Protein AF-0000000087196644 (afdb_homodimer)

Radius of gyration: 28.29 Å; Cα contacts (8 Å, |Δi|>4): 1151; chains: 2; bounding box: 65×97×84 Å

Sequence (664 aa):
MDYQGGNVRDFLHANGHVVLERVDNNYNLRSFTQEEIEDITSGYSTVLGEGGFGTVYKGKLDDLHPVEVKRYKNGTKKEEFAKEVIVHSQINHKNAVRLFGCCTEVNALTIVMEFVCNGNLYNILHRSSSNANGTAPFPLDKRLDIAIESAEVLSCMHSMYSPVLHGDIKPANILLDENLRPKISDFGIARLLAADETQHTRYVIGCIGYIDPLFCQSGILTPKSDVYSFGVVLLEIITRKKAVDGKIILAQSFAEALRKGKKVRQMFDQEIADDKKNMKFLEDVAKLAAECLQMEDKMRPEMVEVADRLRTIKKAYHQRKGRNPTGNKESVMDYQGGNVRDFLHANGHVVLERVDNNYNLRSFTQEEIEDITSGYSTVLGEGGFGTVYKGKLDDLHPVEVKRYKNGTKKEEFAKEVIVHSQINHKNAVRLFGCCTEVNALTIVMEFVCNGNLYNILHRSSSNANGTAPFPLDKRLDIAIESAEVLSCMHSMYSPVLHGDIKPANILLDENLRPKISDFGIARLLAADETQHTRYVIGCIGYIDPLFCQSGILTPKSDVYSFGVVLLEIITRKKAVDGKIILAQSFAEALRKGKKVRQMFDQEIADDKKNMKFLEDVAKLAAECLQMEDKMRPEMVEVADRLRTIKKAYHQRKGRNPTGNKESV

Nearest PDB structures (foldseek):
  8peh-assembly3_A  TM=8.852E-01  e=1.844E-24  Lotus japonicus
  8peh-assembly2_C  TM=8.511E-01  e=5.963E-24  Lotus japonicus
  6ziw-assembly1_I  TM=8.938E-01  e=5.277E-18  Homo sapiens
  6vg3-assembly1_A  TM=7.438E-01  e=1.746E-14  Homo sapiens
  8jot-assembly1_A  TM=7.073E-01  e=1.460E-13  Homo sapiens

pLDDT: mean 83.47, std 17.64, range [21.39, 98.88]

Solvent-accessible surface area (backbone atoms only — not comparable to full-atom values): 35430 Å² total; per-residue (Å²): 137,82,67,52,52,52,51,52,52,49,46,32,53,73,37,12,48,86,55,48,80,64,47,85,80,77,65,86,49,44,56,43,51,69,68,54,49,34,57,29,21,60,65,65,66,42,78,75,46,69,56,99,62,27,37,30,24,45,28,36,47,90,86,68,43,63,24,29,35,40,37,47,44,83,72,64,52,60,40,59,52,24,39,23,51,54,56,39,62,71,52,85,47,94,36,36,50,44,66,50,29,36,21,82,49,86,91,43,39,29,38,34,27,56,55,58,78,62,42,31,43,37,50,70,55,64,47,74,53,71,56,94,85,57,59,78,83,77,50,58,68,60,52,48,50,32,51,27,51,47,28,43,47,53,26,52,34,48,64,38,94,62,55,48,67,49,56,60,52,42,40,73,31,27,25,18,32,93,85,55,46,39,24,42,46,78,51,41,63,32,63,59,61,47,48,53,81,86,33,96,66,35,42,34,46,34,44,42,38,32,48,32,65,58,30,49,42,58,60,55,84,47,68,53,36,43,34,24,8,42,18,43,40,49,48,27,72,51,27,50,47,59,47,55,54,82,89,45,39,39,69,58,54,47,53,53,24,50,74,64,46,74,54,38,68,74,51,38,29,60,86,48,47,68,45,67,82,37,45,63,54,51,50,51,52,49,52,51,22,52,37,23,56,40,82,54,60,86,69,28,60,51,42,59,54,52,20,50,52,45,48,51,48,48,52,53,50,49,54,58,58,68,64,63,68,83,75,80,79,72,84,121,136,82,66,52,55,51,51,51,51,48,46,33,53,74,37,13,47,85,55,48,80,64,47,86,80,77,66,86,51,44,58,44,51,68,68,53,49,34,58,30,21,61,66,67,66,43,77,75,47,70,56,98,62,27,39,30,24,45,29,36,49,92,85,67,42,63,23,27,33,40,37,46,44,80,72,65,54,60,42,58,52,26,40,24,51,55,56,38,64,70,54,84,48,92,36,35,51,45,66,49,28,36,21,81,50,85,90,42,39,28,39,35,26,55,55,57,77,62,42,32,43,37,50,70,54,63,47,73,53,71,54,92,86,57,61,76,83,76,50,60,68,61,53,48,51,31,51,28,50,48,28,43,47,52,25,52,33,50,64,36,94,61,56,48,68,48,55,61,51,41,38,74,32,26,25,18,31,93,84,56,45,40,24,42,47,77,50,40,64,33,63,57,59,52,40,54,82,87,32,94,65,36,42,33,46,36,44,44,37,32,49,32,65,60,30,49,43,57,60,56,85,48,70,53,36,42,33,22,9,43,16,46,41,50,47,26,72,52,26,50,47,59,46,54,54,80,90,45,39,38,68,58,55,48,53,53,24,50,74,63,46,73,56,38,68,74,52,38,28,60,86,50,47,69,44,68,83,36,43,64,54,52,49,51,53,49,53,52,23,52,37,24,54,40,81,53,57,86,69,27,62,53,42,58,53,51,21,49,51,46,48,51,48,50,52,54,50,51,56,56,59,67,66,65,67,85,76,78,81,71,85,122

Foldseek 3Di:
DVCQLVVLLVLLCVQAVVQVVPADSPQLAGEDELVRVCQQQVNQPAWPDADPFFTKGWGHDPVHAIKIKTWGAAPPDSNQLSQQVRLLSRQDDPQAWAWHHWYSDHNGTMTIIHDADQAWQLCLLAPFPPPVPGSPQDEPLLLLQQLLQVLVSLLVQCPDPPRFDQQADDRNQWGAHPVGHTHGHRRGDQQPVFDPVVDPDTAGDYDPLQFQPVCRVPVDDHSLRVLQSSLLRLQCSFQSDDCDDPPDGSLVVLVVLVVVPPSNLVRGDCSHSVPVLCSVLSVQSSVLSNQSNDNDSVSHDGSVVVSVSSVVSSVVSVVVVVPPDDDPPPDD/DVCQLVVLLVLLCVQAVVQVVPADPPQLAGEDELVRVCQQQVNQPAWPDADPFFTKGWGHDPVHAIKIKTWGAAPPDSNQLSNQVRLLSRQDDPQAWAWHHWYSDHNGTMTIIHDAPQAWQLCLLAPFPPPVPGRPQDEPLLLLQQLLQVLVSLLVQCPDPPRFDQQADDRNQWGAHPVGHTHGHRRGDQQPVFDPPVDPDTAGDYDPLQFQPVCRVPVDDHSLRVLQSSLLRLQCSFQSDDCDDPPDGSLVVLVVLVVVPPSNLVRGDCSHSVPVLCSVLSVQSSVLSNQSNDNDSVSHDGSVVVSVSSVVSSVVSVVVVVPPDDDDPPDD

Secondary structure (DSSP, 8-state):
---SHHHHHHHHHHH-HHHHTTS-S---PEE--HHHHHHHTTTT--EEEE-SSEEEEEEEETTTEEEEEEEEPTT--HHHHHHHHHHHHT---TTBPPEEEEE-STT--EEEEE--TT-BHHHHHHS----TT-S----HHHHHHHHHHHHHHHHHHHTSSSPPP-S---GGGEEE-TT--EEE--TTHHHHS---TT-S--EEEEETTTS-HHHHHH----HHHHHHHHHHHHHHHHH---SEETTEEHHHHHHHHHHTSGGGGGGS-HHHHSSGGGHHHHHHHHHHHHHHT-SSGGGSPPHHHHHHHHHHHHHHHHHHHHTS--------/---SHHHHHHHHHHH-HHHHTTS-----PEE--HHHHHHHTTTT--EEEE-SSEEEEEEEETTTEEEEEEEEPTT--HHHHHHHHHHHHT---TTBPPEEEEE-STT--EEEEE--TT-BHHHHHHS----TT-S----HHHHHHHHHHHHHHHHHHHTSSSPPP-S---GGGEEE-TT--EEE--TTHHHHS---TT-S--EEEEETTTS-HHHHHH----HHHHHHHHHHHHHHHHH---SEETTEEHHHHHHHHHHTSGGGGGGS-HHHHSSHHHHHHHHHHHHHHHHHT-SSGGGSPPHHHHHHHHHHHHHHHHHHHHTS--------

Structure (mmCIF, N/CA/C/O backbone):
data_AF-0000000087196644-model_v1
#
loop_
_entity.id
_entity.type
_entity.pdbx_description
1 polymer 'Protein kinase domain-containing protein'
#
loop_
_atom_site.group_PDB
_atom_site.id
_atom_site.type_symbol
_atom_site.label_atom_id
_atom_site.label_alt_id
_atom_site.label_comp_id
_atom_site.label_asym_id
_atom_site.label_entity_id
_atom_site.label_seq_id
_atom_site.pdbx_PDB_ins_code
_atom_site.Cartn_x
_atom_site.Cartn_y
_atom_site.Cartn_z
_atom_site.occupancy
_atom_site.B_iso_or_equiv
_atom_site.auth_seq_id
_atom_site.auth_comp_id
_atom_site.auth_asym_id
_atom_site.auth_atom_id
_atom_site.pdbx_PDB_model_num
ATOM 1 N N . MET A 1 1 ? 37.781 -25.594 5.422 1 21.39 1 MET A N 1
ATOM 2 C CA . MET A 1 1 ? 37.125 -25.297 4.148 1 21.39 1 MET A CA 1
ATOM 3 C C . MET A 1 1 ? 35.656 -25.047 4.348 1 21.39 1 MET A C 1
ATOM 5 O O . MET A 1 1 ? 34.906 -24.922 3.377 1 21.39 1 MET A O 1
ATOM 9 N N . ASP A 1 2 ? 35.031 -25.438 5.414 1 28.47 2 ASP A N 1
ATOM 10 C CA . ASP A 1 2 ? 33.812 -25.547 6.199 1 28.47 2 ASP A CA 1
ATOM 11 C C . ASP A 1 2 ? 33.25 -24.172 6.578 1 28.47 2 ASP A C 1
ATOM 13 O O . ASP A 1 2 ? 32.375 -24.062 7.418 1 28.47 2 ASP A O 1
ATOM 17 N N . TYR A 1 3 ? 33.938 -23.047 6.277 1 33.47 3 TYR A N 1
ATOM 18 C CA . TYR A 1 3 ? 33.938 -21.641 6.676 1 33.47 3 TYR A CA 1
ATOM 19 C C . TYR A 1 3 ? 32.875 -20.875 5.902 1 33.47 3 TYR A C 1
ATOM 21 O O . TYR A 1 3 ? 32.719 -19.672 6.105 1 33.47 3 TYR A O 1
ATOM 29 N N . GLN A 1 4 ? 32.344 -21.391 4.738 1 40.34 4 GLN A N 1
ATOM 30 C CA . GLN A 1 4 ? 31.484 -20.844 3.715 1 40.34 4 GLN A CA 1
ATOM 31 C C . GLN A 1 4 ? 30.062 -20.641 4.25 1 40.34 4 GLN A C 1
ATOM 33 O O . GLN A 1 4 ? 29.406 -19.656 3.91 1 40.34 4 GLN A O 1
ATOM 38 N N . GLY A 1 5 ? 29.562 -21.625 5 1 47.78 5 GLY A N 1
ATOM 39 C CA . GLY A 1 5 ? 28.312 -21.75 5.754 1 47.78 5 GLY A CA 1
ATOM 40 C C . GLY A 1 5 ? 28.172 -20.688 6.82 1 47.78 5 GLY A C 1
ATOM 41 O O . GLY A 1 5 ? 27.047 -20.297 7.164 1 47.78 5 GLY A O 1
ATOM 42 N N . GLY A 1 6 ? 29.266 -20.328 7.355 1 52.75 6 GLY A N 1
ATOM 43 C CA . GLY A 1 6 ? 29.375 -19.344 8.43 1 52.75 6 GLY A CA 1
ATOM 44 C C . GLY A 1 6 ? 28.969 -17.938 8 1 52.75 6 GLY A C 1
ATOM 45 O O . GLY A 1 6 ? 28.375 -17.203 8.781 1 52.75 6 GLY A O 1
ATOM 46 N N . ASN A 1 7 ? 29.234 -17.734 6.586 1 64.69 7 ASN A N 1
ATOM 47 C CA . ASN A 1 7 ? 29.047 -16.359 6.109 1 64.69 7 ASN A CA 1
ATOM 48 C C . ASN A 1 7 ? 27.562 -16.047 5.93 1 64.69 7 ASN A C 1
ATOM 50 O O . ASN A 1 7 ? 27.094 -14.992 6.375 1 64.69 7 ASN A O 1
ATOM 54 N N . VAL A 1 8 ? 26.891 -17.141 5.453 1 73.5 8 VAL A N 1
ATOM 55 C CA . VAL A 1 8 ? 25.469 -16.891 5.254 1 73.5 8 VAL A CA 1
ATOM 56 C C . VAL A 1 8 ? 24.766 -16.781 6.605 1 73.5 8 VAL A C 1
ATOM 58 O O . VAL A 1 8 ? 23.938 -15.883 6.82 1 73.5 8 VAL A O 1
ATOM 61 N N . ARG A 1 9 ? 25.203 -17.734 7.473 1 73.19 9 ARG A N 1
ATOM 62 C CA . ARG A 1 9 ? 24.609 -17.719 8.805 1 73.19 9 ARG A CA 1
ATOM 63 C C . ARG A 1 9 ? 24.844 -16.391 9.5 1 73.19 9 ARG A C 1
ATOM 65 O O . ARG A 1 9 ? 23.938 -15.812 10.086 1 73.19 9 ARG A O 1
ATOM 72 N N . ASP A 1 10 ? 26.062 -15.953 9.367 1 74.56 10 ASP A N 1
ATOM 73 C CA . ASP A 1 10 ? 26.406 -14.68 9.984 1 74.56 10 ASP A CA 1
ATOM 74 C C . ASP A 1 10 ? 25.641 -13.523 9.352 1 74.56 10 ASP A C 1
ATOM 76 O O . ASP A 1 10 ? 25.172 -12.625 10.055 1 74.56 10 ASP A O 1
ATOM 80 N N . PHE A 1 11 ? 25.516 -13.656 8.133 1 75.75 11 PHE A N 1
ATOM 81 C CA . PHE A 1 11 ? 24.766 -12.633 7.402 1 75.75 11 PHE A CA 1
ATOM 82 C C . PHE A 1 11 ? 23.312 -12.602 7.848 1 75.75 11 PHE A C 1
ATOM 84 O O . PHE A 1 11 ? 22.766 -11.531 8.109 1 75.75 11 PHE A O 1
ATOM 91 N N . LEU A 1 12 ? 22.719 -13.703 7.938 1 75.81 12 LEU A N 1
ATOM 92 C CA . LEU A 1 12 ? 21.312 -13.781 8.289 1 75.81 12 LEU A CA 1
ATOM 93 C C . LEU A 1 12 ? 21.094 -13.383 9.742 1 75.81 12 LEU A C 1
ATOM 95 O O . LEU A 1 12 ? 20.094 -12.734 10.062 1 75.81 12 LEU A O 1
ATOM 99 N N . HIS A 1 13 ? 22 -13.688 10.523 1 74.12 13 HIS A N 1
ATOM 100 C CA . HIS A 1 13 ? 21.906 -13.297 11.922 1 74.12 13 HIS A CA 1
ATOM 101 C C . HIS A 1 13 ? 22.031 -11.781 12.07 1 74.12 13 HIS A C 1
ATOM 103 O O . HIS A 1 13 ? 21.281 -11.172 12.852 1 74.12 13 HIS A O 1
ATOM 109 N N . ALA A 1 14 ? 22.922 -11.273 11.32 1 69.88 14 ALA A N 1
ATOM 110 C CA . ALA A 1 14 ? 23.188 -9.844 11.43 1 69.88 14 ALA A CA 1
ATOM 111 C C . ALA A 1 14 ? 22.047 -9.016 10.859 1 69.88 14 ALA A C 1
ATOM 113 O O . ALA A 1 14 ? 21.734 -7.938 11.367 1 69.88 14 ALA A O 1
ATOM 114 N N . ASN A 1 15 ? 21.406 -9.586 9.883 1 69.31 15 ASN A N 1
ATOM 115 C CA . ASN A 1 15 ? 20.469 -8.742 9.133 1 69.31 15 ASN A CA 1
ATOM 116 C C . ASN A 1 15 ? 19.031 -9.203 9.32 1 69.31 15 ASN A C 1
ATOM 118 O O . ASN A 1 15 ? 18.094 -8.453 9.031 1 69.31 15 ASN A O 1
ATOM 122 N N . GLY A 1 16 ? 18.797 -10.367 9.805 1 63.69 16 GLY A N 1
ATOM 123 C CA . GLY A 1 16 ? 17.453 -10.914 9.906 1 63.69 16 GLY A CA 1
ATOM 124 C C . GLY A 1 16 ? 17.016 -11.18 11.336 1 63.69 16 GLY A C 1
ATOM 125 O O . GLY A 1 16 ? 16.172 -12.047 11.578 1 63.69 16 GLY A O 1
ATOM 126 N N . HIS A 1 17 ? 17.688 -10.617 12.219 1 57.12 17 HIS A N 1
ATOM 127 C CA . HIS A 1 17 ? 17.516 -10.945 13.633 1 57.12 17 HIS A CA 1
ATOM 128 C C . HIS A 1 17 ? 16.031 -10.953 14.016 1 57.12 17 HIS A C 1
ATOM 130 O O . HIS A 1 17 ? 15.602 -11.773 14.836 1 57.12 17 HIS A O 1
ATOM 136 N N . VAL A 1 18 ? 15.336 -10.164 13.352 1 51.47 18 VAL A N 1
ATOM 137 C CA . VAL A 1 18 ? 13.938 -10.031 13.742 1 51.47 18 VAL A CA 1
ATOM 138 C C . VAL A 1 18 ? 13.188 -11.32 13.406 1 51.47 18 VAL A C 1
ATOM 140 O O . VAL A 1 18 ? 12.312 -11.75 14.164 1 51.47 18 VAL A O 1
ATOM 143 N N . VAL A 1 19 ? 13.664 -11.977 12.359 1 52.72 19 VAL A N 1
ATOM 144 C CA . VAL A 1 19 ? 12.953 -13.164 11.891 1 52.72 19 VAL A CA 1
ATOM 145 C C . VAL A 1 19 ? 13.609 -14.414 12.469 1 52.72 19 VAL A C 1
ATOM 147 O O . VAL A 1 19 ? 12.93 -15.422 12.711 1 52.72 19 VAL A O 1
ATOM 150 N N . LEU A 1 20 ? 14.93 -14.406 12.688 1 50.47 20 LEU A N 1
ATOM 151 C CA . LEU A 1 20 ? 15.688 -15.578 13.109 1 50.47 20 LEU A CA 1
ATOM 152 C C . LEU A 1 20 ? 15.25 -16.031 14.5 1 50.47 20 LEU A C 1
ATOM 154 O O . LEU A 1 20 ? 15.305 -17.219 14.82 1 50.47 20 LEU A O 1
ATOM 158 N N . GLU A 1 21 ? 14.883 -15.062 15.328 1 47.38 21 GLU A N 1
ATOM 159 C CA . GLU A 1 21 ? 14.492 -15.484 16.672 1 47.38 21 GLU A CA 1
ATOM 160 C C . GLU A 1 21 ? 13.344 -16.484 16.625 1 47.38 21 GLU A C 1
ATOM 162 O O . GLU A 1 21 ? 13.156 -17.266 17.562 1 47.38 21 GLU A O 1
ATOM 167 N N . ARG A 1 22 ? 12.898 -16.609 15.43 1 44 22 ARG A N 1
ATOM 168 C CA . ARG A 1 22 ? 11.688 -17.422 15.375 1 44 22 ARG A CA 1
ATOM 169 C C . ARG A 1 22 ? 11.906 -18.688 14.57 1 44 22 ARG A C 1
ATOM 171 O O . ARG A 1 22 ? 10.977 -19.484 14.391 1 44 22 ARG A O 1
ATOM 178 N N . VAL A 1 23 ? 13.055 -18.75 13.906 1 51.81 23 VAL A N 1
ATOM 179 C CA . VAL A 1 23 ? 13.203 -19.859 12.969 1 51.81 23 VAL A CA 1
ATOM 180 C C . VAL A 1 23 ? 14.328 -20.781 13.43 1 51.81 23 VAL A C 1
ATOM 182 O O . VAL A 1 23 ? 15.289 -20.328 14.062 1 51.81 23 VAL A O 1
ATOM 185 N N . ASP A 1 24 ? 14.094 -22.047 13.531 1 48.25 24 ASP A N 1
ATOM 186 C CA . ASP A 1 24 ? 15.125 -23.031 13.797 1 48.25 24 ASP A CA 1
ATOM 187 C C . ASP A 1 24 ? 16.234 -22.969 12.742 1 48.25 24 ASP A C 1
ATOM 189 O O . ASP A 1 24 ? 15.961 -22.859 11.547 1 48.25 24 ASP A O 1
ATOM 193 N N . ASN A 1 25 ? 17.469 -22.531 13.023 1 49.78 25 ASN A N 1
ATOM 194 C CA . ASN A 1 25 ? 18.75 -22.281 12.359 1 49.78 25 ASN A CA 1
ATOM 195 C C . ASN A 1 25 ? 19.125 -23.438 11.438 1 49.78 25 ASN A C 1
ATOM 197 O O . ASN A 1 25 ? 20.297 -23.578 11.078 1 49.78 25 ASN A O 1
ATOM 201 N N . ASN A 1 26 ? 18.469 -24.438 11.258 1 48 26 ASN A N 1
ATOM 202 C CA . ASN A 1 26 ? 19.047 -25.516 10.469 1 48 26 ASN A CA 1
ATOM 203 C C . ASN A 1 26 ? 19 -25.219 8.977 1 48 26 ASN A C 1
ATOM 205 O O . ASN A 1 26 ? 18.203 -25.812 8.242 1 48 26 ASN A O 1
ATOM 209 N N . TYR A 1 27 ? 19.578 -24.031 8.633 1 56.03 27 TYR A N 1
ATOM 210 C CA . TYR A 1 27 ? 19.453 -23.797 7.195 1 56.03 27 TYR A CA 1
ATOM 211 C C . TYR A 1 27 ? 20.516 -24.594 6.43 1 56.03 27 TYR A C 1
ATOM 213 O O . TYR A 1 27 ? 21.703 -24.531 6.75 1 56.03 27 TYR A O 1
ATOM 221 N N . ASN A 1 28 ? 20.219 -25.859 5.895 1 66.69 28 ASN A N 1
ATOM 222 C CA . ASN A 1 28 ? 21.156 -26.469 4.949 1 66.69 28 ASN A CA 1
ATOM 223 C C . ASN A 1 28 ? 21.234 -25.688 3.648 1 66.69 28 ASN A C 1
ATOM 225 O O . ASN A 1 28 ? 20.906 -26.188 2.58 1 66.69 28 ASN A O 1
ATOM 229 N N . LEU A 1 29 ? 21.516 -24.344 3.818 1 83.75 29 LEU A N 1
ATOM 230 C CA . LEU A 1 29 ? 21.641 -23.5 2.635 1 83.75 29 LEU A CA 1
ATOM 231 C C . LEU A 1 29 ? 23.094 -23.406 2.201 1 83.75 29 LEU A C 1
ATOM 233 O O . LEU A 1 29 ? 24 -23.25 3.039 1 83.75 29 LEU A O 1
ATOM 237 N N . ARG A 1 30 ? 23.312 -23.578 1.007 1 86.12 30 ARG A N 1
ATOM 238 C CA . ARG A 1 30 ? 24.641 -23.406 0.446 1 86.12 30 ARG A CA 1
ATOM 239 C C . ARG A 1 30 ? 24.969 -21.922 0.28 1 86.12 30 ARG A C 1
ATOM 241 O O . ARG A 1 30 ? 24.094 -21.125 -0.054 1 86.12 30 ARG A O 1
ATOM 248 N N . SER A 1 31 ? 26.234 -21.641 0.535 1 89.5 31 SER A N 1
ATOM 249 C CA . SER A 1 31 ? 26.734 -20.297 0.266 1 89.5 31 SER A CA 1
ATOM 250 C C . SER A 1 31 ? 27.469 -20.234 -1.066 1 89.5 31 SER A C 1
ATOM 252 O O . SER A 1 31 ? 28.359 -21.062 -1.33 1 89.5 31 SER A O 1
ATOM 254 N N . PHE A 1 32 ? 27.094 -19.344 -1.867 1 91.62 32 PHE A N 1
ATOM 255 C CA . PHE A 1 32 ? 27.75 -19.188 -3.164 1 91.62 32 PHE A CA 1
ATOM 256 C C . PHE A 1 32 ? 28.5 -17.859 -3.236 1 91.62 32 PHE A C 1
ATOM 258 O O . PHE A 1 32 ? 28.062 -16.859 -2.672 1 91.62 32 PHE A O 1
ATOM 265 N N . THR A 1 33 ? 29.594 -17.844 -3.912 1 91.5 33 THR A N 1
ATOM 266 C CA . THR A 1 33 ? 30.281 -16.609 -4.246 1 91.5 33 THR A CA 1
ATOM 267 C C . THR A 1 33 ? 29.703 -15.992 -5.52 1 91.5 33 THR A C 1
ATOM 269 O O . THR A 1 33 ? 28.984 -16.656 -6.262 1 91.5 33 THR A O 1
ATOM 272 N N . GLN A 1 34 ? 30.062 -14.766 -5.746 1 93.25 34 GLN A N 1
ATOM 273 C CA . GLN A 1 34 ? 29.641 -14.102 -6.973 1 93.25 34 GLN A CA 1
ATOM 274 C C . GLN A 1 34 ? 30.156 -14.836 -8.203 1 93.25 34 GLN A C 1
ATOM 276 O O . GLN A 1 34 ? 29.438 -14.953 -9.211 1 93.25 34 GLN A O 1
ATOM 281 N N . GLU A 1 35 ? 31.328 -15.281 -8.125 1 93.94 35 GLU A N 1
ATOM 282 C CA . GLU A 1 35 ? 31.938 -16.016 -9.227 1 93.94 35 GLU A CA 1
ATOM 283 C C . GLU A 1 35 ? 31.188 -17.312 -9.516 1 93.94 35 GLU A C 1
ATOM 285 O O . GLU A 1 35 ? 30.953 -17.656 -10.672 1 93.94 35 GLU A O 1
ATOM 290 N N . GLU A 1 36 ? 30.844 -18 -8.469 1 93 36 GLU A N 1
ATOM 291 C CA . GLU A 1 36 ? 30.078 -19.234 -8.625 1 93 36 GLU A CA 1
ATOM 292 C C . GLU A 1 36 ? 28.719 -18.953 -9.273 1 93 36 GLU A C 1
ATOM 294 O O . GLU A 1 36 ? 28.266 -19.734 -10.117 1 93 36 GLU A O 1
ATOM 299 N N . ILE A 1 37 ? 28.094 -17.891 -8.859 1 95.25 37 ILE A N 1
ATOM 300 C CA . ILE A 1 37 ? 26.797 -17.531 -9.422 1 95.25 37 ILE A CA 1
ATOM 301 C C . ILE A 1 37 ? 26.953 -17.266 -10.914 1 95.25 37 ILE A C 1
ATOM 303 O O . ILE A 1 37 ? 26.109 -17.672 -11.719 1 95.25 37 ILE A O 1
ATOM 307 N N . GLU A 1 38 ? 27.984 -16.531 -11.297 1 95 38 GLU A N 1
ATOM 308 C CA . GLU A 1 38 ? 28.234 -16.25 -12.703 1 95 38 GLU A CA 1
ATOM 309 C C . GLU A 1 38 ? 28.422 -17.547 -13.5 1 95 38 GLU A C 1
ATOM 311 O O . GLU A 1 38 ? 27.922 -17.656 -14.625 1 95 38 GLU A O 1
ATOM 316 N N . ASP A 1 39 ? 29.078 -18.438 -12.914 1 94.75 39 ASP A N 1
ATOM 317 C CA . ASP A 1 39 ? 29.281 -19.734 -13.555 1 94.75 39 ASP A CA 1
ATOM 318 C C . ASP A 1 39 ? 27.953 -20.5 -13.688 1 94.75 39 ASP A C 1
ATOM 320 O O . ASP A 1 39 ? 27.641 -21.016 -14.758 1 94.75 39 ASP A O 1
ATOM 324 N N . ILE A 1 40 ? 27.234 -20.516 -12.57 1 95.25 40 ILE A N 1
ATOM 325 C CA . ILE A 1 40 ? 25.953 -21.219 -12.531 1 95.25 40 ILE A CA 1
ATOM 326 C C . ILE A 1 40 ? 25.031 -20.656 -13.609 1 95.25 40 ILE A C 1
ATOM 328 O O . ILE A 1 40 ? 24.312 -21.422 -14.266 1 95.25 40 ILE A O 1
ATOM 332 N N . THR A 1 41 ? 25.062 -19.375 -13.859 1 95.94 41 THR A N 1
ATOM 333 C CA . THR A 1 41 ? 24.141 -18.719 -14.781 1 95.94 41 THR A CA 1
ATOM 334 C C . THR A 1 41 ? 24.781 -18.547 -16.156 1 95.94 41 THR A C 1
ATOM 336 O O . THR A 1 41 ? 24.203 -17.891 -17.031 1 95.94 41 THR A O 1
ATOM 339 N N . SER A 1 42 ? 26.031 -19.031 -16.359 1 94.69 42 SER A N 1
ATOM 340 C CA . SER A 1 42 ? 26.781 -18.797 -17.594 1 94.69 42 SER A CA 1
ATOM 341 C C . SER A 1 42 ? 26.812 -17.312 -17.938 1 94.69 42 SER A C 1
ATOM 343 O O . SER A 1 42 ? 26.5 -16.922 -19.062 1 94.69 42 SER A O 1
ATOM 345 N N . GLY A 1 43 ? 27.125 -16.547 -16.906 1 94.69 43 GLY A N 1
ATOM 346 C CA . GLY A 1 43 ? 27.234 -15.102 -17.094 1 94.69 43 GLY A CA 1
ATOM 347 C C . GLY A 1 43 ? 25.906 -14.414 -17.266 1 94.69 43 GLY A C 1
ATOM 348 O O . GLY A 1 43 ? 25.75 -13.531 -18.109 1 94.69 43 GLY A O 1
ATOM 349 N N . TYR A 1 44 ? 24.953 -14.992 -16.562 1 94.31 44 TYR A N 1
ATOM 350 C CA . TYR A 1 44 ? 23.625 -14.391 -16.625 1 94.31 44 TYR A CA 1
ATOM 351 C C . TYR A 1 44 ? 23.109 -14.359 -18.062 1 94.31 44 TYR A C 1
ATOM 353 O O . TYR A 1 44 ? 22.562 -13.359 -18.516 1 94.31 44 TYR A O 1
ATOM 361 N N . SER A 1 45 ? 23.203 -15.43 -18.781 1 92.88 45 SER A N 1
ATOM 362 C CA . SER A 1 45 ? 22.984 -15.5 -20.219 1 92.88 45 SER A CA 1
ATOM 363 C C . SER A 1 45 ? 21.484 -15.57 -20.547 1 92.88 45 SER A C 1
ATOM 365 O O . SER A 1 45 ? 21.031 -14.992 -21.531 1 92.88 45 SER A O 1
ATOM 367 N N . THR A 1 46 ? 20.734 -16.328 -19.766 1 93.69 46 THR A N 1
ATOM 368 C CA . THR A 1 46 ? 19.328 -16.562 -20.094 1 93.69 46 THR A CA 1
ATOM 369 C C . THR A 1 46 ? 18.422 -15.953 -19.016 1 93.69 46 THR A C 1
ATOM 371 O O . THR A 1 46 ? 18.391 -16.438 -17.891 1 93.69 46 THR A O 1
ATOM 374 N N . VAL A 1 47 ? 17.594 -14.969 -19.422 1 91.56 47 VAL A N 1
ATOM 375 C CA . VAL A 1 47 ? 16.641 -14.312 -18.516 1 91.56 47 VAL A CA 1
ATOM 376 C C . VAL A 1 47 ? 15.297 -15.031 -18.562 1 91.56 47 VAL A C 1
ATOM 378 O O . VAL A 1 47 ? 14.742 -15.258 -19.641 1 91.56 47 VAL A O 1
ATOM 381 N N . LEU A 1 48 ? 14.867 -15.508 -17.422 1 86.62 48 LEU A N 1
ATOM 382 C CA . LEU A 1 48 ? 13.555 -16.156 -17.312 1 86.62 48 LEU A CA 1
ATOM 383 C C . LEU A 1 48 ? 12.469 -15.125 -17.031 1 86.62 48 LEU A C 1
ATOM 385 O O . LEU A 1 48 ? 11.312 -15.328 -17.391 1 86.62 48 LEU A O 1
ATOM 389 N N . GLY A 1 49 ? 12.828 -14.094 -16.297 1 80.38 49 GLY A N 1
ATOM 390 C CA . GLY A 1 49 ? 11.867 -13.055 -15.953 1 80.38 49 GLY A CA 1
ATOM 391 C C . GLY A 1 49 ? 12.492 -11.898 -15.195 1 80.38 49 GLY A C 1
ATOM 392 O O . GLY A 1 49 ? 13.586 -12.031 -14.633 1 80.38 49 GLY A O 1
ATOM 393 N N . GLU A 1 50 ? 11.836 -10.75 -15.289 1 77.44 50 GLU A N 1
ATOM 394 C CA . GLU A 1 50 ? 12.266 -9.555 -14.57 1 77.44 50 GLU A CA 1
ATOM 395 C C . GLU A 1 50 ? 11.109 -8.945 -13.781 1 77.44 50 GLU A C 1
ATOM 397 O O . GLU A 1 50 ? 9.977 -8.883 -14.273 1 77.44 50 GLU A O 1
ATOM 402 N N . GLY A 1 51 ? 11.367 -8.734 -12.477 1 68.25 51 GLY A N 1
ATOM 403 C CA . GLY A 1 51 ? 10.359 -8.094 -11.641 1 68.25 51 GLY A CA 1
ATOM 404 C C . GLY A 1 51 ? 10.891 -6.914 -10.859 1 68.25 51 GLY A C 1
ATOM 405 O O . GLY A 1 51 ? 12.008 -6.453 -11.102 1 68.25 51 GLY A O 1
ATOM 406 N N . GLY A 1 52 ? 10.055 -6.309 -9.992 1 65.06 52 GLY A N 1
ATOM 407 C CA . GLY A 1 52 ? 10.398 -5.129 -9.211 1 65.06 52 GLY A CA 1
ATOM 408 C C . GLY A 1 52 ? 11.562 -5.355 -8.266 1 65.06 52 GLY A C 1
ATOM 409 O O . GLY A 1 52 ? 12.289 -4.414 -7.941 1 65.06 52 GLY A O 1
ATOM 410 N N . PHE A 1 53 ? 11.844 -6.555 -7.938 1 72.31 53 PHE A N 1
ATOM 411 C CA . PHE A 1 53 ? 12.844 -6.812 -6.91 1 72.31 53 PHE A CA 1
ATOM 412 C C . PHE A 1 53 ? 14.125 -7.344 -7.531 1 72.31 53 PHE A C 1
ATOM 414 O O . PHE A 1 53 ? 15.172 -7.367 -6.879 1 72.31 53 PHE A O 1
ATOM 421 N N . GLY A 1 54 ? 14.008 -7.832 -8.781 1 80.31 54 GLY A N 1
ATOM 422 C CA . GLY A 1 54 ? 15.211 -8.359 -9.406 1 80.31 54 GLY A CA 1
ATOM 423 C C . GLY A 1 54 ? 14.93 -9.148 -10.672 1 80.31 54 GLY A C 1
ATOM 424 O O . GLY A 1 54 ? 13.82 -9.078 -11.219 1 80.31 54 GLY A O 1
ATOM 425 N N . THR A 1 55 ? 16.016 -9.773 -11.133 1 87.75 55 THR A N 1
ATOM 426 C CA . THR A 1 55 ? 15.953 -10.547 -12.367 1 87.75 55 THR A CA 1
ATOM 427 C C . THR A 1 55 ? 16.219 -12.023 -12.086 1 87.75 55 THR A C 1
ATOM 429 O O . THR A 1 55 ? 17.094 -12.359 -11.289 1 87.75 55 THR A O 1
ATOM 432 N N . VAL A 1 56 ? 15.43 -12.828 -12.773 1 91.06 56 VAL A N 1
ATOM 433 C CA . VAL A 1 56 ? 15.586 -14.266 -12.602 1 91.06 56 VAL A CA 1
ATOM 434 C C . VAL A 1 56 ? 16.266 -14.867 -13.836 1 91.06 56 VAL A C 1
ATOM 436 O O . VAL A 1 56 ? 15.852 -14.586 -14.969 1 91.06 56 VAL A O 1
ATOM 439 N N . TYR A 1 57 ? 17.281 -15.703 -13.602 1 94.69 57 TYR A N 1
ATOM 440 C CA . TYR A 1 57 ? 18.078 -16.328 -14.664 1 94.69 57 TYR A CA 1
ATOM 441 C C . TYR A 1 57 ? 17.984 -17.844 -14.586 1 94.69 57 TYR A C 1
ATOM 443 O O . TYR A 1 57 ? 17.781 -18.406 -13.508 1 94.69 57 TYR A O 1
ATOM 451 N N . LYS A 1 58 ? 18.094 -18.391 -15.789 1 94.88 58 LYS A N 1
ATOM 452 C CA . LYS A 1 58 ? 18.297 -19.844 -15.82 1 94.88 58 LYS A CA 1
ATOM 453 C C . LYS A 1 58 ? 19.734 -20.203 -15.5 1 94.88 58 LYS A C 1
ATOM 455 O O . LYS A 1 58 ? 20.672 -19.5 -15.914 1 94.88 58 LYS A O 1
ATOM 460 N N . GLY A 1 59 ? 19.891 -21.203 -14.711 1 95.12 59 GLY A N 1
ATOM 461 C CA . GLY A 1 59 ? 21.219 -21.688 -14.391 1 95.12 59 GLY A CA 1
ATOM 462 C C . GLY A 1 59 ? 21.297 -23.188 -14.305 1 95.12 59 GLY A C 1
ATOM 463 O O . GLY A 1 59 ? 20.312 -23.891 -14.57 1 95.12 59 GLY A O 1
ATOM 464 N N . LYS A 1 60 ? 22.547 -23.672 -14.086 1 94.88 60 LYS A N 1
ATOM 465 C CA . LYS A 1 60 ? 22.828 -25.078 -13.844 1 94.88 60 LYS A CA 1
ATOM 466 C C . LYS A 1 60 ? 23.734 -25.266 -12.641 1 94.88 60 LYS A C 1
ATOM 468 O O . LYS A 1 60 ? 24.797 -24.656 -12.555 1 94.88 60 LYS A O 1
ATOM 473 N N . LEU A 1 61 ? 23.188 -25.984 -11.703 1 90.62 61 LEU A N 1
ATOM 474 C CA . LEU A 1 61 ? 23.969 -26.312 -10.516 1 90.62 61 LEU A CA 1
ATOM 475 C C . LEU A 1 61 ? 24.641 -27.672 -10.688 1 90.62 61 LEU A C 1
ATOM 477 O O . LEU A 1 61 ? 24.016 -28.641 -11.102 1 90.62 61 LEU A O 1
ATOM 481 N N . ASP A 1 62 ? 25.891 -27.812 -10.305 1 83.69 62 ASP A N 1
ATOM 482 C CA . ASP A 1 62 ? 26.703 -29.031 -10.391 1 83.69 62 ASP A CA 1
ATOM 483 C C . ASP A 1 62 ? 26.562 -29.688 -11.766 1 83.69 62 ASP A C 1
ATOM 485 O O . ASP A 1 62 ? 26.312 -30.891 -11.859 1 83.69 62 ASP A O 1
ATOM 489 N N . ASP A 1 63 ? 26.609 -28.984 -12.844 1 72.19 63 ASP A N 1
ATOM 490 C CA . ASP A 1 63 ? 26.703 -29.266 -14.273 1 72.19 63 ASP A CA 1
ATOM 491 C C . ASP A 1 63 ? 25.406 -29.875 -14.805 1 72.19 63 ASP A C 1
ATOM 493 O O . ASP A 1 63 ? 25.188 -29.938 -16.016 1 72.19 63 ASP A O 1
ATOM 497 N N . LEU A 1 64 ? 24.516 -30.266 -13.93 1 78.25 64 LEU A N 1
ATOM 498 C CA . LEU A 1 64 ? 23.422 -31 -14.547 1 78.25 64 LEU A CA 1
ATOM 499 C C . LEU A 1 64 ? 22.062 -30.516 -14.047 1 78.25 64 LEU A C 1
ATOM 501 O O . LEU A 1 64 ? 21.078 -30.578 -14.773 1 78.25 64 LEU A O 1
ATOM 505 N N . HIS A 1 65 ? 22.016 -30 -12.969 1 89.81 65 HIS A N 1
ATOM 506 C CA . HIS A 1 65 ? 20.734 -29.75 -12.344 1 89.81 65 HIS A CA 1
ATOM 507 C C . HIS A 1 65 ? 20.234 -28.344 -12.664 1 89.81 65 HIS A C 1
ATOM 509 O O . HIS A 1 65 ? 20.844 -27.359 -12.258 1 89.81 65 HIS A O 1
ATOM 515 N N . PRO A 1 66 ? 19.141 -28.25 -13.445 1 94.25 66 PRO A N 1
ATOM 516 C CA . PRO A 1 66 ? 18.625 -26.922 -13.75 1 94.25 66 PRO A CA 1
ATOM 517 C C . PRO A 1 66 ? 18.141 -26.172 -12.5 1 94.25 66 PRO A C 1
ATOM 519 O O . PRO A 1 66 ? 17.562 -26.766 -11.602 1 94.25 66 PRO A O 1
ATOM 522 N N . VAL A 1 67 ? 18.531 -24.859 -12.438 1 95.94 67 VAL A N 1
ATOM 523 C CA . VAL A 1 67 ? 18.141 -24.031 -11.305 1 95.94 67 VAL A CA 1
ATOM 524 C C . VAL A 1 67 ? 17.703 -22.656 -11.805 1 95.94 67 VAL A C 1
ATOM 526 O O . VAL A 1 67 ? 17.906 -22.312 -12.969 1 95.94 67 VAL A O 1
ATOM 529 N N . GLU A 1 68 ? 17.016 -21.969 -10.961 1 95.31 68 GLU A N 1
ATOM 530 C CA . GLU A 1 68 ? 16.703 -20.547 -11.133 1 95.31 68 GLU A CA 1
ATOM 531 C C . GLU A 1 68 ? 17.531 -19.688 -10.188 1 95.31 68 GLU A C 1
ATOM 533 O O . GLU A 1 68 ? 17.719 -20.047 -9.023 1 95.31 68 GLU A O 1
ATOM 538 N N . VAL A 1 69 ? 18.016 -18.625 -10.742 1 95.5 69 VAL A N 1
ATOM 539 C CA . VAL A 1 69 ? 18.812 -17.703 -9.953 1 95.5 69 VAL A CA 1
ATOM 540 C C . VAL A 1 69 ? 18.172 -16.312 -9.977 1 95.5 69 VAL A C 1
ATOM 542 O O . VAL A 1 69 ? 18.047 -15.695 -11.039 1 95.5 69 VAL A O 1
ATOM 545 N N . LYS A 1 70 ? 17.75 -15.844 -8.789 1 91.94 70 LYS A N 1
ATOM 546 C CA . LYS A 1 70 ? 17.234 -14.484 -8.688 1 91.94 70 LYS A CA 1
ATOM 547 C C . LYS A 1 70 ? 18.312 -13.516 -8.211 1 91.94 70 LYS A C 1
ATOM 549 O O . LYS A 1 70 ? 18.844 -13.672 -7.113 1 91.94 70 LYS A O 1
ATOM 554 N N . ARG A 1 71 ? 18.578 -12.602 -9.047 1 93 71 ARG A N 1
ATOM 555 C CA . ARG A 1 71 ? 19.5 -11.523 -8.688 1 93 71 ARG A CA 1
ATOM 556 C C . ARG A 1 71 ? 18.75 -10.273 -8.273 1 93 71 ARG A C 1
ATOM 558 O O . ARG A 1 71 ? 17.953 -9.727 -9.047 1 93 71 ARG A O 1
ATOM 565 N N . TYR A 1 72 ? 19.047 -9.844 -7.09 1 87.31 72 TYR A N 1
ATOM 566 C CA . TYR A 1 72 ? 18.328 -8.688 -6.555 1 87.31 72 TYR A CA 1
ATOM 567 C C . TYR A 1 72 ? 18.938 -7.387 -7.07 1 87.31 72 TYR A C 1
ATOM 569 O O . TYR A 1 72 ? 20.125 -7.328 -7.367 1 87.31 72 TYR A O 1
ATOM 577 N N . LYS A 1 73 ? 18.047 -6.422 -7.27 1 78.88 73 LYS A N 1
ATOM 578 C CA . LYS A 1 73 ? 18.484 -5.117 -7.762 1 78.88 73 LYS A CA 1
ATOM 579 C C . LYS A 1 73 ? 19.5 -4.484 -6.816 1 78.88 73 LYS A C 1
ATOM 581 O O . LYS A 1 73 ? 19.453 -4.707 -5.605 1 78.88 73 LYS A O 1
ATOM 586 N N . ASN A 1 74 ? 20.219 -3.646 -7.422 1 74 74 ASN A N 1
ATOM 587 C CA . ASN A 1 74 ? 21.172 -2.887 -6.613 1 74 74 ASN A CA 1
ATOM 588 C C . ASN A 1 74 ? 20.453 -1.964 -5.629 1 74 74 ASN A C 1
ATOM 590 O O . ASN A 1 74 ? 19.453 -1.344 -5.973 1 74 74 ASN A O 1
ATOM 594 N N . GLY A 1 75 ? 20.938 -1.939 -4.379 1 68.5 75 GLY A N 1
ATOM 595 C CA . GLY A 1 75 ? 20.312 -1.091 -3.379 1 68.5 75 GLY A CA 1
ATOM 596 C C . GLY A 1 75 ? 19.344 -1.839 -2.484 1 68.5 75 GLY A C 1
ATOM 597 O O . GLY A 1 75 ? 18.844 -1.285 -1.504 1 68.5 75 GLY A O 1
ATOM 598 N N . THR A 1 76 ? 19.125 -3.088 -2.906 1 73.75 76 THR A N 1
ATOM 599 C CA . THR A 1 76 ? 18.297 -3.902 -2.021 1 73.75 76 THR A CA 1
ATOM 600 C C . THR A 1 76 ? 18.906 -3.955 -0.619 1 73.75 76 THR A C 1
ATOM 602 O O . THR A 1 76 ? 20.109 -4.184 -0.458 1 73.75 76 THR A O 1
ATOM 605 N N . LYS A 1 77 ? 18 -3.672 0.31 1 71.94 77 LYS A N 1
ATOM 606 C CA . LYS A 1 77 ? 18.453 -3.709 1.694 1 71.94 77 LYS A CA 1
ATOM 607 C C . LYS A 1 77 ? 18.812 -5.129 2.115 1 71.94 77 LYS A C 1
ATOM 609 O O . LYS A 1 77 ? 18.078 -6.074 1.844 1 71.94 77 LYS A O 1
ATOM 614 N N . LYS A 1 78 ? 19.844 -5.258 2.785 1 78.5 78 LYS A N 1
ATOM 615 C CA . LYS A 1 78 ? 20.312 -6.555 3.26 1 78.5 78 LYS A CA 1
ATOM 616 C C . LYS A 1 78 ? 19.312 -7.184 4.219 1 78.5 78 LYS A C 1
ATOM 618 O O . LYS A 1 78 ? 19.125 -8.406 4.223 1 78.5 78 LYS A O 1
ATOM 623 N N . GLU A 1 79 ? 18.672 -6.336 4.949 1 76.12 79 GLU A N 1
ATOM 624 C CA . GLU A 1 79 ? 17.703 -6.816 5.918 1 76.12 79 GLU A CA 1
ATOM 625 C C . GLU A 1 79 ? 16.516 -7.488 5.223 1 76.12 79 GLU A C 1
ATOM 627 O O . GLU A 1 79 ? 16.031 -8.531 5.676 1 76.12 79 GLU A O 1
ATOM 632 N N . GLU A 1 80 ? 16.141 -6.828 4.152 1 75.81 80 GLU A N 1
ATOM 633 C CA . GLU A 1 80 ? 15.016 -7.383 3.404 1 75.81 80 GLU A CA 1
ATOM 634 C C . GLU A 1 80 ? 15.391 -8.703 2.738 1 75.81 80 GLU A C 1
ATOM 636 O O . GLU A 1 80 ? 14.609 -9.656 2.748 1 75.81 80 GLU A O 1
ATOM 641 N N . PHE A 1 81 ? 16.531 -8.758 2.205 1 82.12 81 PHE A N 1
ATOM 642 C CA . PHE A 1 81 ? 17.047 -9.977 1.586 1 82.12 81 PHE A CA 1
ATOM 643 C C . PHE A 1 81 ? 17.156 -11.102 2.607 1 82.12 81 PHE A C 1
ATOM 645 O O . PHE A 1 81 ? 16.719 -12.219 2.352 1 82.12 81 PHE A O 1
ATOM 652 N N . ALA A 1 82 ? 17.703 -10.781 3.73 1 81.12 82 ALA A N 1
ATOM 653 C CA . ALA A 1 82 ? 17.891 -11.773 4.785 1 81.12 82 ALA A CA 1
ATOM 654 C C . ALA A 1 82 ? 16.547 -12.344 5.238 1 81.12 82 ALA A C 1
ATOM 656 O O . ALA A 1 82 ? 16.422 -13.555 5.434 1 81.12 82 ALA A O 1
ATOM 657 N N . LYS A 1 83 ? 15.617 -11.492 5.379 1 76.44 83 LYS A N 1
ATOM 658 C CA . LYS A 1 83 ? 14.297 -11.93 5.805 1 76.44 83 LYS A CA 1
ATOM 659 C C . LYS A 1 83 ? 13.68 -12.898 4.797 1 76.44 83 LYS A C 1
ATOM 661 O O . LYS A 1 83 ? 13.109 -13.922 5.18 1 76.44 83 LYS A O 1
ATOM 666 N N . GLU A 1 84 ? 13.836 -12.5 3.551 1 79.69 84 GLU A N 1
ATOM 667 C CA . GLU A 1 84 ? 13.312 -13.375 2.504 1 79.69 84 GLU A CA 1
ATOM 668 C C . GLU A 1 84 ? 13.977 -14.75 2.545 1 79.69 84 GLU A C 1
ATOM 670 O O . GLU A 1 84 ? 13.305 -15.773 2.447 1 79.69 84 GLU A O 1
ATOM 675 N N . VAL A 1 85 ? 15.227 -14.773 2.682 1 83.62 85 VAL A N 1
ATOM 676 C CA . VAL A 1 85 ? 15.984 -16.016 2.674 1 83.62 85 VAL A CA 1
ATOM 677 C C . VAL A 1 85 ? 15.602 -16.859 3.883 1 83.62 85 VAL A C 1
ATOM 679 O O . VAL A 1 85 ? 15.383 -18.078 3.76 1 83.62 85 VAL A O 1
ATOM 682 N N . ILE A 1 86 ? 15.469 -16.234 4.992 1 80.69 86 ILE A N 1
ATOM 683 C CA . ILE A 1 86 ? 15.141 -16.953 6.223 1 80.69 86 ILE A CA 1
ATOM 684 C C . ILE A 1 86 ? 13.758 -17.578 6.102 1 80.69 86 ILE A C 1
ATOM 686 O O . ILE A 1 86 ? 13.586 -18.781 6.371 1 80.69 86 ILE A O 1
ATOM 690 N N . VAL A 1 87 ? 12.844 -16.812 5.629 1 79.56 87 VAL A N 1
ATOM 691 C CA . VAL A 1 87 ? 11.477 -17.312 5.508 1 79.56 87 VAL A CA 1
ATOM 692 C C . VAL A 1 87 ? 11.422 -18.453 4.488 1 79.56 87 VAL A C 1
ATOM 694 O O . VAL A 1 87 ? 10.844 -19.5 4.762 1 79.56 87 VAL A O 1
ATOM 697 N N . HIS A 1 88 ? 12 -18.188 3.41 1 85.69 88 HIS A N 1
ATOM 698 C CA . HIS A 1 88 ? 12.008 -19.188 2.348 1 85.69 88 HIS A CA 1
ATOM 699 C C . HIS A 1 88 ? 12.672 -20.484 2.814 1 85.69 88 HIS A C 1
ATOM 701 O O . HIS A 1 88 ? 12.219 -21.578 2.465 1 85.69 88 HIS A O 1
ATOM 707 N N . SER A 1 89 ? 13.656 -20.406 3.584 1 83.81 89 SER A N 1
ATOM 708 C CA . SER A 1 89 ? 14.43 -21.562 4.016 1 83.81 89 SER A CA 1
ATOM 709 C C . SER A 1 89 ? 13.633 -22.438 4.977 1 83.81 89 SER A C 1
ATOM 711 O O . SER A 1 89 ? 13.961 -23.609 5.188 1 83.81 89 SER A O 1
ATOM 713 N N . GLN A 1 90 ? 12.586 -21.938 5.523 1 80.44 90 GLN A N 1
ATOM 714 C CA . GLN A 1 90 ? 11.789 -22.672 6.496 1 80.44 90 GLN A CA 1
ATOM 715 C C . GLN A 1 90 ? 10.75 -23.547 5.801 1 80.44 90 GLN A C 1
ATOM 717 O O . GLN A 1 90 ? 10.148 -24.422 6.43 1 80.44 90 GLN A O 1
ATOM 722 N N . ILE A 1 91 ? 10.578 -23.266 4.602 1 84.69 91 ILE A N 1
ATOM 723 C CA . ILE A 1 91 ? 9.477 -23.922 3.912 1 84.69 91 ILE A CA 1
ATOM 724 C C . ILE A 1 91 ? 10.008 -25.109 3.102 1 84.69 91 ILE A C 1
ATOM 726 O O . ILE A 1 91 ? 10.766 -24.922 2.145 1 84.69 91 ILE A O 1
ATOM 730 N N . ASN A 1 92 ? 9.711 -26.266 3.551 1 84.94 92 ASN A N 1
ATOM 731 C CA . ASN A 1 92 ? 9.984 -27.5 2.822 1 84.94 92 ASN A CA 1
ATOM 732 C C . ASN A 1 92 ? 8.695 -28.25 2.502 1 84.94 92 ASN A C 1
ATOM 734 O O . ASN A 1 92 ? 8.211 -29.031 3.324 1 84.94 92 ASN A O 1
ATOM 738 N N . HIS A 1 93 ? 8.164 -28.016 1.404 1 90.94 93 HIS A N 1
ATOM 739 C CA . HIS A 1 93 ? 6.906 -28.578 0.937 1 90.94 93 HIS A CA 1
ATOM 740 C C . HIS A 1 93 ? 6.949 -28.875 -0.56 1 90.94 93 HIS A C 1
ATOM 742 O O . HIS A 1 93 ? 7.582 -28.125 -1.319 1 90.94 93 HIS A O 1
ATOM 748 N N . LYS A 1 94 ? 6.293 -29.891 -0.937 1 94.12 94 LYS A N 1
ATOM 749 C CA . LYS A 1 94 ? 6.312 -30.312 -2.336 1 94.12 94 LYS A CA 1
ATOM 750 C C . LYS A 1 94 ? 5.781 -29.203 -3.246 1 94.12 94 LYS A C 1
ATOM 752 O O . LYS A 1 94 ? 6.156 -29.125 -4.418 1 94.12 94 LYS A O 1
ATOM 757 N N . ASN A 1 95 ? 4.891 -28.359 -2.703 1 96.94 95 ASN A N 1
ATOM 758 C CA . ASN A 1 95 ? 4.266 -27.312 -3.502 1 96.94 95 ASN A CA 1
ATOM 759 C C . ASN A 1 95 ? 4.914 -25.953 -3.244 1 96.94 95 ASN A C 1
ATOM 761 O O . ASN A 1 95 ? 4.316 -24.906 -3.521 1 96.94 95 ASN A O 1
ATOM 765 N N . ALA A 1 96 ? 6.094 -25.891 -2.715 1 94.75 96 ALA A N 1
ATOM 766 C CA . ALA A 1 96 ? 6.914 -24.703 -2.559 1 94.75 96 ALA A CA 1
ATOM 767 C C . ALA A 1 96 ? 8.242 -24.844 -3.295 1 94.75 96 ALA A C 1
ATOM 769 O O . ALA A 1 96 ? 8.867 -25.906 -3.264 1 94.75 96 ALA A O 1
ATOM 770 N N . VAL A 1 97 ? 8.594 -23.797 -3.949 1 95.06 97 VAL A N 1
ATOM 771 C CA . VAL A 1 97 ? 9.883 -23.828 -4.637 1 95.06 97 VAL A CA 1
ATOM 772 C C . VAL A 1 97 ? 11.008 -24.062 -3.629 1 95.06 97 VAL A C 1
ATOM 774 O O . VAL A 1 97 ? 11.039 -23.422 -2.574 1 95.06 97 VAL A O 1
ATOM 777 N N . ARG A 1 98 ? 11.836 -24.906 -3.979 1 91.75 98 ARG A N 1
ATOM 778 C CA . ARG A 1 98 ? 12.938 -25.25 -3.074 1 91.75 98 ARG A CA 1
ATOM 779 C C . ARG A 1 98 ? 14.07 -24.234 -3.188 1 91.75 98 ARG A C 1
ATOM 781 O O . ARG A 1 98 ? 14.461 -23.859 -4.293 1 91.75 98 ARG A O 1
ATOM 788 N N . LEU A 1 99 ? 14.555 -23.797 -2.053 1 91.5 99 LEU A N 1
ATOM 789 C CA . LEU A 1 99 ? 15.711 -22.906 -1.976 1 91.5 99 LEU A CA 1
ATOM 790 C C . LEU A 1 99 ? 17 -23.703 -1.775 1 91.5 99 LEU A C 1
ATOM 792 O O . LEU A 1 99 ? 17.094 -24.5 -0.85 1 91.5 99 LEU A O 1
ATOM 796 N N . PHE A 1 100 ? 18 -23.484 -2.609 1 90.94 100 PHE A N 1
ATOM 797 C CA . PHE A 1 100 ? 19.234 -24.25 -2.514 1 90.94 100 PHE A CA 1
ATOM 798 C C . PHE A 1 100 ? 20.312 -23.438 -1.796 1 90.94 100 PHE A C 1
ATOM 800 O O . PHE A 1 100 ? 21.141 -24 -1.082 1 90.94 100 PHE A O 1
ATOM 807 N N . GLY A 1 101 ? 20.312 -22.172 -2.01 1 90.5 101 GLY A N 1
ATOM 808 C CA . GLY A 1 101 ? 21.344 -21.344 -1.415 1 90.5 101 GLY A CA 1
ATOM 809 C C . GLY A 1 101 ? 21.25 -19.891 -1.839 1 90.5 101 GLY A C 1
ATOM 810 O O . GLY A 1 101 ? 20.266 -19.469 -2.428 1 90.5 101 GLY A O 1
ATOM 811 N N . CYS A 1 102 ? 22.281 -19.125 -1.358 1 91.75 102 CYS A N 1
ATOM 812 C CA . CYS A 1 102 ? 22.266 -17.703 -1.69 1 91.75 102 CYS A CA 1
ATOM 813 C C . CYS A 1 102 ? 23.688 -17.125 -1.721 1 91.75 102 CYS A C 1
ATOM 815 O O . CYS A 1 102 ? 24.625 -17.781 -1.27 1 91.75 102 CYS A O 1
ATOM 817 N N . CYS A 1 103 ? 23.828 -16.094 -2.391 1 92 103 CYS A N 1
ATOM 818 C CA . CYS A 1 103 ? 25.016 -15.25 -2.371 1 92 103 CYS A CA 1
ATOM 819 C C . CYS A 1 103 ? 24.766 -13.969 -1.586 1 92 103 CYS A C 1
ATOM 821 O O . CYS A 1 103 ? 23.797 -13.25 -1.85 1 92 103 CYS A O 1
ATOM 823 N N . THR A 1 104 ? 25.641 -13.672 -0.595 1 88.62 104 THR A N 1
ATOM 824 C CA . THR A 1 104 ? 25.406 -12.523 0.283 1 88.62 104 THR A CA 1
ATOM 825 C C . THR A 1 104 ? 26.469 -11.453 0.071 1 88.62 104 THR A C 1
ATOM 827 O O . THR A 1 104 ? 26.609 -10.547 0.89 1 88.62 104 THR A O 1
ATOM 830 N N . GLU A 1 105 ? 27.188 -11.602 -0.972 1 85.38 105 GLU A N 1
ATOM 831 C CA . GLU A 1 105 ? 28.203 -10.594 -1.255 1 85.38 105 GLU A CA 1
ATOM 832 C C . GLU A 1 105 ? 27.578 -9.266 -1.67 1 85.38 105 GLU A C 1
ATOM 834 O O . GLU A 1 105 ? 26.469 -9.242 -2.232 1 85.38 105 GLU A O 1
ATOM 839 N N . VAL A 1 106 ? 28.312 -8.219 -1.403 1 76.56 106 VAL A N 1
ATOM 840 C CA . VAL A 1 106 ? 27.812 -6.867 -1.645 1 76.56 106 VAL A CA 1
ATOM 841 C C . VAL A 1 106 ? 27.469 -6.695 -3.123 1 76.56 106 VAL A C 1
ATOM 843 O O . VAL A 1 106 ? 28.234 -7.121 -3.994 1 76.56 106 VAL A O 1
ATOM 846 N N . ASN A 1 107 ? 26.422 -6.137 -3.453 1 76.19 107 ASN A N 1
ATOM 847 C CA . ASN A 1 107 ? 25.922 -5.828 -4.789 1 76.19 107 ASN A CA 1
ATOM 848 C C . ASN A 1 107 ? 25.688 -7.094 -5.609 1 76.19 107 ASN A C 1
ATOM 850 O O . ASN A 1 107 ? 25.703 -7.051 -6.84 1 76.19 107 ASN A O 1
ATOM 854 N N . ALA A 1 108 ? 25.672 -8.266 -4.922 1 85.19 108 ALA A N 1
ATOM 855 C CA . ALA A 1 108 ? 25.469 -9.523 -5.629 1 85.19 108 ALA A CA 1
ATOM 856 C C . ALA A 1 108 ? 24.484 -10.414 -4.875 1 85.19 108 ALA A C 1
ATOM 858 O O . ALA A 1 108 ? 24.656 -11.641 -4.824 1 85.19 108 ALA A O 1
ATOM 859 N N . LEU A 1 109 ? 23.578 -9.797 -4.223 1 90.44 109 LEU A N 1
ATOM 860 C CA . LEU A 1 109 ? 22.578 -10.594 -3.502 1 90.44 109 LEU A CA 1
ATOM 861 C C . LEU A 1 109 ? 21.781 -11.453 -4.465 1 90.44 109 LEU A C 1
ATOM 863 O O . LEU A 1 109 ? 21.156 -10.938 -5.398 1 90.44 109 LEU A O 1
ATOM 867 N N . THR A 1 110 ? 21.922 -12.781 -4.262 1 93.75 110 THR A N 1
ATOM 868 C CA . THR A 1 110 ? 21.234 -13.727 -5.141 1 93.75 110 THR A CA 1
ATOM 869 C C . THR A 1 110 ? 20.75 -14.945 -4.355 1 93.75 110 THR A C 1
ATOM 871 O O . THR A 1 110 ? 21.344 -15.297 -3.332 1 93.75 110 THR A O 1
ATOM 874 N N . ILE A 1 111 ? 19.656 -15.461 -4.828 1 92.38 111 ILE A N 1
ATOM 875 C CA . ILE A 1 111 ? 19.234 -16.75 -4.309 1 92.38 111 ILE A CA 1
ATOM 876 C C . ILE A 1 111 ? 19.203 -17.781 -5.441 1 92.38 111 ILE A C 1
ATOM 878 O O . ILE A 1 111 ? 18.906 -17.438 -6.59 1 92.38 111 ILE A O 1
ATOM 882 N N . VAL A 1 112 ? 19.547 -18.984 -5.148 1 93.56 112 VAL A N 1
ATOM 883 C CA . VAL A 1 112 ? 19.5 -20.125 -6.062 1 93.56 112 VAL A CA 1
ATOM 884 C C . VAL A 1 112 ? 18.391 -21.078 -5.645 1 93.56 112 VAL A C 1
ATOM 886 O O . VAL A 1 112 ? 18.359 -21.547 -4.508 1 93.56 112 VAL A O 1
ATOM 889 N N . MET A 1 113 ? 17.484 -21.359 -6.629 1 94.38 113 MET A N 1
ATOM 890 C CA . MET A 1 113 ? 16.312 -22.156 -6.277 1 94.38 113 MET A CA 1
ATOM 891 C C . MET A 1 113 ? 15.969 -23.141 -7.383 1 94.38 113 MET A C 1
ATOM 893 O O . MET A 1 113 ? 16.609 -23.156 -8.43 1 94.38 113 MET A O 1
ATOM 897 N N . GLU A 1 114 ? 15.047 -23.938 -7.078 1 94.06 114 GLU A N 1
ATOM 898 C CA . GLU A 1 114 ? 14.531 -24.969 -7.988 1 94.06 114 GLU A CA 1
ATOM 899 C C . GLU A 1 114 ? 14.016 -24.344 -9.281 1 94.06 114 GLU A C 1
ATOM 901 O O . GLU A 1 114 ? 13.375 -23.281 -9.258 1 94.06 114 GLU A O 1
ATOM 906 N N . PHE A 1 115 ? 14.375 -24.984 -10.367 1 94.88 115 PHE A N 1
ATOM 907 C CA . PHE A 1 115 ? 13.82 -24.562 -11.648 1 94.88 115 PHE A CA 1
ATOM 908 C C . PHE A 1 115 ? 12.453 -25.203 -11.875 1 94.88 115 PHE A C 1
ATOM 910 O O . PHE A 1 115 ? 12.305 -26.422 -11.773 1 94.88 115 PHE A O 1
ATOM 917 N N . VAL A 1 116 ? 11.492 -24.406 -12.141 1 93.81 116 VAL A N 1
ATOM 918 C CA . VAL A 1 116 ? 10.148 -24.875 -12.469 1 93.81 116 VAL A CA 1
ATOM 919 C C . VAL A 1 116 ? 9.844 -24.594 -13.938 1 93.81 116 VAL A C 1
ATOM 921 O O . VAL A 1 116 ? 9.805 -23.438 -14.359 1 93.81 116 VAL A O 1
ATOM 924 N N . CYS A 1 117 ? 9.445 -25.531 -14.719 1 90.38 117 CYS A N 1
ATOM 925 C CA . CYS A 1 117 ? 9.648 -25.516 -16.156 1 90.38 117 CYS A CA 1
ATOM 926 C C . CYS A 1 117 ? 8.445 -24.906 -16.875 1 90.38 117 CYS A C 1
ATOM 928 O O . CYS A 1 117 ? 8.578 -24.375 -17.984 1 90.38 117 CYS A O 1
ATOM 930 N N . ASN A 1 118 ? 7.238 -25 -16.359 1 90.88 118 ASN A N 1
ATOM 931 C CA . ASN A 1 118 ? 6.074 -24.609 -17.156 1 90.88 118 ASN A CA 1
ATOM 932 C C . ASN A 1 118 ? 5.676 -23.156 -16.891 1 90.88 118 ASN A C 1
ATOM 934 O O . ASN A 1 118 ? 4.59 -22.734 -17.266 1 90.88 118 ASN A O 1
ATOM 938 N N . GLY A 1 119 ? 6.512 -22.406 -16.219 1 88.62 119 GLY A N 1
ATOM 939 C CA . GLY A 1 119 ? 6.215 -21.016 -15.938 1 88.62 119 GLY A CA 1
ATOM 940 C C . GLY A 1 119 ? 5.207 -20.828 -14.828 1 88.62 119 GLY A C 1
ATOM 941 O O . GLY A 1 119 ? 5.066 -21.688 -13.953 1 88.62 119 GLY A O 1
ATOM 942 N N . ASN A 1 120 ? 4.547 -19.625 -14.867 1 91.5 120 ASN A N 1
ATOM 943 C CA . ASN A 1 120 ? 3.65 -19.312 -13.758 1 91.5 120 ASN A CA 1
ATOM 944 C C . ASN A 1 120 ? 2.188 -19.375 -14.188 1 91.5 120 ASN A C 1
ATOM 946 O O . ASN A 1 120 ? 1.882 -19.391 -15.375 1 91.5 120 ASN A O 1
ATOM 950 N N . LEU A 1 121 ? 1.338 -19.453 -13.242 1 95.06 121 LEU A N 1
ATOM 951 C CA . LEU A 1 121 ? -0.1 -19.594 -13.445 1 95.06 121 LEU A CA 1
ATOM 952 C C . LEU A 1 121 ? -0.669 -18.359 -14.141 1 95.06 121 LEU A C 1
ATOM 954 O O . LEU A 1 121 ? -1.621 -18.469 -14.914 1 95.06 121 LEU A O 1
ATOM 958 N N . TYR A 1 122 ? -0.073 -17.188 -13.898 1 93.44 122 TYR A N 1
ATOM 959 C CA . TYR A 1 122 ? -0.553 -15.961 -14.516 1 93.44 122 TYR A CA 1
ATOM 960 C C . TYR A 1 122 ? -0.493 -16.062 -16.031 1 93.44 122 TYR A C 1
ATOM 962 O O . TYR A 1 122 ? -1.466 -15.734 -16.719 1 93.44 122 TYR A O 1
ATOM 970 N N . ASN A 1 123 ? 0.575 -16.516 -16.547 1 89.25 123 ASN A N 1
ATOM 971 C CA . ASN A 1 123 ? 0.742 -16.625 -18 1 89.25 123 ASN A CA 1
ATOM 972 C C . ASN A 1 123 ? -0.221 -17.656 -18.594 1 89.25 123 ASN A C 1
ATOM 974 O O . ASN A 1 123 ? -0.768 -17.438 -19.672 1 89.25 123 ASN A O 1
ATOM 978 N N . ILE A 1 124 ? -0.403 -18.688 -17.906 1 90.56 124 ILE A N 1
ATOM 979 C CA . ILE A 1 124 ? -1.29 -19.75 -18.391 1 90.56 124 ILE A CA 1
ATOM 980 C C . ILE A 1 124 ? -2.729 -19.234 -18.422 1 90.56 124 ILE A C 1
ATOM 982 O O . ILE A 1 124 ? -3.467 -19.516 -19.375 1 90.56 124 ILE A O 1
ATOM 986 N N . LEU A 1 125 ? -3.053 -18.453 -17.5 1 93.19 125 LEU A N 1
ATOM 987 C CA . LEU A 1 125 ? -4.418 -17.953 -17.406 1 93.19 125 LEU A CA 1
ATOM 988 C C . LEU A 1 125 ? -4.652 -16.812 -18.391 1 93.19 125 LEU A C 1
ATOM 990 O O . LEU A 1 125 ? -5.727 -16.703 -18.984 1 93.19 125 LEU A O 1
ATOM 994 N N . HIS A 1 126 ? -3.604 -15.922 -18.531 1 89.75 126 HIS A N 1
ATOM 995 C CA . HIS A 1 126 ? -3.895 -14.633 -19.156 1 89.75 126 HIS A CA 1
ATOM 996 C C . HIS A 1 126 ? -3.139 -14.469 -20.469 1 89.75 126 HIS A C 1
ATOM 998 O O . HIS A 1 126 ? -3.416 -13.547 -21.234 1 89.75 126 HIS A O 1
ATOM 1004 N N . ARG A 1 127 ? -2.066 -15.031 -20.672 1 79.19 127 ARG A N 1
ATOM 1005 C CA . ARG A 1 127 ? -1.34 -14.852 -21.922 1 79.19 127 ARG A CA 1
ATOM 1006 C C . ARG A 1 127 ? -1.777 -15.883 -22.969 1 79.19 127 ARG A C 1
ATOM 1008 O O . ARG A 1 127 ? -2.08 -17.031 -22.625 1 79.19 127 ARG A O 1
ATOM 1015 N N . SER A 1 128 ? -2.443 -15.305 -24.016 1 57.91 128 SER A N 1
ATOM 1016 C CA . SER A 1 128 ? -2.91 -16.078 -25.172 1 57.91 128 SER A CA 1
ATOM 1017 C C . SER A 1 128 ? -1.796 -16.938 -25.75 1 57.91 128 SER A C 1
ATOM 1019 O O . SER A 1 128 ? -0.696 -16.453 -26 1 57.91 128 SER A O 1
ATOM 1021 N N . SER A 1 129 ? -1.217 -17.984 -25.344 1 47.09 129 SER A N 1
ATOM 1022 C CA . SER A 1 129 ? -0.324 -18.734 -26.219 1 47.09 129 SER A CA 1
ATOM 1023 C C . SER A 1 129 ? -0.8 -18.672 -27.672 1 47.09 129 SER A C 1
ATOM 1025 O O . SER A 1 129 ? -1.986 -18.859 -27.953 1 47.09 129 SER A O 1
ATOM 1027 N N . SER A 1 130 ? -0.148 -17.703 -28.438 1 40.38 130 SER A N 1
ATOM 1028 C CA . SER A 1 130 ? -0.321 -17.672 -29.891 1 40.38 130 SER A CA 1
ATOM 1029 C C . SER A 1 130 ? -0.415 -19.094 -30.469 1 40.38 130 SER A C 1
ATOM 1031 O O . SER A 1 130 ? -0.181 -19.297 -31.656 1 40.38 130 SER A O 1
ATOM 1033 N N . ASN A 1 131 ? -0.182 -20.234 -29.938 1 37.34 131 ASN A N 1
ATOM 1034 C CA . ASN A 1 131 ? -0.18 -21.281 -30.953 1 37.34 131 ASN A CA 1
ATOM 1035 C C . ASN A 1 131 ? -1.329 -21.109 -31.938 1 37.34 131 ASN A C 1
ATOM 1037 O O . ASN A 1 131 ? -2.393 -20.609 -31.594 1 37.34 131 ASN A O 1
ATOM 1041 N N . ALA A 1 132 ? -0.839 -21 -33.312 1 39.72 132 ALA A N 1
ATOM 1042 C CA . ALA A 1 132 ? -1.834 -21.016 -34.375 1 39.72 132 ALA A CA 1
ATOM 1043 C C . ALA A 1 132 ? -3.186 -21.5 -33.875 1 39.72 132 ALA A C 1
ATOM 1045 O O . ALA A 1 132 ? -4.234 -21.031 -34.312 1 39.72 132 ALA A O 1
ATOM 1046 N N . ASN A 1 133 ? -3.293 -22.797 -33.531 1 38.91 133 ASN A N 1
ATOM 1047 C CA . ASN A 1 133 ? -4.477 -23.609 -33.312 1 38.91 133 ASN A CA 1
ATOM 1048 C C . ASN A 1 133 ? -4.973 -23.516 -31.875 1 38.91 133 ASN A C 1
ATOM 1050 O O . ASN A 1 133 ? -5.898 -24.234 -31.484 1 38.91 133 ASN A O 1
ATOM 1054 N N . GLY A 1 134 ? -5.027 -22.875 -30.688 1 45.03 134 GLY A N 1
ATOM 1055 C CA . GLY A 1 134 ? -5.883 -22.891 -29.516 1 45.03 134 GLY A CA 1
ATOM 1056 C C . GLY A 1 134 ? -5.105 -22.859 -28.203 1 45.03 134 GLY A C 1
ATOM 1057 O O . GLY A 1 134 ? -3.916 -23.188 -28.188 1 45.03 134 GLY A O 1
ATOM 1058 N N . THR A 1 135 ? -5.148 -21.828 -27.109 1 53.66 135 THR A N 1
ATOM 1059 C CA . THR A 1 135 ? -4.82 -21.953 -25.688 1 53.66 135 THR A CA 1
ATOM 1060 C C . THR A 1 135 ? -4.902 -23.406 -25.234 1 53.66 135 THR A C 1
ATOM 1062 O O . THR A 1 135 ? -5.801 -24.141 -25.656 1 53.66 135 THR A O 1
ATOM 1065 N N . ALA A 1 136 ? -3.578 -23.969 -24.797 1 62.12 136 ALA A N 1
ATOM 1066 C CA . ALA A 1 136 ? -3.738 -25.328 -24.266 1 62.12 136 ALA A CA 1
ATOM 1067 C C . ALA A 1 136 ? -4.965 -25.406 -23.359 1 62.12 136 ALA A C 1
ATOM 1069 O O . ALA A 1 136 ? -5.238 -24.5 -22.578 1 62.12 136 ALA A O 1
ATOM 1070 N N . PRO A 1 137 ? -5.758 -26.297 -23.688 1 79.38 137 PRO A N 1
ATOM 1071 C CA . PRO A 1 137 ? -6.918 -26.516 -22.812 1 79.38 137 PRO A CA 1
ATOM 1072 C C . PRO A 1 137 ? -6.547 -26.516 -21.328 1 79.38 137 PRO A C 1
ATOM 1074 O O . PRO A 1 137 ? -5.492 -27.031 -20.953 1 79.38 137 PRO A O 1
ATOM 1077 N N . PHE A 1 138 ? -7.152 -25.703 -20.656 1 91.31 138 PHE A N 1
ATOM 1078 C CA . PHE A 1 138 ? -7.016 -25.656 -19.203 1 91.31 138 PHE A CA 1
ATOM 1079 C C . PHE A 1 138 ? -8.32 -26.047 -18.516 1 91.31 138 PHE A C 1
ATOM 1081 O O . PHE A 1 138 ? -9.039 -25.188 -18 1 91.31 138 PHE A O 1
ATOM 1088 N N . PRO A 1 139 ? -8.555 -27.406 -18.562 1 92.81 139 PRO A N 1
ATOM 1089 C CA . PRO A 1 139 ? -9.836 -27.922 -18.078 1 92.81 139 PRO A CA 1
ATOM 1090 C C . PRO A 1 139 ? -10.039 -27.672 -16.578 1 92.81 139 PRO A C 1
ATOM 1092 O O . PRO A 1 139 ? -9.07 -27.469 -15.852 1 92.81 139 PRO A O 1
ATOM 1095 N N . LEU A 1 140 ? -11.234 -27.75 -16.172 1 95.94 140 LEU A N 1
ATOM 1096 C CA . LEU A 1 140 ? -11.609 -27.453 -14.789 1 95.94 140 LEU A CA 1
ATOM 1097 C C . LEU A 1 140 ? -10.891 -28.375 -13.812 1 95.94 140 LEU A C 1
ATOM 1099 O O . LEU A 1 140 ? -10.469 -27.938 -12.742 1 95.94 140 LEU A O 1
ATOM 1103 N N . ASP A 1 141 ? -10.742 -29.578 -14.203 1 94.88 141 ASP A N 1
ATOM 1104 C CA . ASP A 1 141 ? -10.102 -30.562 -13.344 1 94.88 141 ASP A CA 1
ATOM 1105 C C . ASP A 1 141 ? -8.688 -30.125 -12.953 1 94.88 141 ASP A C 1
ATOM 1107 O O . ASP A 1 141 ? -8.328 -30.141 -11.781 1 94.88 141 ASP A O 1
ATOM 1111 N N . LYS A 1 142 ? -7.922 -29.734 -13.93 1 95.56 142 LYS A N 1
ATOM 1112 C CA . LYS A 1 142 ? -6.555 -29.281 -13.695 1 95.56 142 LYS A CA 1
ATOM 1113 C C . LYS A 1 142 ? -6.531 -28 -12.875 1 95.56 142 LYS A C 1
ATOM 1115 O O . LYS A 1 142 ? -5.68 -27.828 -12 1 95.56 142 LYS A O 1
ATOM 1120 N N . ARG A 1 143 ? -7.457 -27.125 -13.141 1 97.62 143 ARG A N 1
ATOM 1121 C CA . ARG A 1 143 ? -7.566 -25.875 -12.398 1 97.62 143 ARG A CA 1
ATOM 1122 C C . ARG A 1 143 ? -7.84 -26.141 -10.922 1 97.62 143 ARG A C 1
ATOM 1124 O O . ARG A 1 143 ? -7.246 -25.5 -10.047 1 97.62 143 ARG A O 1
ATOM 1131 N N . LEU A 1 144 ? -8.742 -27.078 -10.695 1 98.25 144 LEU A N 1
ATOM 1132 C CA . LEU A 1 144 ? -9.062 -27.453 -9.32 1 98.25 144 LEU A CA 1
ATOM 1133 C C . LEU A 1 144 ? -7.859 -28.062 -8.617 1 98.25 144 LEU A C 1
ATOM 1135 O O . LEU A 1 144 ? -7.605 -27.781 -7.445 1 98.25 144 LEU A O 1
ATOM 1139 N N . ASP A 1 145 ? -7.094 -28.875 -9.328 1 98.12 145 ASP A N 1
ATOM 1140 C CA . ASP A 1 145 ? -5.883 -29.453 -8.75 1 98.12 145 ASP A CA 1
ATOM 1141 C C . ASP A 1 145 ? -4.922 -28.359 -8.289 1 98.12 145 ASP A C 1
ATOM 1143 O O . ASP A 1 145 ? -4.41 -28.422 -7.168 1 98.12 145 ASP A O 1
ATOM 1147 N N . ILE A 1 146 ? -4.727 -27.453 -9.117 1 98.44 146 ILE A N 1
ATOM 1148 C CA . ILE A 1 146 ? -3.807 -26.359 -8.82 1 98.44 146 ILE A CA 1
ATOM 1149 C C . ILE A 1 146 ? -4.309 -25.562 -7.613 1 98.44 146 ILE A C 1
ATOM 1151 O O . ILE A 1 146 ? -3.539 -25.25 -6.703 1 98.44 146 ILE A O 1
ATOM 1155 N N . ALA A 1 147 ? -5.598 -25.266 -7.594 1 98.81 147 ALA A N 1
ATOM 1156 C CA . ALA A 1 147 ? -6.191 -24.516 -6.484 1 98.81 147 ALA A CA 1
ATOM 1157 C C . ALA A 1 147 ? -6.051 -25.281 -5.172 1 98.81 147 ALA A C 1
ATOM 1159 O O . ALA A 1 147 ? -5.652 -24.703 -4.152 1 98.81 147 ALA A O 1
ATOM 1160 N N . ILE A 1 148 ? -6.348 -26.516 -5.234 1 98.69 148 ILE A N 1
ATOM 1161 C CA . ILE A 1 148 ? -6.324 -27.359 -4.043 1 98.69 148 ILE A CA 1
ATOM 1162 C C . ILE A 1 148 ? -4.902 -27.438 -3.486 1 98.69 148 ILE A C 1
ATOM 1164 O O . ILE A 1 148 ? -4.676 -27.141 -2.307 1 98.69 148 ILE A O 1
ATOM 1168 N N . GLU A 1 149 ? -3.957 -27.75 -4.289 1 98.56 149 GLU A N 1
ATOM 1169 C CA . GLU A 1 149 ? -2.584 -27.938 -3.834 1 98.56 149 GLU A CA 1
ATOM 1170 C C . GLU A 1 149 ? -1.967 -26.625 -3.375 1 98.56 149 GLU A C 1
ATOM 1172 O O . GLU A 1 149 ? -1.165 -26.594 -2.439 1 98.56 149 GLU A O 1
ATOM 1177 N N . SER A 1 150 ? -2.314 -25.547 -4.031 1 98.69 150 SER A N 1
ATOM 1178 C CA . SER A 1 150 ? -1.876 -24.234 -3.568 1 98.69 150 SER A CA 1
ATOM 1179 C C . SER A 1 150 ? -2.447 -23.906 -2.191 1 98.69 150 SER A C 1
ATOM 1181 O O . SER A 1 150 ? -1.734 -23.406 -1.322 1 98.69 150 SER A O 1
ATOM 1183 N N . ALA A 1 151 ? -3.742 -24.188 -2.033 1 98.69 151 ALA A N 1
ATOM 1184 C CA . ALA A 1 151 ? -4.375 -23.953 -0.738 1 98.69 151 ALA A CA 1
ATOM 1185 C C . ALA A 1 151 ? -3.729 -24.812 0.348 1 98.69 151 ALA A C 1
ATOM 1187 O O . ALA A 1 151 ? -3.572 -24.375 1.487 1 98.69 151 ALA A O 1
ATOM 1188 N N . GLU A 1 152 ? -3.344 -25.969 0.005 1 97.75 152 GLU A N 1
ATOM 1189 C CA . GLU A 1 152 ? -2.754 -26.891 0.958 1 97.75 152 GLU A CA 1
ATOM 1190 C C . GLU A 1 152 ? -1.414 -26.375 1.479 1 97.75 152 GLU A C 1
ATOM 1192 O O . GLU A 1 152 ? -1.146 -26.438 2.68 1 97.75 152 GLU A O 1
ATOM 1197 N N . VAL A 1 153 ? -0.587 -25.953 0.595 1 96.75 153 VAL A N 1
ATOM 1198 C CA . VAL A 1 153 ? 0.716 -25.469 1.04 1 96.75 153 VAL A CA 1
ATOM 1199 C C . VAL A 1 153 ? 0.541 -24.219 1.882 1 96.75 153 VAL A C 1
ATOM 1201 O O . VAL A 1 153 ? 1.252 -24.016 2.869 1 96.75 153 VAL A O 1
ATOM 1204 N N . LEU A 1 154 ? -0.369 -23.328 1.507 1 96.94 154 LEU A N 1
ATOM 1205 C CA . LEU A 1 154 ? -0.641 -22.156 2.324 1 96.94 154 LEU A CA 1
ATOM 1206 C C . LEU A 1 154 ? -1.136 -22.547 3.709 1 96.94 154 LEU A C 1
ATOM 1208 O O . LEU A 1 154 ? -0.735 -21.953 4.715 1 96.94 154 LEU A O 1
ATOM 1212 N N . SER A 1 155 ? -2.012 -23.531 3.721 1 96.94 155 SER A N 1
ATOM 1213 C CA . SER A 1 155 ? -2.492 -24.062 4.992 1 96.94 155 SER A CA 1
ATOM 1214 C C . SER A 1 155 ? -1.338 -24.578 5.848 1 96.94 155 SER A C 1
ATOM 1216 O O . SER A 1 155 ? -1.276 -24.297 7.047 1 96.94 155 SER A O 1
ATOM 1218 N N . CYS A 1 156 ? -0.437 -25.281 5.234 1 93.69 156 CYS A N 1
ATOM 1219 C CA . CYS A 1 156 ? 0.731 -25.812 5.926 1 93.69 156 CYS A CA 1
ATOM 1220 C C . CYS A 1 156 ? 1.578 -24.688 6.512 1 93.69 156 CYS A C 1
ATOM 1222 O O . CYS A 1 156 ? 1.957 -24.734 7.68 1 93.69 156 CYS A O 1
ATOM 1224 N N . MET A 1 157 ? 1.823 -23.719 5.777 1 91.56 157 MET A N 1
ATOM 1225 C CA . MET A 1 157 ? 2.625 -22.562 6.195 1 91.56 157 MET A CA 1
ATOM 1226 C C . MET A 1 157 ? 1.985 -21.859 7.387 1 91.56 157 MET A C 1
ATOM 1228 O O . MET A 1 157 ? 2.674 -21.5 8.344 1 91.56 157 MET A O 1
ATOM 1232 N N . HIS A 1 158 ? 0.682 -21.703 7.32 1 93.56 158 HIS A N 1
ATOM 1233 C CA . HIS A 1 158 ? -0.056 -21 8.367 1 93.56 158 HIS A CA 1
ATOM 1234 C C . HIS A 1 158 ? -0.062 -21.797 9.664 1 93.56 158 HIS A C 1
ATOM 1236 O O . HIS A 1 158 ? -0.211 -21.234 10.75 1 93.56 158 HIS A O 1
ATOM 1242 N N . SER A 1 159 ? 0.114 -23.047 9.57 1 92.12 159 SER A N 1
ATOM 1243 C CA . SER A 1 159 ? -0.051 -23.938 10.719 1 92.12 159 SER A CA 1
ATOM 1244 C C . SER A 1 159 ? 1.29 -24.25 11.367 1 92.12 159 SER A C 1
ATOM 1246 O O . SER A 1 159 ? 1.349 -24.984 12.359 1 92.12 159 SER A O 1
ATOM 1248 N N . MET A 1 160 ? 2.316 -23.75 10.859 1 84.69 160 MET A N 1
ATOM 1249 C CA . MET A 1 160 ? 3.629 -23.953 11.469 1 84.69 160 MET A CA 1
ATOM 1250 C C . MET A 1 160 ? 3.688 -23.312 12.859 1 84.69 160 MET A C 1
ATOM 1252 O O . MET A 1 160 ? 2.85 -22.484 13.195 1 84.69 160 MET A O 1
ATOM 1256 N N . TYR A 1 161 ? 4.621 -23.734 13.656 1 80.81 161 TYR A N 1
ATOM 1257 C CA . TYR A 1 161 ? 4.766 -23.188 15 1 80.81 161 TYR A CA 1
ATOM 1258 C C . TYR A 1 161 ? 4.945 -21.672 14.953 1 80.81 161 TYR A C 1
ATOM 1260 O O . TYR A 1 161 ? 4.316 -20.938 15.719 1 80.81 161 TYR A O 1
ATOM 1268 N N . SER A 1 162 ? 5.852 -21.312 14.062 1 77.06 162 SER A N 1
ATOM 1269 C CA . SER A 1 162 ? 5.906 -19.906 13.664 1 77.06 162 SER A CA 1
ATOM 1270 C C . SER A 1 162 ? 5.285 -19.703 12.281 1 77.06 162 SER A C 1
ATOM 1272 O O . SER A 1 162 ? 5.918 -19.984 11.266 1 77.06 162 SER A O 1
ATOM 1274 N N . PRO A 1 163 ? 4.035 -19.281 12.391 1 84.69 163 PRO A N 1
ATOM 1275 C CA . PRO A 1 163 ? 3.32 -19.188 11.117 1 84.69 163 PRO A CA 1
ATOM 1276 C C . PRO A 1 163 ? 4.066 -18.359 10.078 1 84.69 163 PRO A C 1
ATOM 1278 O O . PRO A 1 163 ? 4.656 -17.328 10.414 1 84.69 163 PRO A O 1
ATOM 1281 N N . VAL A 1 164 ? 4.121 -18.859 8.93 1 86.19 164 VAL A N 1
ATOM 1282 C CA . VAL A 1 164 ? 4.711 -18.156 7.801 1 86.19 164 VAL A CA 1
ATOM 1283 C C . VAL A 1 164 ? 3.607 -17.594 6.902 1 86.19 164 VAL A C 1
ATOM 1285 O O . VAL A 1 164 ? 2.746 -18.344 6.434 1 86.19 164 VAL A O 1
ATOM 1288 N N . LEU A 1 165 ? 3.582 -16.328 6.781 1 89.56 165 LEU A N 1
ATOM 1289 C CA . LEU A 1 165 ? 2.656 -15.656 5.875 1 89.56 165 LEU A CA 1
ATOM 1290 C C . LEU A 1 165 ? 3.34 -15.32 4.551 1 89.56 165 LEU A C 1
ATOM 1292 O O . LEU A 1 165 ? 4.477 -14.844 4.539 1 89.56 165 LEU A O 1
ATOM 1296 N N . HIS A 1 166 ? 2.748 -15.641 3.443 1 90.56 166 HIS A N 1
ATOM 1297 C CA . HIS A 1 166 ? 3.346 -15.336 2.146 1 90.56 166 HIS A CA 1
ATOM 1298 C C . HIS A 1 166 ? 3.361 -13.836 1.878 1 90.56 166 HIS A C 1
ATOM 1300 O O . HIS A 1 166 ? 4.414 -13.266 1.586 1 90.56 166 HIS A O 1
ATOM 1306 N N . GLY A 1 167 ? 2.113 -13.242 1.974 1 89.31 167 GLY A N 1
ATOM 1307 C CA . GLY A 1 167 ? 1.985 -11.797 1.891 1 89.31 167 GLY A CA 1
ATOM 1308 C C . GLY A 1 167 ? 1.891 -11.289 0.465 1 89.31 167 GLY A C 1
ATOM 1309 O O . GLY A 1 167 ? 1.666 -10.102 0.239 1 89.31 167 GLY A O 1
ATOM 1310 N N . ASP A 1 168 ? 1.98 -12.195 -0.544 1 89.38 168 ASP A N 1
ATOM 1311 C CA . ASP A 1 168 ? 1.901 -11.789 -1.945 1 89.38 168 ASP A CA 1
ATOM 1312 C C . ASP A 1 168 ? 1.408 -12.945 -2.82 1 89.38 168 ASP A C 1
ATOM 1314 O O . ASP A 1 168 ? 2.002 -13.234 -3.859 1 89.38 168 ASP A O 1
ATOM 1318 N N . ILE A 1 169 ? 0.384 -13.555 -2.387 1 94.75 169 ILE A N 1
ATOM 1319 C CA . ILE A 1 169 ? -0.206 -14.648 -3.154 1 94.75 169 ILE A CA 1
ATOM 1320 C C . ILE A 1 169 ? -0.878 -14.094 -4.41 1 94.75 169 ILE A C 1
ATOM 1322 O O . ILE A 1 169 ? -1.708 -13.18 -4.324 1 94.75 169 ILE A O 1
ATOM 1326 N N . LYS A 1 170 ? -0.443 -14.586 -5.531 1 94.88 170 LYS A N 1
ATOM 1327 C CA . LYS A 1 170 ? -0.976 -14.242 -6.848 1 94.88 170 LYS A CA 1
ATOM 1328 C C . LYS A 1 170 ? -0.542 -15.258 -7.895 1 94.88 170 LYS A C 1
ATOM 1330 O O . LYS A 1 170 ? 0.415 -16.016 -7.684 1 94.88 170 LYS A O 1
ATOM 1335 N N . PRO A 1 171 ? -1.228 -15.336 -9.008 1 95.88 171 PRO A N 1
ATOM 1336 C CA . PRO A 1 171 ? -0.902 -16.344 -10.023 1 95.88 171 PRO A CA 1
ATOM 1337 C C . PRO A 1 171 ? 0.541 -16.234 -10.508 1 95.88 171 PRO A C 1
ATOM 1339 O O . PRO A 1 171 ? 1.151 -17.25 -10.859 1 95.88 171 PRO A O 1
ATOM 1342 N N . ALA A 1 172 ? 1.121 -15.062 -10.469 1 91.06 172 ALA A N 1
ATOM 1343 C CA . ALA A 1 172 ? 2.488 -14.859 -10.945 1 91.06 172 ALA A CA 1
ATOM 1344 C C . ALA A 1 172 ? 3.494 -15.547 -10.023 1 91.06 172 ALA A C 1
ATOM 1346 O O . ALA A 1 172 ? 4.633 -15.797 -10.422 1 91.06 172 ALA A O 1
ATOM 1347 N N . ASN A 1 173 ? 3.041 -15.852 -8.812 1 91.19 173 ASN A N 1
ATOM 1348 C CA . ASN A 1 173 ? 3.924 -16.484 -7.84 1 91.19 173 ASN A CA 1
ATOM 1349 C C . ASN A 1 173 ? 3.592 -17.969 -7.66 1 91.19 173 ASN A C 1
ATOM 1351 O O . ASN A 1 173 ? 4.07 -18.609 -6.723 1 91.19 173 ASN A O 1
ATOM 1355 N N . ILE A 1 174 ? 2.74 -18.438 -8.469 1 96.44 174 ILE A N 1
ATOM 1356 C CA . ILE A 1 174 ? 2.418 -19.859 -8.516 1 96.44 174 ILE A CA 1
ATOM 1357 C C . ILE A 1 174 ? 2.977 -20.469 -9.797 1 96.44 174 ILE A C 1
ATOM 1359 O O . ILE A 1 174 ? 2.363 -20.359 -10.859 1 96.44 174 ILE A O 1
ATOM 1363 N N . LEU A 1 175 ? 4.066 -21.094 -9.633 1 95.38 175 LEU A N 1
ATOM 1364 C CA . LEU A 1 175 ? 4.711 -21.766 -10.758 1 95.38 175 LEU A CA 1
ATOM 1365 C C . LEU A 1 175 ? 4.152 -23.172 -10.953 1 95.38 175 LEU A C 1
ATOM 1367 O O . LEU A 1 175 ? 3.527 -23.719 -10.039 1 95.38 175 LEU A O 1
ATOM 1371 N N . LEU A 1 176 ? 4.332 -23.672 -12.148 1 96.25 176 LEU A N 1
ATOM 1372 C CA . LEU A 1 176 ? 3.83 -25.016 -12.445 1 96.25 176 LEU A CA 1
ATOM 1373 C C . LEU A 1 176 ? 4.949 -25.906 -12.961 1 96.25 176 LEU A C 1
ATOM 1375 O O . LEU A 1 176 ? 5.672 -25.547 -13.891 1 96.25 176 LEU A O 1
ATOM 1379 N N . ASP A 1 177 ? 5.051 -27.031 -12.328 1 94.88 177 ASP A N 1
ATOM 1380 C CA . ASP A 1 177 ? 6.105 -27.953 -12.734 1 94.88 177 ASP A CA 1
ATOM 1381 C C . ASP A 1 177 ? 5.676 -28.781 -13.945 1 94.88 177 ASP A C 1
ATOM 1383 O O . ASP A 1 177 ? 4.707 -28.438 -14.625 1 94.88 177 ASP A O 1
ATOM 1387 N N . GLU A 1 178 ? 6.395 -29.844 -14.242 1 92.12 178 GLU A N 1
ATOM 1388 C CA . GLU A 1 178 ? 6.195 -30.656 -15.445 1 92.12 178 GLU A CA 1
ATOM 1389 C C . GLU A 1 178 ? 4.824 -31.328 -15.438 1 92.12 178 GLU A C 1
ATOM 1391 O O . GLU A 1 178 ? 4.242 -31.578 -16.5 1 92.12 178 GLU A O 1
ATOM 1396 N N . ASN A 1 179 ? 4.305 -31.609 -14.312 1 92.81 179 ASN A N 1
ATOM 1397 C CA . ASN A 1 179 ? 3.002 -32.25 -14.18 1 92.81 179 ASN A CA 1
ATOM 1398 C C . ASN A 1 179 ? 1.906 -31.234 -13.867 1 92.81 179 ASN A C 1
ATOM 1400 O O . ASN A 1 179 ? 0.816 -31.609 -13.43 1 92.81 179 ASN A O 1
ATOM 1404 N N . LEU A 1 180 ? 2.199 -29.953 -13.93 1 94 180 LEU A N 1
ATOM 1405 C CA . LEU A 1 180 ? 1.292 -28.844 -13.672 1 94 180 LEU A CA 1
ATOM 1406 C C . LEU A 1 180 ? 0.903 -28.781 -12.195 1 94 180 LEU A C 1
ATOM 1408 O O . LEU A 1 180 ? -0.205 -28.359 -11.859 1 94 180 LEU A O 1
ATOM 1412 N N . ARG A 1 181 ? 1.809 -29.328 -11.43 1 96.12 181 ARG A N 1
ATOM 1413 C CA . ARG A 1 181 ? 1.648 -29.125 -10 1 96.12 181 ARG A CA 1
ATOM 1414 C C . ARG A 1 181 ? 2.164 -27.75 -9.57 1 96.12 181 ARG A C 1
ATOM 1416 O O . ARG A 1 181 ? 3.209 -27.297 -10.047 1 96.12 181 ARG A O 1
ATOM 1423 N N . PRO A 1 182 ? 1.412 -27.109 -8.766 1 98.19 182 PRO A N 1
ATOM 1424 C CA . PRO A 1 182 ? 1.824 -25.75 -8.383 1 98.19 182 PRO A CA 1
ATOM 1425 C C . PRO A 1 182 ? 3.008 -25.75 -7.418 1 98.19 182 PRO A C 1
ATOM 1427 O O . PRO A 1 182 ? 3.107 -26.625 -6.551 1 98.19 182 PRO A O 1
ATOM 1430 N N . LYS A 1 183 ? 3.869 -24.844 -7.578 1 97.31 183 LYS A N 1
ATOM 1431 C CA . LYS A 1 183 ? 4.977 -24.5 -6.695 1 97.31 183 LYS A CA 1
ATOM 1432 C C . LYS A 1 183 ? 4.941 -23.016 -6.332 1 97.31 183 LYS A C 1
ATOM 1434 O O . LYS A 1 183 ? 5.211 -22.156 -7.176 1 97.31 183 LYS A O 1
ATOM 1439 N N . ILE A 1 184 ? 4.613 -22.734 -5.086 1 96.06 184 ILE A N 1
ATOM 1440 C CA . ILE A 1 184 ? 4.555 -21.344 -4.641 1 96.06 184 ILE A CA 1
ATOM 1441 C C . ILE A 1 184 ? 5.965 -20.766 -4.547 1 96.06 184 ILE A C 1
ATOM 1443 O O . ILE A 1 184 ? 6.879 -21.438 -4.055 1 96.06 184 ILE A O 1
ATOM 1447 N N . SER A 1 185 ? 6.133 -19.609 -5.051 1 90.88 185 SER A N 1
ATOM 1448 C CA . SER A 1 185 ? 7.434 -18.953 -5.055 1 90.88 185 SER A CA 1
ATOM 1449 C C . SER A 1 185 ? 7.336 -17.531 -4.48 1 90.88 185 SER A C 1
ATOM 1451 O O . SER A 1 185 ? 6.258 -17.109 -4.074 1 90.88 185 SER A O 1
ATOM 1453 N N . ASP A 1 186 ? 8.461 -16.875 -4.285 1 84.69 186 ASP A N 1
ATOM 1454 C CA . ASP A 1 186 ? 8.586 -15.477 -3.883 1 84.69 186 ASP A CA 1
ATOM 1455 C C . ASP A 1 186 ? 8 -15.25 -2.49 1 84.69 186 ASP A C 1
ATOM 1457 O O . ASP A 1 186 ? 7.105 -14.422 -2.314 1 84.69 186 ASP A O 1
ATOM 1461 N N . PHE A 1 187 ? 8.57 -16.016 -1.506 1 80.25 187 PHE A N 1
ATOM 1462 C CA . PHE A 1 187 ? 8.164 -15.922 -0.111 1 80.25 187 PHE A CA 1
ATOM 1463 C C . PHE A 1 187 ? 8.68 -14.633 0.522 1 80.25 187 PHE A C 1
ATOM 1465 O O . PHE A 1 187 ? 9.875 -14.336 0.439 1 80.25 187 PHE A O 1
ATOM 1472 N N . GLY A 1 188 ? 8.312 -13.633 0.843 1 60.53 188 GLY A N 1
ATOM 1473 C CA . GLY A 1 188 ? 8.805 -12.672 1.817 1 60.53 188 GLY A CA 1
ATOM 1474 C C . GLY A 1 188 ? 8.305 -11.258 1.566 1 60.53 188 GLY A C 1
ATOM 1475 O O . GLY A 1 188 ? 8.812 -10.305 2.154 1 60.53 188 GLY A O 1
ATOM 1476 N N . ILE A 1 189 ? 7.805 -10.656 0.397 1 51.62 189 ILE A N 1
ATOM 1477 C CA . ILE A 1 189 ? 8.031 -9.234 0.161 1 51.62 189 ILE A CA 1
ATOM 1478 C C . ILE A 1 189 ? 6.988 -8.414 0.922 1 51.62 189 ILE A C 1
ATOM 1480 O O . ILE A 1 189 ? 7.254 -7.281 1.324 1 51.62 189 ILE A O 1
ATOM 1484 N N . ALA A 1 190 ? 5.641 -9 0.775 1 50.19 190 ALA A N 1
ATOM 1485 C CA . ALA A 1 190 ? 4.652 -8.039 1.261 1 50.19 190 ALA A CA 1
ATOM 1486 C C . ALA A 1 190 ? 5.145 -7.332 2.52 1 50.19 190 ALA A C 1
ATOM 1488 O O . ALA A 1 190 ? 4.688 -6.23 2.84 1 50.19 190 ALA A O 1
ATOM 1489 N N . ARG A 1 191 ? 5.844 -8.133 3.338 1 48.19 191 ARG A N 1
ATOM 1490 C CA . ARG A 1 191 ? 6.004 -7.824 4.754 1 48.19 191 ARG A CA 1
ATOM 1491 C C . ARG A 1 191 ? 6.738 -6.5 4.945 1 48.19 191 ARG A C 1
ATOM 1493 O O . ARG A 1 191 ? 6.504 -5.793 5.93 1 48.19 191 ARG A O 1
ATOM 1500 N N . LEU A 1 192 ? 7.996 -6.484 4.246 1 47.38 192 LEU A N 1
ATOM 1501 C CA . LEU A 1 192 ? 9.047 -5.777 4.969 1 47.38 192 LEU A CA 1
ATOM 1502 C C . LEU A 1 192 ? 8.797 -4.273 4.965 1 47.38 192 LEU A C 1
ATOM 1504 O O . LEU A 1 192 ? 9.594 -3.506 5.504 1 47.38 192 LEU A O 1
ATOM 1508 N N . LEU A 1 193 ? 8.242 -3.77 3.891 1 47.31 193 LEU A N 1
ATOM 1509 C CA . LEU A 1 193 ? 8.633 -2.367 3.959 1 47.31 193 LEU A CA 1
ATOM 1510 C C . LEU A 1 193 ? 8.141 -1.726 5.25 1 47.31 193 LEU A C 1
ATOM 1512 O O . LEU A 1 193 ? 7.172 -0.963 5.242 1 47.31 193 LEU A O 1
ATOM 1516 N N . ALA A 1 194 ? 7.656 -2.547 6.117 1 45.75 194 ALA A N 1
ATOM 1517 C CA . ALA A 1 194 ? 7.18 -1.995 7.383 1 45.75 194 ALA A CA 1
ATOM 1518 C C . ALA A 1 194 ? 8.062 -0.836 7.84 1 45.75 194 ALA A C 1
ATOM 1520 O O . ALA A 1 194 ? 9.195 -0.686 7.375 1 45.75 194 ALA A O 1
ATOM 1521 N N . ALA A 1 195 ? 7.719 -0.492 9.18 1 45.66 195 ALA A N 1
ATOM 1522 C CA . ALA A 1 195 ? 7.719 0.591 10.156 1 45.66 195 ALA A CA 1
ATOM 1523 C C . ALA A 1 195 ? 9.117 0.831 10.711 1 45.66 195 ALA A C 1
ATOM 1525 O O . ALA A 1 195 ? 9.742 -0.081 11.266 1 45.66 195 ALA A O 1
ATOM 1526 N N . ASP A 1 196 ? 9.891 1.306 9.914 1 45.62 196 ASP A N 1
ATOM 1527 C CA . ASP A 1 196 ? 10.836 1.854 10.875 1 45.62 196 ASP A CA 1
ATOM 1528 C C . ASP A 1 196 ? 10.125 2.301 12.148 1 45.62 196 ASP A C 1
ATOM 1530 O O . ASP A 1 196 ? 9.281 3.197 12.117 1 45.62 196 ASP A O 1
ATOM 1534 N N . GLU A 1 197 ? 10.062 1.37 13.094 1 48.44 197 GLU A N 1
ATOM 1535 C CA . GLU A 1 197 ? 9.469 1.63 14.398 1 48.44 197 GLU A CA 1
ATOM 1536 C C . GLU A 1 197 ? 9.734 3.062 14.852 1 48.44 197 GLU A C 1
ATOM 1538 O O . GLU A 1 197 ? 8.969 3.621 15.641 1 48.44 197 GLU A O 1
ATOM 1543 N N . THR A 1 198 ? 10.82 3.568 14.328 1 48.34 198 THR A N 1
ATOM 1544 C CA . THR A 1 198 ? 11.18 4.883 14.852 1 48.34 198 THR A CA 1
ATOM 1545 C C . THR A 1 198 ? 10.375 5.98 14.156 1 48.34 198 THR A C 1
ATOM 1547 O O . THR A 1 198 ? 10.391 7.133 14.594 1 48.34 198 THR A O 1
ATOM 1550 N N . GLN A 1 199 ? 9.633 5.387 13.094 1 55.31 199 GLN A N 1
ATOM 1551 C CA . GLN A 1 199 ? 8.984 6.441 12.32 1 55.31 199 GLN A CA 1
ATOM 1552 C C . GLN A 1 199 ? 7.508 6.559 12.672 1 55.31 199 GLN A C 1
ATOM 1554 O O . GLN A 1 199 ? 6.859 5.559 12.992 1 55.31 199 GLN A O 1
ATOM 1559 N N . HIS A 1 200 ? 7.156 7.75 12.906 1 60.44 200 HIS A N 1
ATOM 1560 C CA . HIS A 1 200 ? 5.754 8.062 13.172 1 60.44 200 HIS A CA 1
ATOM 1561 C C . HIS A 1 200 ? 4.852 7.523 12.062 1 60.44 200 HIS A C 1
ATOM 1563 O O . HIS A 1 200 ? 3.67 7.262 12.297 1 60.44 200 HIS A O 1
ATOM 1569 N N . THR A 1 201 ? 5.539 7.332 10.875 1 66.81 201 THR A N 1
ATOM 1570 C CA . THR A 1 201 ? 4.703 6.914 9.758 1 66.81 201 THR A CA 1
ATOM 1571 C C . THR A 1 201 ? 5.156 5.562 9.219 1 66.81 201 THR A C 1
ATOM 1573 O O . THR A 1 201 ? 6.348 5.352 8.977 1 66.81 201 THR A O 1
ATOM 1576 N N . ARG A 1 202 ? 4.188 4.668 9.258 1 77.69 202 ARG A N 1
ATOM 1577 C CA . ARG A 1 202 ? 4.422 3.35 8.68 1 77.69 202 ARG A CA 1
ATOM 1578 C C . ARG A 1 202 ? 3.754 3.223 7.32 1 77.69 202 ARG A C 1
ATOM 1580 O O . ARG A 1 202 ? 2.732 3.863 7.062 1 77.69 202 ARG A O 1
ATOM 1587 N N . TYR A 1 203 ? 4.422 2.414 6.398 1 79.31 203 TYR A N 1
ATOM 1588 C CA . TYR A 1 203 ? 3.914 2.264 5.039 1 79.31 203 TYR A CA 1
ATOM 1589 C C . TYR A 1 203 ? 3.58 0.808 4.742 1 79.31 203 TYR A C 1
ATOM 1591 O O . TYR A 1 203 ? 4.176 -0.104 5.316 1 79.31 203 TYR A O 1
ATOM 1599 N N . VAL A 1 204 ? 2.619 0.654 3.883 1 81.25 204 VAL A N 1
ATOM 1600 C CA . VAL A 1 204 ? 2.277 -0.662 3.352 1 81.25 204 VAL A CA 1
ATOM 1601 C C . VAL A 1 204 ? 2.656 -0.736 1.874 1 81.25 204 VAL A C 1
ATOM 1603 O O . VAL A 1 204 ? 2.539 0.253 1.146 1 81.25 204 VAL A O 1
ATOM 1606 N N . ILE A 1 205 ? 3.158 -1.902 1.475 1 80.69 205 ILE A N 1
ATOM 1607 C CA . ILE A 1 205 ? 3.402 -2.234 0.075 1 80.69 205 ILE A CA 1
ATOM 1608 C C . ILE A 1 205 ? 2.652 -3.514 -0.291 1 80.69 205 ILE A C 1
ATOM 1610 O O . ILE A 1 205 ? 2.676 -4.488 0.462 1 80.69 205 ILE A O 1
ATOM 1614 N N . GLY A 1 206 ? 1.888 -3.492 -1.342 1 84.12 206 GLY A N 1
ATOM 1615 C CA . GLY A 1 206 ? 1.148 -4.668 -1.77 1 84.12 206 GLY A CA 1
ATOM 1616 C C . GLY A 1 206 ? 0.837 -4.672 -3.254 1 84.12 206 GLY A C 1
ATOM 1617 O O . GLY A 1 206 ? 0.861 -3.623 -3.9 1 84.12 206 GLY A O 1
ATOM 1618 N N . CYS A 1 207 ? 0.57 -5.875 -3.727 1 87.81 207 CYS A N 1
ATOM 1619 C CA . CYS A 1 207 ? 0.249 -6.027 -5.141 1 87.81 207 CYS A CA 1
ATOM 1620 C C . CYS A 1 207 ? -1.181 -5.586 -5.43 1 87.81 207 CYS A C 1
ATOM 1622 O O . CYS A 1 207 ? -2.123 -6.066 -4.797 1 87.81 207 CYS A O 1
ATOM 1624 N N . ILE A 1 208 ? -1.316 -4.762 -6.469 1 89.12 208 ILE A N 1
ATOM 1625 C CA . ILE A 1 208 ? -2.607 -4.199 -6.848 1 89.12 208 ILE A CA 1
ATOM 1626 C C . ILE A 1 208 ? -3.559 -5.32 -7.258 1 89.12 208 ILE A C 1
ATOM 1628 O O . ILE A 1 208 ? -3.184 -6.215 -8.023 1 89.12 208 ILE A O 1
ATOM 1632 N N . GLY A 1 209 ? -4.676 -5.309 -6.715 1 92.25 209 GLY A N 1
ATOM 1633 C CA . GLY A 1 209 ? -5.707 -6.277 -7.051 1 92.25 209 GLY A CA 1
ATOM 1634 C C . GLY A 1 209 ? -5.73 -7.477 -6.121 1 92.25 209 GLY A C 1
ATOM 1635 O O . GLY A 1 209 ? -6.742 -8.172 -6.02 1 92.25 209 GLY A O 1
ATOM 1636 N N . TYR A 1 210 ? -4.625 -7.664 -5.426 1 94.19 210 TYR A N 1
ATOM 1637 C CA . TYR A 1 210 ? -4.516 -8.867 -4.609 1 94.19 210 TYR A CA 1
ATOM 1638 C C . TYR A 1 210 ? -4.391 -8.516 -3.133 1 94.19 210 TYR A C 1
ATOM 1640 O O . TYR A 1 210 ? -4.586 -9.367 -2.264 1 94.19 210 TYR A O 1
ATOM 1648 N N . ILE A 1 211 ? -4.016 -7.293 -2.861 1 91.12 211 ILE A N 1
ATOM 1649 C CA . ILE A 1 211 ? -3.697 -6.875 -1.499 1 91.12 211 ILE A CA 1
ATOM 1650 C C . ILE A 1 211 ? -4.961 -6.902 -0.642 1 91.12 211 ILE A C 1
ATOM 1652 O O . ILE A 1 211 ? -6.027 -6.469 -1.083 1 91.12 211 ILE A O 1
ATOM 1656 N N . ASP A 1 212 ? -4.809 -7.438 0.589 1 92.5 212 ASP A N 1
ATOM 1657 C CA . ASP A 1 212 ? -5.875 -7.422 1.584 1 92.5 212 ASP A CA 1
ATOM 1658 C C . ASP A 1 212 ? -6.191 -5.996 2.031 1 92.5 212 ASP A C 1
ATOM 1660 O O . ASP A 1 212 ? -5.332 -5.316 2.6 1 92.5 212 ASP A O 1
ATOM 1664 N N . PRO A 1 213 ? -7.461 -5.551 1.813 1 90.25 213 PRO A N 1
ATOM 1665 C CA . PRO A 1 213 ? -7.816 -4.191 2.23 1 90.25 213 PRO A CA 1
ATOM 1666 C C . PRO A 1 213 ? -7.59 -3.955 3.723 1 90.25 213 PRO A C 1
ATOM 1668 O O . PRO A 1 213 ? -7.207 -2.854 4.125 1 90.25 213 PRO A O 1
ATOM 1671 N N . LEU A 1 214 ? -7.852 -4.918 4.535 1 89.06 214 LEU A N 1
ATOM 1672 C CA . LEU A 1 214 ? -7.641 -4.762 5.973 1 89.06 214 LEU A CA 1
ATOM 1673 C C . LEU A 1 214 ? -6.16 -4.598 6.285 1 89.06 214 LEU A C 1
ATOM 1675 O O . LEU A 1 214 ? -5.785 -3.795 7.145 1 89.06 214 LEU A O 1
ATOM 1679 N N . PHE A 1 215 ? -5.316 -5.344 5.652 1 89.44 215 PHE A N 1
ATOM 1680 C CA . PHE A 1 215 ? -3.875 -5.184 5.793 1 89.44 215 PHE A CA 1
ATOM 1681 C C . PHE A 1 215 ? -3.445 -3.773 5.41 1 89.44 215 PHE A C 1
ATOM 1683 O O . PHE A 1 215 ? -2.65 -3.146 6.113 1 89.44 215 PHE A O 1
ATOM 1690 N N . CYS A 1 216 ? -3.988 -3.287 4.371 1 86.06 216 CYS A N 1
ATOM 1691 C CA . CYS A 1 216 ? -3.654 -1.961 3.865 1 86.06 216 CYS A CA 1
ATOM 1692 C C . CYS A 1 216 ? -3.953 -0.889 4.906 1 86.06 216 CYS A C 1
ATOM 1694 O O . CYS A 1 216 ? -3.195 0.071 5.051 1 86.06 216 CYS A O 1
ATOM 1696 N N . GLN A 1 217 ? -5 -1.091 5.602 1 85.56 217 GLN A N 1
ATOM 1697 C CA . GLN A 1 217 ? -5.457 -0.078 6.547 1 85.56 217 GLN A CA 1
ATOM 1698 C C . GLN A 1 217 ? -4.738 -0.211 7.887 1 85.56 217 GLN A C 1
ATOM 1700 O O . GLN A 1 217 ? -4.426 0.792 8.531 1 85.56 217 GLN A O 1
ATOM 1705 N N . SER A 1 218 ? -4.477 -1.433 8.258 1 85.56 218 SER A N 1
ATOM 1706 C CA . SER A 1 218 ? -3.971 -1.667 9.609 1 85.56 218 SER A CA 1
ATOM 1707 C C . SER A 1 218 ? -2.455 -1.833 9.609 1 85.56 218 SER A C 1
ATOM 1709 O O . SER A 1 218 ? -1.808 -1.654 10.648 1 85.56 218 SER A O 1
ATOM 1711 N N . GLY A 1 219 ? -1.984 -2.303 8.477 1 83.81 219 GLY A N 1
ATOM 1712 C CA . GLY A 1 219 ? -0.572 -2.641 8.398 1 83.81 219 GLY A CA 1
ATOM 1713 C C . GLY A 1 219 ? -0.239 -3.975 9.031 1 83.81 219 GLY A C 1
ATOM 1714 O O . GLY A 1 219 ? 0.933 -4.34 9.148 1 83.81 219 GLY A O 1
ATOM 1715 N N . ILE A 1 220 ? -1.259 -4.668 9.461 1 86.19 220 ILE A N 1
ATOM 1716 C CA . ILE A 1 220 ? -1.035 -5.938 10.141 1 86.19 220 ILE A CA 1
ATOM 1717 C C . ILE A 1 220 ? -1.352 -7.098 9.203 1 86.19 220 ILE A C 1
ATOM 1719 O O . ILE A 1 220 ? -2.502 -7.277 8.789 1 86.19 220 ILE A O 1
ATOM 1723 N N . LEU A 1 221 ? -0.306 -7.793 8.836 1 87.69 221 LEU A N 1
ATOM 1724 C CA . LEU A 1 221 ? -0.46 -8.977 8 1 87.69 221 LEU A CA 1
ATOM 1725 C C . LEU A 1 221 ? -0.88 -10.18 8.836 1 87.69 221 LEU A C 1
ATOM 1727 O O . LEU A 1 221 ? -0.29 -10.453 9.883 1 87.69 221 LEU A O 1
ATOM 1731 N N . THR A 1 222 ? -1.95 -10.891 8.469 1 89.44 222 THR A N 1
ATOM 1732 C CA . THR A 1 222 ? -2.441 -12.086 9.148 1 89.44 222 THR A CA 1
ATOM 1733 C C . THR A 1 222 ? -2.645 -13.227 8.156 1 89.44 222 THR A C 1
ATOM 1735 O O . THR A 1 222 ? -2.582 -13.023 6.941 1 89.44 222 THR A O 1
ATOM 1738 N N . PRO A 1 223 ? -2.809 -14.43 8.617 1 93.56 223 PRO A N 1
ATOM 1739 C CA . PRO A 1 223 ? -3.125 -15.539 7.711 1 93.56 223 PRO A CA 1
ATOM 1740 C C . PRO A 1 223 ? -4.336 -15.25 6.828 1 93.56 223 PRO A C 1
ATOM 1742 O O . PRO A 1 223 ? -4.398 -15.711 5.684 1 93.56 223 PRO A O 1
ATOM 1745 N N . LYS A 1 224 ? -5.203 -14.43 7.367 1 96.88 224 LYS A N 1
ATOM 1746 C CA . LYS A 1 224 ? -6.422 -14.109 6.629 1 96.88 224 LYS A CA 1
ATOM 1747 C C . LYS A 1 224 ? -6.121 -13.188 5.449 1 96.88 224 LYS A C 1
ATOM 1749 O O . LYS A 1 224 ? -6.93 -13.07 4.523 1 96.88 224 LYS A O 1
ATOM 1754 N N . SER A 1 225 ? -4.992 -12.508 5.527 1 94.19 225 SER A N 1
ATOM 1755 C CA . SER A 1 225 ? -4.57 -11.711 4.379 1 94.19 225 SER A CA 1
ATOM 1756 C C . SER A 1 225 ? -4.238 -12.602 3.184 1 94.19 225 SER A C 1
ATOM 1758 O O . SER A 1 225 ? -4.605 -12.281 2.049 1 94.19 225 SER A O 1
ATOM 1760 N N . ASP A 1 226 ? -3.562 -13.727 3.455 1 95.69 226 ASP A N 1
ATOM 1761 C CA . ASP A 1 226 ? -3.289 -14.703 2.404 1 95.69 226 ASP A CA 1
ATOM 1762 C C . ASP A 1 226 ? -4.586 -15.289 1.844 1 95.69 226 ASP A C 1
ATOM 1764 O O . ASP A 1 226 ? -4.684 -15.547 0.643 1 95.69 226 ASP A O 1
ATOM 1768 N N . VAL A 1 227 ? -5.531 -15.438 2.752 1 98.56 227 VAL A N 1
ATOM 1769 C CA . VAL A 1 227 ? -6.824 -15.977 2.346 1 98.56 227 VAL A CA 1
ATOM 1770 C C . VAL A 1 227 ? -7.492 -15.039 1.349 1 98.56 227 VAL A C 1
ATOM 1772 O O . VAL A 1 227 ? -8.023 -15.477 0.325 1 98.56 227 VAL A O 1
ATOM 1775 N N . TYR A 1 228 ? -7.43 -13.789 1.639 1 97.56 228 TYR A N 1
ATOM 1776 C CA . TYR A 1 228 ? -8 -12.805 0.729 1 97.56 228 TYR A CA 1
ATOM 1777 C C . TYR A 1 228 ? -7.344 -12.875 -0.643 1 97.56 228 TYR A C 1
ATOM 1779 O O . TYR A 1 228 ? -8.023 -13 -1.662 1 97.56 228 TYR A O 1
ATOM 1787 N N . SER A 1 229 ? -6.031 -12.789 -0.652 1 96.81 229 SER A N 1
ATOM 1788 C CA . SER A 1 229 ? -5.297 -12.828 -1.911 1 96.81 229 SER A CA 1
ATOM 1789 C C . SER A 1 229 ? -5.605 -14.094 -2.697 1 96.81 229 SER A C 1
ATOM 1791 O O . SER A 1 229 ? -5.75 -14.055 -3.922 1 96.81 229 SER A O 1
ATOM 1793 N N . PHE A 1 230 ? -5.703 -15.211 -1.995 1 98.69 230 PHE A N 1
ATOM 1794 C CA . PHE A 1 230 ? -6.012 -16.484 -2.645 1 98.69 230 PHE A CA 1
ATOM 1795 C C . PHE A 1 230 ? -7.422 -16.453 -3.229 1 98.69 230 PHE A C 1
ATOM 1797 O O . PHE A 1 230 ? -7.672 -17.047 -4.281 1 98.69 230 PHE A O 1
ATOM 1804 N N . GLY A 1 231 ? -8.359 -15.789 -2.531 1 98.81 231 GLY A N 1
ATOM 1805 C CA . GLY A 1 231 ? -9.688 -15.609 -3.09 1 98.81 231 GLY A CA 1
ATOM 1806 C C . GLY A 1 231 ? -9.68 -14.961 -4.461 1 98.81 231 GLY A C 1
ATOM 1807 O O . GLY A 1 231 ? -10.438 -15.352 -5.344 1 98.81 231 GLY A O 1
ATOM 1808 N N . VAL A 1 232 ? -8.805 -14.016 -4.621 1 98.31 232 VAL A N 1
ATOM 1809 C CA . VAL A 1 232 ? -8.664 -13.352 -5.914 1 98.31 232 VAL A CA 1
ATOM 1810 C C . VAL A 1 232 ? -8.125 -14.344 -6.941 1 98.31 232 VAL A C 1
ATOM 1812 O O . VAL A 1 232 ? -8.602 -14.391 -8.078 1 98.31 232 VAL A O 1
ATOM 1815 N N . VAL A 1 233 ? -7.191 -15.156 -6.559 1 98.69 233 VAL A N 1
ATOM 1816 C CA . VAL A 1 233 ? -6.637 -16.188 -7.438 1 98.69 233 VAL A CA 1
ATOM 1817 C C . VAL A 1 233 ? -7.738 -17.141 -7.875 1 98.69 233 VAL A C 1
ATOM 1819 O O . VAL A 1 233 ? -7.816 -17.516 -9.047 1 98.69 233 VAL A O 1
ATOM 1822 N N . LEU A 1 234 ? -8.594 -17.562 -6.922 1 98.88 234 LEU A N 1
ATOM 1823 C CA . LEU A 1 234 ? -9.703 -18.438 -7.254 1 98.88 234 LEU A CA 1
ATOM 1824 C C . LEU A 1 234 ? -10.594 -17.812 -8.32 1 98.88 234 LEU A C 1
ATOM 1826 O O . LEU A 1 234 ? -11.016 -18.5 -9.258 1 98.88 234 LEU A O 1
ATOM 1830 N N . LEU A 1 235 ? -10.867 -16.562 -8.203 1 98.62 235 LEU A N 1
ATOM 1831 C CA . LEU A 1 235 ? -11.688 -15.867 -9.195 1 98.62 235 LEU A CA 1
ATOM 1832 C C . LEU A 1 235 ? -11.023 -15.914 -10.562 1 98.62 235 LEU A C 1
ATOM 1834 O O . LEU A 1 235 ? -11.688 -16.172 -11.57 1 98.62 235 LEU A O 1
ATOM 1838 N N . GLU A 1 236 ? -9.734 -15.68 -10.57 1 97.94 236 GLU A N 1
ATOM 1839 C CA . GLU A 1 236 ? -9.023 -15.711 -11.844 1 97.94 236 GLU A CA 1
ATOM 1840 C C . GLU A 1 236 ? -9.078 -17.109 -12.477 1 97.94 236 GLU A C 1
ATOM 1842 O O . GLU A 1 236 ? -9.203 -17.234 -13.695 1 97.94 236 GLU A O 1
ATOM 1847 N N . ILE A 1 237 ? -8.977 -18.062 -11.641 1 97.94 237 ILE A N 1
ATOM 1848 C CA . ILE A 1 237 ? -8.969 -19.453 -12.102 1 97.94 237 ILE A CA 1
ATOM 1849 C C . ILE A 1 237 ? -10.289 -19.781 -12.781 1 97.94 237 ILE A C 1
ATOM 1851 O O . ILE A 1 237 ? -10.312 -20.453 -13.812 1 97.94 237 ILE A O 1
ATOM 1855 N N . ILE A 1 238 ? -11.43 -19.25 -12.297 1 97.88 238 ILE A N 1
ATOM 1856 C CA . ILE A 1 238 ? -12.711 -19.688 -12.828 1 97.88 238 ILE A CA 1
ATOM 1857 C C . ILE A 1 238 ? -13.211 -18.703 -13.875 1 97.88 238 ILE A C 1
ATOM 1859 O O . ILE A 1 238 ? -14.125 -19 -14.641 1 97.88 238 ILE A O 1
ATOM 1863 N N . THR A 1 239 ? -12.57 -17.484 -13.953 1 97.06 239 THR A N 1
ATOM 1864 C CA . THR A 1 239 ? -13.086 -16.469 -14.867 1 97.06 239 THR A CA 1
ATOM 1865 C C . THR A 1 239 ? -12.078 -16.188 -15.977 1 97.06 239 THR A C 1
ATOM 1867 O O . THR A 1 239 ? -12.445 -15.656 -17.031 1 97.06 239 THR A O 1
ATOM 1870 N N . ARG A 1 240 ? -10.766 -16.406 -15.695 1 95.69 240 ARG A N 1
ATOM 1871 C CA . ARG A 1 240 ? -9.648 -16.031 -16.547 1 95.69 240 ARG A CA 1
ATOM 1872 C C . ARG A 1 240 ? -9.609 -14.516 -16.766 1 95.69 240 ARG A C 1
ATOM 1874 O O . ARG A 1 240 ? -9.172 -14.047 -17.812 1 95.69 240 ARG A O 1
ATOM 1881 N N . LYS A 1 241 ? -10.203 -13.82 -15.883 1 95.88 241 LYS A N 1
ATOM 1882 C CA . LYS A 1 241 ? -10.094 -12.367 -15.852 1 95.88 241 LYS A CA 1
ATOM 1883 C C . LYS A 1 241 ? -8.977 -11.922 -14.914 1 95.88 241 LYS A C 1
ATOM 1885 O O . LYS A 1 241 ? -8.742 -12.539 -13.875 1 95.88 241 LYS A O 1
ATOM 1890 N N . LYS A 1 242 ? -8.289 -10.875 -15.312 1 94.75 242 LYS A N 1
ATOM 1891 C CA . LYS A 1 242 ? -7.195 -10.359 -14.5 1 94.75 242 LYS A CA 1
ATOM 1892 C C . LYS A 1 242 ? -7.719 -9.719 -13.219 1 94.75 242 LYS A C 1
ATOM 1894 O O . LYS A 1 242 ? -8.836 -9.203 -13.188 1 94.75 242 LYS A O 1
ATOM 1899 N N . ALA A 1 243 ? -6.91 -9.75 -12.195 1 95.31 243 ALA A N 1
ATOM 1900 C CA . ALA A 1 243 ? -7.281 -9.148 -10.914 1 95.31 243 ALA A CA 1
ATOM 1901 C C . ALA A 1 243 ? -7.668 -7.68 -11.094 1 95.31 243 ALA A C 1
ATOM 1903 O O . ALA A 1 243 ? -8.594 -7.191 -10.445 1 95.31 243 ALA A O 1
ATOM 1904 N N . VAL A 1 244 ? -6.883 -7.031 -11.953 1 92.19 244 VAL A N 1
ATOM 1905 C CA . VAL A 1 244 ? -7.176 -5.645 -12.289 1 92.19 244 VAL A CA 1
ATOM 1906 C C . VAL A 1 244 ? -6.992 -5.43 -13.789 1 92.19 244 VAL A C 1
ATOM 1908 O O . VAL A 1 244 ? -5.988 -5.852 -14.367 1 92.19 244 VAL A O 1
ATOM 1911 N N . ASP A 1 245 ? -7.926 -4.875 -14.367 1 89.75 245 ASP A N 1
ATOM 1912 C CA . ASP A 1 245 ? -7.902 -4.504 -15.773 1 89.75 245 ASP A CA 1
ATOM 1913 C C . ASP A 1 245 ? -8.445 -3.09 -15.984 1 89.75 245 ASP A C 1
ATOM 1915 O O . ASP A 1 245 ? -9.656 -2.889 -16.062 1 89.75 245 ASP A O 1
ATOM 1919 N N . GLY A 1 246 ? -7.488 -2.201 -16.109 1 80.75 246 GLY A N 1
ATOM 1920 C CA . GLY A 1 246 ? -7.922 -0.812 -16.109 1 80.75 246 GLY A CA 1
ATOM 1921 C C . GLY A 1 246 ? -8.594 -0.391 -14.82 1 80.75 246 GLY A C 1
ATOM 1922 O O . GLY A 1 246 ? -7.996 -0.499 -13.75 1 80.75 246 GLY A O 1
ATOM 1923 N N . LYS A 1 247 ? -9.867 -0.023 -14.953 1 81.94 247 LYS A N 1
ATOM 1924 C CA . LYS A 1 247 ? -10.625 0.444 -13.797 1 81.94 247 LYS A CA 1
ATOM 1925 C C . LYS A 1 247 ? -11.43 -0.692 -13.172 1 81.94 247 LYS A C 1
ATOM 1927 O O . LYS A 1 247 ? -12.055 -0.515 -12.117 1 81.94 247 LYS A O 1
ATOM 1932 N N . ILE A 1 248 ? -11.344 -1.812 -13.75 1 90 248 ILE A N 1
ATOM 1933 C CA . ILE A 1 248 ? -12.148 -2.932 -13.281 1 90 248 ILE A CA 1
ATOM 1934 C C . ILE A 1 248 ? -11.352 -3.76 -12.273 1 90 248 ILE A C 1
ATOM 1936 O O . ILE A 1 248 ? -10.25 -4.215 -12.578 1 90 248 ILE A O 1
ATOM 1940 N N . ILE A 1 249 ? -11.891 -3.84 -11.141 1 92.69 249 ILE A N 1
ATOM 1941 C CA . ILE A 1 249 ? -11.352 -4.711 -10.102 1 92.69 249 ILE A CA 1
ATOM 1942 C C . ILE A 1 249 ? -12.164 -6.004 -10.039 1 92.69 249 ILE A C 1
ATOM 1944 O O . ILE A 1 249 ? -13.359 -5.977 -9.75 1 92.69 249 ILE A O 1
ATOM 1948 N N . LEU A 1 250 ? -11.5 -7.066 -10.258 1 96.25 250 LEU A N 1
ATOM 1949 C CA . LEU A 1 250 ? -12.188 -8.344 -10.391 1 96.25 250 LEU A CA 1
ATOM 1950 C C . LEU A 1 250 ? -12.969 -8.68 -9.125 1 96.25 250 LEU A C 1
ATOM 1952 O O . LEU A 1 250 ? -14.141 -9.062 -9.195 1 96.25 250 LEU A O 1
ATOM 1956 N N . ALA A 1 251 ? -12.359 -8.5 -7.977 1 95.44 251 ALA A N 1
ATOM 1957 C CA . ALA A 1 251 ? -13.008 -8.828 -6.711 1 95.44 251 ALA A CA 1
ATOM 1958 C C . ALA A 1 251 ? -14.297 -8.031 -6.531 1 95.44 251 ALA A C 1
ATOM 1960 O O . ALA A 1 251 ? -15.32 -8.586 -6.125 1 95.44 251 ALA A O 1
ATOM 1961 N N . GLN A 1 252 ? -14.258 -6.809 -6.914 1 91.38 252 GLN A N 1
ATOM 1962 C CA . GLN A 1 252 ? -15.422 -5.938 -6.762 1 91.38 252 GLN A CA 1
ATOM 1963 C C . GLN A 1 252 ? -16.5 -6.273 -7.785 1 91.38 252 GLN A C 1
ATOM 1965 O O . GLN A 1 252 ? -17.672 -6.379 -7.438 1 91.38 252 GLN A O 1
ATOM 1970 N N . SER A 1 253 ? -16.031 -6.375 -9.016 1 93.06 253 SER A N 1
ATOM 1971 C CA . SER A 1 253 ? -16.969 -6.691 -10.078 1 93.06 253 SER A CA 1
ATOM 1972 C C . SER A 1 253 ? -17.656 -8.031 -9.828 1 93.06 253 SER A C 1
ATOM 1974 O O . SER A 1 253 ? -18.859 -8.18 -10.078 1 93.06 253 SER A O 1
ATOM 1976 N N . PHE A 1 254 ? -16.891 -8.93 -9.359 1 94.62 254 PHE A N 1
ATOM 1977 C CA . PHE A 1 254 ? -17.438 -10.258 -9.094 1 94.62 254 PHE A CA 1
ATOM 1978 C C . PHE A 1 254 ? -18.438 -10.211 -7.949 1 94.62 254 PHE A C 1
ATOM 1980 O O . PHE A 1 254 ? -19.516 -10.812 -8.023 1 94.62 254 PHE A O 1
ATOM 1987 N N . ALA A 1 255 ? -18.109 -9.516 -6.883 1 91.5 255 ALA A N 1
ATOM 1988 C CA . ALA A 1 255 ? -19.016 -9.359 -5.75 1 91.5 255 ALA A CA 1
ATOM 1989 C C . ALA A 1 255 ? -20.344 -8.742 -6.188 1 91.5 255 ALA A C 1
ATOM 1991 O O . ALA A 1 255 ? -21.422 -9.18 -5.758 1 91.5 255 ALA A O 1
ATOM 1992 N N . GLU A 1 256 ? -20.234 -7.77 -7.035 1 90.62 256 GLU A N 1
ATOM 1993 C CA . GLU A 1 256 ? -21.438 -7.121 -7.562 1 90.62 256 GLU A CA 1
ATOM 1994 C C . GLU A 1 256 ? -22.266 -8.094 -8.391 1 90.62 256 GLU A C 1
ATOM 1996 O O . GLU A 1 256 ? -23.484 -8.141 -8.258 1 90.62 256 GLU A O 1
ATOM 2001 N N . ALA A 1 257 ? -21.594 -8.805 -9.203 1 92.75 257 ALA A N 1
ATOM 2002 C CA . ALA A 1 257 ? -22.281 -9.781 -10.039 1 92.75 257 ALA A CA 1
ATOM 2003 C C . ALA A 1 257 ? -22.953 -10.859 -9.188 1 92.75 257 ALA A C 1
ATOM 2005 O O . ALA A 1 257 ? -24.062 -11.297 -9.5 1 92.75 257 ALA A O 1
ATOM 2006 N N . LEU A 1 258 ? -22.281 -11.32 -8.203 1 90.44 258 LEU A N 1
ATOM 2007 C CA . LEU A 1 258 ? -22.812 -12.344 -7.312 1 90.44 258 LEU A CA 1
ATOM 2008 C C . LEU A 1 258 ? -24.094 -11.852 -6.625 1 90.44 258 LEU A C 1
ATOM 2010 O O . LEU A 1 258 ? -25.047 -12.609 -6.488 1 90.44 258 LEU A O 1
ATOM 2014 N N . ARG A 1 259 ? -24.062 -10.617 -6.23 1 87.94 259 ARG A N 1
ATOM 2015 C CA . ARG A 1 259 ? -25.234 -10.023 -5.59 1 87.94 259 ARG A CA 1
ATOM 2016 C C . ARG A 1 259 ? -26.422 -9.969 -6.559 1 87.94 259 ARG A C 1
ATOM 2018 O O . ARG A 1 259 ? -27.578 -10.086 -6.145 1 87.94 259 ARG A O 1
ATOM 2025 N N . LYS A 1 260 ? -26.078 -9.797 -7.77 1 87 260 LYS A N 1
ATOM 2026 C CA . LYS A 1 260 ? -27.109 -9.688 -8.797 1 87 260 LYS A CA 1
ATOM 2027 C C . LYS A 1 260 ? -27.531 -11.062 -9.305 1 87 260 LYS A C 1
ATOM 2029 O O . LYS A 1 260 ? -28.328 -11.164 -10.242 1 87 260 LYS A O 1
ATOM 2034 N N . GLY A 1 261 ? -27.016 -12.062 -8.781 1 81.5 261 GLY A N 1
ATOM 2035 C CA . GLY A 1 261 ? -27.5 -13.414 -9.039 1 81.5 261 GLY A CA 1
ATOM 2036 C C . GLY A 1 261 ? -26.938 -14.023 -10.305 1 81.5 261 GLY A C 1
ATOM 2037 O O . GLY A 1 261 ? -25.734 -14.32 -10.367 1 81.5 261 GLY A O 1
ATOM 2038 N N . LYS A 1 262 ? -27.797 -14.117 -11.305 1 73.5 262 LYS A N 1
ATOM 2039 C CA . LYS A 1 262 ? -27.5 -14.859 -12.531 1 73.5 262 LYS A CA 1
ATOM 2040 C C . LYS A 1 262 ? -26.391 -14.18 -13.328 1 73.5 262 LYS A C 1
ATOM 2042 O O . LYS A 1 262 ? -25.734 -14.82 -14.164 1 73.5 262 LYS A O 1
ATOM 2047 N N . LYS A 1 263 ? -25.984 -13.102 -13.062 1 85.94 263 LYS A N 1
ATOM 2048 C CA . LYS A 1 263 ? -24.984 -12.352 -13.82 1 85.94 263 LYS A CA 1
ATOM 2049 C C . LYS A 1 263 ? -23.594 -12.906 -13.578 1 85.94 263 LYS A C 1
ATOM 2051 O O . LYS A 1 263 ? -22.688 -12.727 -14.406 1 85.94 263 LYS A O 1
ATOM 2056 N N . VAL A 1 264 ? -23.516 -13.719 -12.477 1 91.56 264 VAL A N 1
ATOM 2057 C CA . VAL A 1 264 ? -22.188 -14.211 -12.133 1 91.56 264 VAL A CA 1
ATOM 2058 C C . VAL A 1 264 ? -21.766 -15.305 -13.117 1 91.56 264 VAL A C 1
ATOM 2060 O O . VAL A 1 264 ? -20.594 -15.438 -13.438 1 91.56 264 VAL A O 1
ATOM 2063 N N . ARG A 1 265 ? -22.719 -16.047 -13.68 1 92.56 265 ARG A N 1
ATOM 2064 C CA . ARG A 1 265 ? -22.438 -17.141 -14.594 1 92.56 265 ARG A CA 1
ATOM 2065 C C . ARG A 1 265 ? -21.781 -16.625 -15.875 1 92.56 265 ARG A C 1
ATOM 2067 O O . ARG A 1 265 ? -20.969 -17.328 -16.484 1 92.56 265 ARG A O 1
ATOM 2074 N N . GLN A 1 266 ? -22.094 -15.383 -16.156 1 93.19 266 GLN A N 1
ATOM 2075 C CA . GLN A 1 266 ? -21.578 -14.781 -17.375 1 93.19 266 GLN A CA 1
ATOM 2076 C C . GLN A 1 266 ? -20.094 -14.438 -17.234 1 93.19 266 GLN A C 1
ATOM 2078 O O . GLN A 1 266 ? -19.406 -14.188 -18.234 1 93.19 266 GLN A O 1
ATOM 2083 N N . MET A 1 267 ? -19.625 -14.516 -16.031 1 95.81 267 MET A N 1
ATOM 2084 C CA . MET A 1 267 ? -18.25 -14.117 -15.789 1 95.81 267 MET A CA 1
ATOM 2085 C C . MET A 1 267 ? -17.297 -15.312 -15.914 1 95.81 267 MET A C 1
ATOM 2087 O O . MET A 1 267 ? -16.078 -15.141 -16.016 1 95.81 267 MET A O 1
ATOM 2091 N N . PHE A 1 268 ? -17.875 -16.516 -15.891 1 96.81 268 PHE A N 1
ATOM 2092 C CA . PHE A 1 268 ? -17.031 -17.703 -15.914 1 96.81 268 PHE A CA 1
ATOM 2093 C C . PHE A 1 268 ? -16.344 -17.844 -17.266 1 96.81 268 PHE A C 1
ATOM 2095 O O . PHE A 1 268 ? -16.891 -17.453 -18.297 1 96.81 268 PHE A O 1
ATOM 2102 N N . ASP A 1 269 ? -15.086 -18.328 -17.234 1 95.75 269 ASP A N 1
ATOM 2103 C CA . ASP A 1 269 ? -14.367 -18.656 -18.469 1 95.75 269 ASP A CA 1
ATOM 2104 C C . ASP A 1 269 ? -15.18 -19.594 -19.359 1 95.75 269 ASP A C 1
ATOM 2106 O O . ASP A 1 269 ? -15.609 -20.656 -18.906 1 95.75 269 ASP A O 1
ATOM 2110 N N . GLN A 1 270 ? -15.336 -19.281 -20.547 1 93.56 270 GLN A N 1
ATOM 2111 C CA . GLN A 1 270 ? -16.188 -20.031 -21.469 1 93.56 270 GLN A CA 1
ATOM 2112 C C . GLN A 1 270 ? -15.656 -21.453 -21.672 1 93.56 270 GLN A C 1
ATOM 2114 O O . GLN A 1 270 ? -16.438 -22.391 -21.844 1 93.56 270 GLN A O 1
ATOM 2119 N N . GLU A 1 271 ? -14.406 -21.609 -21.609 1 92.06 271 GLU A N 1
ATOM 2120 C CA . GLU A 1 271 ? -13.805 -22.906 -21.828 1 92.06 271 GLU A CA 1
ATOM 2121 C C . GLU A 1 271 ? -14.32 -23.938 -20.828 1 92.06 271 GLU A C 1
ATOM 2123 O O . GLU A 1 271 ? -14.539 -25.094 -21.172 1 92.06 271 GLU A O 1
ATOM 2128 N N . ILE A 1 272 ? -14.578 -23.48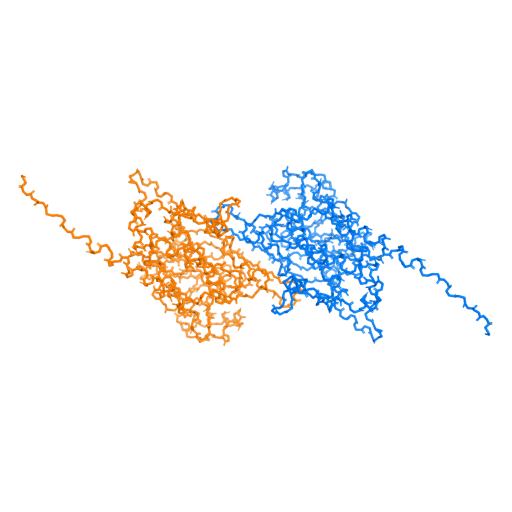4 -19.656 1 94.06 272 ILE A N 1
ATOM 2129 C CA . ILE A 1 272 ? -14.977 -24.453 -18.641 1 94.06 272 ILE A CA 1
ATOM 2130 C C . ILE A 1 272 ? -16.469 -24.297 -18.344 1 94.06 272 ILE A C 1
ATOM 2132 O O . ILE A 1 272 ? -17.078 -25.188 -17.734 1 94.06 272 ILE A O 1
ATOM 2136 N N . ALA A 1 273 ? -17.047 -23.234 -18.797 1 93.44 273 ALA A N 1
ATOM 2137 C CA . ALA A 1 273 ? -18.469 -22.984 -18.547 1 93.44 273 ALA A CA 1
ATOM 2138 C C . ALA A 1 273 ? -19.328 -23.609 -19.641 1 93.44 273 ALA A C 1
ATOM 2140 O O . ALA A 1 273 ? -20.547 -23.766 -19.453 1 93.44 273 ALA A O 1
ATOM 2141 N N . ASP A 1 274 ? -18.719 -23.953 -20.703 1 87.88 274 ASP A N 1
ATOM 2142 C CA . ASP A 1 274 ? -19.453 -24.484 -21.844 1 87.88 274 ASP A CA 1
ATOM 2143 C C . ASP A 1 274 ? -20.125 -25.812 -21.484 1 87.88 274 ASP A C 1
ATOM 2145 O O . ASP A 1 274 ? -21.188 -26.141 -22.016 1 87.88 274 ASP A O 1
ATOM 2149 N N . ASP A 1 275 ? -19.484 -26.594 -20.641 1 86.94 275 ASP A N 1
ATOM 2150 C CA . ASP A 1 275 ? -20.125 -27.797 -20.125 1 86.94 275 ASP A CA 1
ATOM 2151 C C . ASP A 1 275 ? -21.078 -27.469 -18.984 1 86.94 275 ASP A C 1
ATOM 2153 O O . ASP A 1 275 ? -20.641 -27.094 -17.891 1 86.94 275 ASP A O 1
ATOM 2157 N N . LYS A 1 276 ? -22.266 -27.578 -19.219 1 85.81 276 LYS A N 1
ATOM 2158 C CA . LYS A 1 276 ? -23.312 -27.25 -18.25 1 85.81 276 LYS A CA 1
ATOM 2159 C C . LYS A 1 276 ? -23.094 -28 -16.938 1 85.81 276 LYS A C 1
ATOM 2161 O O . LYS A 1 276 ? -23.469 -27.516 -15.867 1 85.81 276 LYS A O 1
ATOM 2166 N N . LYS A 1 277 ? -22.484 -29.141 -17.094 1 88.56 277 LYS A N 1
ATOM 2167 C CA . LYS A 1 277 ? -22.219 -29.953 -15.914 1 88.56 277 LYS A CA 1
ATOM 2168 C C . LYS A 1 277 ? -21.234 -29.25 -14.977 1 88.56 277 LYS A C 1
ATOM 2170 O O . LYS A 1 277 ? -21.188 -29.562 -13.781 1 88.56 277 LYS A O 1
ATOM 2175 N N . ASN A 1 278 ? -20.516 -28.344 -15.484 1 94.12 278 ASN A N 1
ATOM 2176 C CA . ASN A 1 278 ? -19.5 -27.656 -14.703 1 94.12 278 ASN A CA 1
ATOM 2177 C C . ASN A 1 278 ? -20.094 -26.5 -13.898 1 94.12 278 ASN A C 1
ATOM 2179 O O . ASN A 1 278 ? -19.469 -26.016 -12.953 1 94.12 278 ASN A O 1
ATOM 2183 N N . MET A 1 279 ? -21.281 -26.078 -14.273 1 93.69 279 MET A N 1
ATOM 2184 C CA . MET A 1 279 ? -21.812 -24.812 -13.766 1 93.69 279 MET A CA 1
ATOM 2185 C C . MET A 1 279 ? -21.969 -24.844 -12.25 1 93.69 279 MET A C 1
ATOM 2187 O O . MET A 1 279 ? -21.578 -23.891 -11.562 1 93.69 279 MET A O 1
ATOM 2191 N N . LYS A 1 280 ? -22.469 -25.922 -11.758 1 93.75 280 LYS A N 1
ATOM 2192 C CA . LYS A 1 280 ? -22.641 -26.047 -10.312 1 93.75 280 LYS A CA 1
ATOM 2193 C C . LYS A 1 280 ? -21.312 -25.953 -9.586 1 93.75 280 LYS A C 1
ATOM 2195 O O . LYS A 1 280 ? -21.219 -25.312 -8.531 1 93.75 280 LYS A O 1
ATOM 2200 N N . PHE A 1 281 ? -20.344 -26.609 -10.109 1 96.62 281 PHE A N 1
ATOM 2201 C CA . PHE A 1 281 ? -19.031 -26.625 -9.477 1 96.62 281 PHE A CA 1
ATOM 2202 C C . PHE A 1 281 ? -18.391 -25.25 -9.547 1 96.62 281 PHE A C 1
ATOM 2204 O O . PHE A 1 281 ? -17.75 -24.812 -8.586 1 96.62 281 PHE A O 1
ATOM 2211 N N . LEU A 1 282 ? -18.594 -24.578 -10.672 1 97.31 282 LEU A N 1
ATOM 2212 C CA . LEU A 1 282 ? -18.094 -23.219 -10.828 1 97.31 282 LEU A CA 1
ATOM 2213 C C . LEU A 1 282 ? -18.75 -22.281 -9.82 1 97.31 282 LEU A C 1
ATOM 2215 O O . LEU A 1 282 ? -18.078 -21.438 -9.211 1 97.31 282 LEU A O 1
ATOM 2219 N N . GLU A 1 283 ? -19.969 -22.453 -9.609 1 95.81 283 GLU A N 1
ATOM 2220 C CA . GLU A 1 283 ? -20.703 -21.656 -8.633 1 95.81 283 GLU A CA 1
ATOM 2221 C C . GLU A 1 283 ? -20.203 -21.938 -7.215 1 95.81 283 GLU A C 1
ATOM 2223 O O . GLU A 1 283 ? -20.125 -21.016 -6.395 1 95.81 283 GLU A O 1
ATOM 2228 N N . ASP A 1 284 ? -19.906 -23.188 -6.953 1 97.31 284 ASP A N 1
ATOM 2229 C CA . ASP A 1 284 ? -19.391 -23.547 -5.637 1 97.31 284 ASP A CA 1
ATOM 2230 C C . ASP A 1 284 ? -18.047 -22.875 -5.379 1 97.31 284 ASP A C 1
ATOM 2232 O O . ASP A 1 284 ? -17.797 -22.359 -4.285 1 97.31 284 ASP A O 1
ATOM 2236 N N . VAL A 1 285 ? -17.188 -22.906 -6.367 1 98.31 285 VAL A N 1
ATOM 2237 C CA . VAL A 1 285 ? -15.891 -22.234 -6.242 1 98.31 285 VAL A CA 1
ATOM 2238 C C . VAL A 1 285 ? -16.094 -20.734 -6.078 1 98.31 285 VAL A C 1
ATOM 2240 O O . VAL A 1 285 ? -15.406 -20.094 -5.281 1 98.31 285 VAL A O 1
ATOM 2243 N N . ALA A 1 286 ? -17.016 -20.172 -6.828 1 97.62 286 ALA A N 1
ATOM 2244 C CA . ALA A 1 286 ? -17.328 -18.75 -6.754 1 97.62 286 ALA A CA 1
ATOM 2245 C C . ALA A 1 286 ? -17.766 -18.359 -5.344 1 97.62 286 ALA A C 1
ATOM 2247 O O . ALA A 1 286 ? -17.312 -17.344 -4.816 1 97.62 286 ALA A O 1
ATOM 2248 N N . LYS A 1 287 ? -18.609 -19.141 -4.777 1 97 287 LYS A N 1
ATOM 2249 C CA . LYS A 1 287 ? -19.062 -18.891 -3.418 1 97 287 LYS A CA 1
ATOM 2250 C C . LYS A 1 287 ? -17.906 -18.922 -2.424 1 97 287 LYS A C 1
ATOM 2252 O O . LYS A 1 287 ? -17.828 -18.062 -1.536 1 97 287 LYS A O 1
ATOM 2257 N N . LEU A 1 288 ? -17.109 -19.922 -2.582 1 98.5 288 LEU A N 1
ATOM 2258 C CA . LEU A 1 288 ? -15.93 -20.031 -1.726 1 98.5 288 LEU A CA 1
ATOM 2259 C C . LEU A 1 288 ? -15.031 -18.797 -1.88 1 98.5 288 LEU A C 1
ATOM 2261 O O . LEU A 1 288 ? -14.57 -18.234 -0.886 1 98.5 288 LEU A O 1
ATOM 2265 N N . ALA A 1 289 ? -14.758 -18.391 -3.111 1 98.62 289 ALA A N 1
ATOM 2266 C CA . ALA A 1 289 ? -13.945 -17.219 -3.375 1 98.62 289 ALA A CA 1
ATOM 2267 C C . ALA A 1 289 ? -14.555 -15.977 -2.723 1 98.62 289 ALA A C 1
ATOM 2269 O O . ALA A 1 289 ? -13.844 -15.172 -2.109 1 98.62 289 ALA A O 1
ATOM 2270 N N . ALA A 1 290 ? -15.844 -15.828 -2.824 1 97.62 290 ALA A N 1
ATOM 2271 C CA . ALA A 1 290 ? -16.547 -14.695 -2.234 1 97.62 290 ALA A CA 1
ATOM 2272 C C . ALA A 1 290 ? -16.375 -14.664 -0.718 1 97.62 290 ALA A C 1
ATOM 2274 O O . ALA A 1 290 ? -16.219 -13.602 -0.12 1 97.62 290 ALA A O 1
ATOM 2275 N N . GLU A 1 291 ? -16.391 -15.789 -0.111 1 98.19 291 GLU A N 1
ATOM 2276 C CA . GLU A 1 291 ? -16.172 -15.875 1.33 1 98.19 291 GLU A CA 1
ATOM 2277 C C . GLU A 1 291 ? -14.758 -15.469 1.699 1 98.19 291 GLU A C 1
ATOM 2279 O O . GLU A 1 291 ? -14.539 -14.781 2.703 1 98.19 291 GLU A O 1
ATOM 2284 N N . CYS A 1 292 ? -13.805 -15.867 0.933 1 98.62 292 CYS A N 1
ATOM 2285 C CA . CYS A 1 292 ? -12.406 -15.492 1.153 1 98.62 292 CYS A CA 1
ATOM 2286 C C . CYS A 1 292 ? -12.227 -13.984 1.064 1 98.62 292 CYS A C 1
ATOM 2288 O O . CYS A 1 292 ? -11.336 -13.422 1.702 1 98.62 292 CYS A O 1
ATOM 2290 N N . LEU A 1 293 ? -13.117 -13.305 0.327 1 97.5 293 LEU A N 1
ATOM 2291 C CA . LEU A 1 293 ? -12.938 -11.906 -0.027 1 97.5 293 LEU A CA 1
ATOM 2292 C C . LEU A 1 293 ? -13.781 -11.008 0.874 1 97.5 293 LEU A C 1
ATOM 2294 O O . LEU A 1 293 ? -13.906 -9.805 0.616 1 97.5 293 LEU A O 1
ATOM 2298 N N . GLN A 1 294 ? -14.297 -11.617 1.898 1 95.75 294 GLN A N 1
ATOM 2299 C CA . GLN A 1 294 ? -15.086 -10.828 2.84 1 95.75 294 GLN A CA 1
ATOM 2300 C C . GLN A 1 294 ? -14.242 -9.727 3.475 1 95.75 294 GLN A C 1
ATOM 2302 O O . GLN A 1 294 ? -13.07 -9.945 3.799 1 95.75 294 GLN A O 1
ATOM 2307 N N . MET A 1 295 ? -14.781 -8.57 3.734 1 88.31 295 MET A N 1
ATOM 2308 C CA . MET A 1 295 ? -14.078 -7.43 4.305 1 88.31 295 MET A CA 1
ATOM 2309 C C . MET A 1 295 ? -13.688 -7.695 5.754 1 88.31 295 MET A C 1
ATOM 2311 O O . MET A 1 295 ? -12.602 -7.312 6.195 1 88.31 295 MET A O 1
ATOM 2315 N N . GLU A 1 296 ? -14.602 -8.328 6.441 1 88.75 296 GLU A N 1
ATOM 2316 C CA . GLU A 1 296 ? -14.289 -8.727 7.812 1 88.75 296 GLU A CA 1
ATOM 2317 C C . GLU A 1 296 ? -13.477 -10.023 7.836 1 88.75 296 GLU A C 1
ATOM 2319 O O . GLU A 1 296 ? -13.977 -11.078 7.441 1 88.75 296 GLU A O 1
ATOM 2324 N N . ASP A 1 297 ? -12.32 -9.977 8.352 1 91.69 297 ASP A N 1
ATOM 2325 C CA . ASP A 1 297 ? -11.406 -11.109 8.266 1 91.69 297 ASP A CA 1
ATOM 2326 C C . ASP A 1 297 ? -11.93 -12.305 9.062 1 91.69 297 ASP A C 1
ATOM 2328 O O . ASP A 1 297 ? -11.695 -13.453 8.695 1 91.69 297 ASP A O 1
ATOM 2332 N N . LYS A 1 298 ? -12.711 -12.023 10.117 1 93.44 298 LYS A N 1
ATOM 2333 C CA . LYS A 1 298 ? -13.25 -13.102 10.93 1 93.44 298 LYS A CA 1
ATOM 2334 C C . LYS A 1 298 ? -14.227 -13.961 10.133 1 93.44 298 LYS A C 1
ATOM 2336 O O . LYS A 1 298 ? -14.469 -15.117 10.477 1 93.44 298 LYS A O 1
ATOM 2341 N N . MET A 1 299 ? -14.766 -13.438 9.117 1 96.12 299 MET A N 1
ATOM 2342 C CA . MET A 1 299 ? -15.75 -14.141 8.305 1 96.12 299 MET A CA 1
ATOM 2343 C C . MET A 1 299 ? -15.07 -14.961 7.215 1 96.12 299 MET A C 1
ATOM 2345 O O . MET A 1 299 ? -15.711 -15.766 6.547 1 96.12 299 MET A O 1
ATOM 2349 N N . ARG A 1 300 ? -13.781 -14.789 7.035 1 98.25 300 ARG A N 1
ATOM 2350 C CA . ARG A 1 300 ? -13.039 -15.555 6.039 1 98.25 300 ARG A CA 1
ATOM 2351 C C . ARG A 1 300 ? -12.703 -16.953 6.559 1 98.25 300 ARG A C 1
ATOM 2353 O O . ARG A 1 300 ? -12.422 -17.125 7.746 1 98.25 300 ARG A O 1
ATOM 2360 N N . PRO A 1 301 ? -12.742 -17.906 5.719 1 98.62 301 PRO A N 1
ATOM 2361 C CA . PRO A 1 301 ? -12.32 -19.234 6.141 1 98.62 301 PRO A CA 1
ATOM 2362 C C . PRO A 1 301 ? -10.812 -19.328 6.383 1 98.62 301 PRO A C 1
ATOM 2364 O O . PRO A 1 301 ? -10.062 -18.438 5.988 1 98.62 301 PRO A O 1
ATOM 2367 N N . GLU A 1 302 ? -10.438 -20.344 7.113 1 98 302 GLU A N 1
ATOM 2368 C CA . GLU A 1 302 ? -9.023 -20.703 7.184 1 98 302 GLU A CA 1
ATOM 2369 C C . GLU A 1 302 ? -8.578 -21.438 5.926 1 98 302 GLU A C 1
ATOM 2371 O O . GLU A 1 302 ? -9.398 -22.047 5.234 1 98 302 GLU A O 1
ATOM 2376 N N . MET A 1 303 ? -7.293 -21.406 5.676 1 98.19 303 MET A N 1
ATOM 2377 C CA . MET A 1 303 ? -6.812 -22.031 4.449 1 98.19 303 MET A CA 1
ATOM 2378 C C . MET A 1 303 ? -7.078 -23.547 4.469 1 98.19 303 MET A C 1
ATOM 2380 O O . MET A 1 303 ? -7.332 -24.141 3.426 1 98.19 303 MET A O 1
ATOM 2384 N N . VAL A 1 304 ? -7.082 -24.109 5.668 1 97.75 304 VAL A N 1
ATOM 2385 C CA . VAL A 1 304 ? -7.387 -25.531 5.777 1 97.75 304 VAL A CA 1
ATOM 2386 C C . VAL A 1 304 ? -8.812 -25.797 5.297 1 97.75 304 VAL A C 1
ATOM 2388 O O . VAL A 1 304 ? -9.078 -26.797 4.625 1 97.75 304 VAL A O 1
ATOM 2391 N N . GLU A 1 305 ? -9.703 -24.906 5.637 1 98.62 305 GLU A N 1
ATOM 2392 C CA . GLU A 1 305 ? -11.094 -25.016 5.199 1 98.62 305 GLU A CA 1
ATOM 2393 C C . GLU A 1 305 ? -11.211 -24.812 3.691 1 98.62 305 GLU A C 1
ATOM 2395 O O . GLU A 1 305 ? -11.992 -25.5 3.021 1 98.62 305 GLU A O 1
ATOM 2400 N N . VAL A 1 306 ? -10.469 -23.906 3.189 1 98.88 306 VAL A N 1
ATOM 2401 C CA . VAL A 1 306 ? -10.477 -23.625 1.757 1 98.88 306 VAL A CA 1
ATOM 2402 C C . VAL A 1 306 ? -10.031 -24.859 0.984 1 98.88 306 VAL A C 1
ATOM 2404 O O . VAL A 1 306 ? -10.695 -25.281 0.034 1 98.88 306 VAL A O 1
ATOM 2407 N N . ALA A 1 307 ? -8.922 -25.469 1.401 1 98.62 307 ALA A N 1
ATOM 2408 C CA . ALA A 1 307 ? -8.414 -26.672 0.752 1 98.62 307 ALA A CA 1
ATOM 2409 C C . ALA A 1 307 ? -9.438 -27.797 0.806 1 98.62 307 ALA A C 1
ATOM 2411 O O . ALA A 1 307 ? -9.695 -28.469 -0.2 1 98.62 307 ALA A O 1
ATOM 2412 N N . ASP A 1 308 ? -10.039 -27.938 1.956 1 98.56 308 ASP A N 1
ATOM 2413 C CA . ASP A 1 308 ? -11.016 -29 2.156 1 98.56 308 ASP A CA 1
ATOM 2414 C C . ASP A 1 308 ? -12.227 -28.812 1.25 1 98.56 308 ASP A C 1
ATOM 2416 O O . ASP A 1 308 ? -12.711 -29.766 0.634 1 98.56 308 ASP A O 1
ATOM 2420 N N . ARG A 1 309 ? -12.711 -27.672 1.186 1 98.69 309 ARG A N 1
ATOM 2421 C CA . ARG A 1 309 ? -13.891 -27.391 0.372 1 98.69 309 ARG A CA 1
ATOM 2422 C C . ARG A 1 309 ? -13.578 -27.562 -1.112 1 98.69 309 ARG A C 1
ATOM 2424 O O . ARG A 1 309 ? -14.414 -28.047 -1.873 1 98.69 309 ARG A O 1
ATOM 2431 N N . LEU A 1 310 ? -12.438 -27.156 -1.491 1 98.81 310 LEU A N 1
ATOM 2432 C CA . LEU A 1 310 ? -12.039 -27.359 -2.881 1 98.81 310 LEU A CA 1
ATOM 2433 C C . LEU A 1 310 ? -11.938 -28.844 -3.211 1 98.81 310 LEU A C 1
ATOM 2435 O O . LEU A 1 310 ? -12.344 -29.266 -4.293 1 98.81 310 LEU A O 1
ATOM 2439 N N . ARG A 1 311 ? -11.398 -29.625 -2.273 1 98.19 311 ARG A N 1
ATOM 2440 C CA . ARG A 1 311 ? -11.32 -31.078 -2.461 1 98.19 311 ARG A CA 1
ATOM 2441 C C . ARG A 1 311 ? -12.719 -31.688 -2.598 1 98.19 311 ARG A C 1
ATOM 2443 O O . ARG A 1 311 ? -12.938 -32.562 -3.43 1 98.19 311 ARG A O 1
ATOM 2450 N N . THR A 1 312 ? -13.586 -31.203 -1.787 1 98.19 312 THR A N 1
ATOM 2451 C CA . THR A 1 312 ? -14.961 -31.688 -1.835 1 98.19 312 THR A CA 1
ATOM 2452 C C . THR A 1 312 ? -15.594 -31.375 -3.188 1 98.19 312 THR A C 1
ATOM 2454 O O . THR A 1 312 ? -16.281 -32.219 -3.771 1 98.19 312 THR A O 1
ATOM 2457 N N . ILE A 1 313 ? -15.367 -30.203 -3.693 1 97.94 313 ILE A N 1
ATOM 2458 C CA . ILE A 1 313 ? -15.891 -29.812 -4.996 1 97.94 313 ILE A CA 1
ATOM 2459 C C . ILE A 1 313 ? -15.32 -30.703 -6.086 1 97.94 313 ILE A C 1
ATOM 2461 O O . ILE A 1 313 ? -16.047 -31.172 -6.965 1 97.94 313 ILE A O 1
ATOM 2465 N N . LYS A 1 314 ? -14.039 -30.953 -5.992 1 97.25 314 LYS A N 1
ATOM 2466 C CA . LYS A 1 314 ? -13.406 -31.781 -7.004 1 97.25 314 LYS A CA 1
ATOM 2467 C C . LYS A 1 314 ? -13.945 -33.219 -6.957 1 97.25 314 LYS A C 1
ATOM 2469 O O . LYS A 1 314 ? -14.18 -33.844 -7.996 1 97.25 314 LYS A O 1
ATOM 2474 N N . LYS A 1 315 ? -14.102 -33.719 -5.762 1 96.19 315 LYS A N 1
ATOM 2475 C CA . LYS A 1 315 ? -14.664 -35.062 -5.613 1 96.19 315 LYS A CA 1
ATOM 2476 C C . LYS A 1 315 ? -16.047 -35.156 -6.262 1 96.19 315 LYS A C 1
ATOM 2478 O O . LYS A 1 315 ? -16.328 -36.125 -6.988 1 96.19 315 LYS A O 1
ATOM 2483 N N . ALA A 1 316 ? -16.859 -34.219 -6.023 1 95 316 ALA A N 1
ATOM 2484 C CA . ALA A 1 316 ? -18.188 -34.188 -6.625 1 95 316 ALA A CA 1
ATOM 2485 C C . ALA A 1 316 ? -18.109 -34.031 -8.141 1 95 316 ALA A C 1
ATOM 2487 O O . ALA A 1 316 ? -18.891 -34.656 -8.867 1 95 316 ALA A O 1
ATOM 2488 N N . TYR A 1 317 ? -17.188 -33.312 -8.555 1 93.81 317 TYR A N 1
ATOM 2489 C CA . TYR A 1 317 ? -16.953 -33.094 -9.984 1 93.81 317 TYR A CA 1
ATOM 2490 C C . TYR A 1 317 ? -16.609 -34.438 -10.664 1 93.81 317 TYR A C 1
ATOM 2492 O O . TYR A 1 317 ? -17.156 -34.75 -11.719 1 93.81 317 TYR A O 1
ATOM 2500 N N . HIS A 1 318 ? -15.758 -35.25 -10.078 1 92.69 318 HIS A N 1
ATOM 2501 C CA . HIS A 1 318 ? -15.344 -36.531 -10.633 1 92.69 318 HIS A CA 1
ATOM 2502 C C . HIS A 1 318 ? -16.5 -37.531 -10.609 1 92.69 318 HIS A C 1
ATOM 2504 O O . HIS A 1 318 ? -16.625 -38.344 -11.523 1 92.69 318 HIS A O 1
ATOM 2510 N N . GLN A 1 319 ? -17.266 -37.406 -9.641 1 89.62 319 GLN A N 1
ATOM 2511 C CA . GLN A 1 319 ? -18.406 -38.312 -9.539 1 89.62 319 GLN A CA 1
ATOM 2512 C C . GLN A 1 319 ? -19.422 -38.031 -10.656 1 89.62 319 GLN A C 1
ATOM 2514 O O . GLN A 1 319 ? -20.016 -38.969 -11.195 1 89.62 319 GLN A O 1
ATOM 2519 N N . ARG A 1 320 ? -19.547 -36.844 -11.016 1 84.31 320 ARG A N 1
ATOM 2520 C CA . ARG A 1 320 ? -20.484 -36.469 -12.062 1 84.31 320 ARG A CA 1
ATOM 2521 C C . ARG A 1 320 ? -19.922 -36.812 -13.445 1 84.31 320 ARG A C 1
ATOM 2523 O O . ARG A 1 320 ? -20.672 -37.219 -14.336 1 84.31 320 ARG A O 1
ATOM 2530 N N . LYS A 1 321 ? -18.703 -36.625 -13.656 1 78.94 321 LYS A N 1
ATOM 2531 C CA . LYS A 1 321 ? -18.094 -36.938 -14.945 1 78.94 321 LYS A CA 1
ATOM 2532 C C . LYS A 1 321 ? -17.953 -38.438 -15.156 1 78.94 321 LYS A C 1
ATOM 2534 O O . LYS A 1 321 ? -18.078 -38.938 -16.281 1 78.94 321 LYS A O 1
ATOM 2539 N N . GLY A 1 322 ? -17.562 -39.25 -14.172 1 67.88 322 GLY A N 1
ATOM 2540 C CA . GLY A 1 322 ? -17.531 -40.688 -14.281 1 67.88 322 GLY A CA 1
ATOM 2541 C C . GLY A 1 322 ? -18.906 -41.312 -14.508 1 67.88 322 GLY A C 1
ATOM 2542 O O . GLY A 1 322 ? -19.016 -42.375 -15.117 1 67.88 322 GLY A O 1
ATOM 2543 N N . ARG A 1 323 ? -20.031 -40.719 -14.102 1 56.47 323 ARG A N 1
ATOM 2544 C CA . ARG A 1 323 ? -21.391 -41.25 -14.344 1 56.47 323 ARG A CA 1
ATOM 2545 C C . ARG A 1 323 ? -21.781 -41.094 -15.805 1 56.47 323 ARG A C 1
ATOM 2547 O O . ARG A 1 323 ? -22.797 -41.625 -16.25 1 56.47 323 ARG A O 1
ATOM 2554 N N . ASN A 1 324 ? -21.219 -40.281 -16.578 1 48.16 324 ASN A N 1
ATOM 2555 C CA . ASN A 1 324 ? -21.578 -40.312 -17.984 1 48.16 324 ASN A CA 1
ATOM 2556 C C . ASN A 1 324 ? -21.031 -41.531 -18.703 1 48.16 324 ASN A C 1
ATOM 2558 O O . ASN A 1 3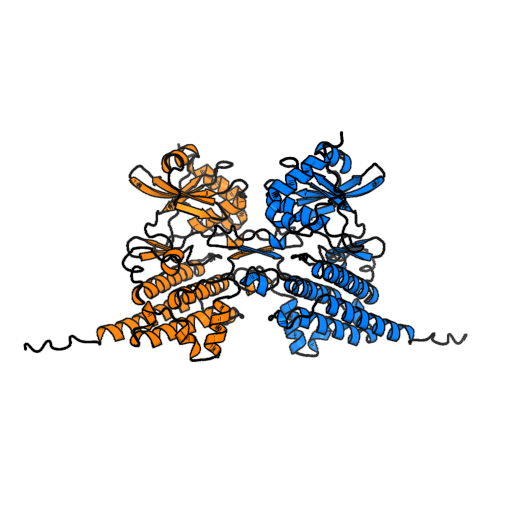24 ? -19.828 -41.625 -18.938 1 48.16 324 ASN A O 1
ATOM 2562 N N . PRO A 1 325 ? -21.688 -42.75 -18.656 1 42.03 325 PRO A N 1
ATOM 2563 C CA . PRO A 1 325 ? -21.391 -44.031 -19.297 1 42.03 325 PRO A CA 1
ATOM 2564 C C . PRO A 1 325 ? -21.109 -43.906 -20.797 1 42.03 325 PRO A C 1
ATOM 2566 O O . PRO A 1 325 ? -21.469 -42.906 -21.406 1 42.03 325 PRO A O 1
ATOM 2569 N N . THR A 1 326 ? -20.406 -44.906 -21.453 1 40.06 326 THR A N 1
ATOM 2570 C CA . THR A 1 326 ? -20.188 -45.406 -22.812 1 40.06 326 THR A CA 1
ATOM 2571 C C . THR A 1 326 ? -21.5 -45.375 -23.609 1 40.06 326 THR A C 1
ATOM 2573 O O . THR A 1 326 ? -22.469 -46.031 -23.234 1 40.06 326 THR A O 1
ATOM 2576 N N . GLY A 1 327 ? -21.938 -44.344 -24.172 1 37.19 327 GLY A N 1
ATOM 2577 C CA . GLY A 1 327 ? -22.891 -44.562 -25.25 1 37.19 327 GLY A CA 1
ATOM 2578 C C . GLY A 1 327 ? -22.578 -45.781 -26.094 1 37.19 327 GLY A C 1
ATOM 2579 O O . GLY A 1 327 ? -21.422 -46.219 -26.172 1 37.19 327 GLY A O 1
ATOM 2580 N N . ASN A 1 328 ? -23.5 -46.781 -26.266 1 38.25 328 ASN A N 1
ATOM 2581 C CA . ASN A 1 328 ? -23.688 -47.938 -27.156 1 38.25 328 ASN A CA 1
ATOM 2582 C C . ASN A 1 328 ? -23.344 -47.594 -28.594 1 38.25 328 ASN A C 1
ATOM 2584 O O . ASN A 1 328 ? -24.016 -46.75 -29.234 1 38.25 328 ASN A O 1
ATOM 2588 N N . LYS A 1 329 ? -22.109 -47.531 -29.078 1 36.38 329 LYS A N 1
ATOM 2589 C CA . LYS A 1 329 ? -21.812 -47.781 -30.484 1 36.38 329 LYS A CA 1
ATOM 2590 C C . LYS A 1 329 ? -22.562 -49 -31 1 36.38 329 LYS A C 1
ATOM 2592 O O . LYS A 1 329 ? -22.203 -50.125 -30.688 1 36.38 329 LYS A O 1
ATOM 2597 N N . GLU A 1 330 ? -23.906 -49 -31.078 1 32.34 330 GLU A N 1
ATOM 2598 C CA . GLU A 1 330 ? -24.562 -49.875 -32.031 1 32.34 330 GLU A CA 1
ATOM 2599 C C . GLU A 1 330 ? -23.922 -49.75 -33.406 1 32.34 330 GLU A C 1
ATOM 2601 O O . GLU A 1 330 ? -23.75 -48.656 -33.938 1 32.34 330 GLU A O 1
ATOM 2606 N N . SER A 1 331 ? -23.016 -50.656 -33.719 1 31.95 331 SER A N 1
ATOM 2607 C CA . SER A 1 331 ? -22.547 -51.156 -35 1 31.95 331 SER A CA 1
ATOM 2608 C C . SER A 1 331 ? -23.672 -51.188 -36.031 1 31.95 331 SER A C 1
ATOM 2610 O O . SER A 1 331 ? -24.641 -51.938 -35.906 1 31.95 331 SER A O 1
ATOM 2612 N N . VAL A 1 332 ? -24.172 -49.969 -36.438 1 28.52 332 VAL A N 1
ATOM 2613 C CA . VAL A 1 332 ? -24.609 -50.156 -37.844 1 28.52 332 VAL A CA 1
ATOM 2614 C C . VAL A 1 332 ? -23.406 -50.156 -38.781 1 28.52 332 VAL A C 1
ATOM 2616 O O . VAL A 1 332 ? -22.453 -49.375 -38.562 1 28.52 332 VAL A O 1
ATOM 2619 N N . MET B 1 1 ? 28.406 31.359 -16.484 1 21.69 1 MET B N 1
ATOM 2620 C CA . MET B 1 1 ? 28.047 31.188 -15.086 1 21.69 1 MET B CA 1
ATOM 2621 C C . MET B 1 1 ? 26.625 30.656 -14.945 1 21.69 1 MET B C 1
ATOM 2623 O O . MET B 1 1 ? 26.125 30.469 -13.836 1 21.69 1 MET B O 1
ATOM 2627 N N . ASP B 1 2 ? 25.734 30.875 -15.859 1 28.22 2 ASP B N 1
ATOM 2628 C CA . ASP B 1 2 ? 24.359 30.734 -16.297 1 28.22 2 ASP B CA 1
ATOM 2629 C C . ASP B 1 2 ? 24 29.266 -16.516 1 28.22 2 ASP B C 1
ATOM 2631 O O . ASP B 1 2 ? 22.922 28.953 -17.047 1 28.22 2 ASP B O 1
ATOM 2635 N N . TYR B 1 3 ? 24.938 28.328 -16.484 1 32.62 3 TYR B N 1
ATOM 2636 C CA . TYR B 1 3 ? 25.047 26.938 -16.922 1 32.62 3 TYR B CA 1
ATOM 2637 C C . TYR B 1 3 ? 24.469 26 -15.859 1 32.62 3 TYR B C 1
ATOM 2639 O O . TYR B 1 3 ? 24.484 24.766 -16.031 1 32.62 3 TYR B O 1
ATOM 2647 N N . GLN B 1 4 ? 24.266 26.453 -14.586 1 39.81 4 GLN B N 1
ATOM 2648 C CA . GLN B 1 4 ? 23.891 25.766 -13.344 1 39.81 4 GLN B CA 1
ATOM 2649 C C . GLN B 1 4 ? 22.453 25.297 -13.391 1 39.81 4 GLN B C 1
ATOM 2651 O O . GLN B 1 4 ? 22.125 24.219 -12.875 1 39.81 4 GLN B O 1
ATOM 2656 N N . GLY B 1 5 ? 21.531 26.156 -13.891 1 47.47 5 GLY B N 1
ATOM 2657 C CA . GLY B 1 5 ? 20.125 26.016 -14.195 1 47.47 5 GLY B CA 1
ATOM 2658 C C . GLY B 1 5 ? 19.828 24.906 -15.188 1 47.47 5 GLY B C 1
ATOM 2659 O O . GLY B 1 5 ? 18.75 24.312 -15.164 1 47.47 5 GLY B O 1
ATOM 2660 N N . GLY B 1 6 ? 20.719 24.719 -16.062 1 52.28 6 GLY B N 1
ATOM 2661 C CA . GLY B 1 6 ? 20.672 23.75 -17.141 1 52.28 6 GLY B CA 1
ATOM 2662 C C . GLY B 1 6 ? 20.703 22.312 -16.656 1 52.28 6 GLY B C 1
ATOM 2663 O O . GLY B 1 6 ? 20.047 21.438 -17.219 1 52.28 6 GLY B O 1
ATOM 2664 N N . ASN B 1 7 ? 21.438 22.203 -15.391 1 64.44 7 ASN B N 1
ATOM 2665 C CA . ASN B 1 7 ? 21.688 20.844 -14.914 1 64.44 7 ASN B CA 1
ATOM 2666 C C . ASN B 1 7 ? 20.438 20.234 -14.289 1 64.44 7 ASN B C 1
ATOM 2668 O O . ASN B 1 7 ? 20.078 19.109 -14.594 1 64.44 7 ASN B O 1
ATOM 2672 N N . VAL B 1 8 ? 19.734 21.203 -13.578 1 72.31 8 VAL B N 1
ATOM 2673 C CA . VAL B 1 8 ? 18.547 20.672 -12.945 1 72.31 8 VAL B CA 1
ATOM 2674 C C . VAL B 1 8 ? 17.484 20.391 -14.008 1 72.31 8 VAL B C 1
ATOM 2676 O O . VAL B 1 8 ? 16.828 19.344 -13.977 1 72.31 8 VAL B O 1
ATOM 2679 N N . ARG B 1 9 ? 17.422 21.375 -14.938 1 72.88 9 ARG B N 1
ATOM 2680 C CA . ARG B 1 9 ? 16.438 21.203 -16.016 1 72.88 9 ARG B CA 1
ATOM 2681 C C . ARG B 1 9 ? 16.719 19.922 -16.797 1 72.88 9 ARG B C 1
ATOM 2683 O O . ARG B 1 9 ? 15.789 19.156 -17.078 1 72.88 9 ARG B O 1
ATOM 2690 N N . ASP B 1 10 ? 17.969 19.75 -17.078 1 74.19 10 ASP B N 1
ATOM 2691 C CA . ASP B 1 10 ? 18.344 18.562 -17.812 1 74.19 10 ASP B CA 1
ATOM 2692 C C . ASP B 1 10 ? 18.062 17.297 -17.016 1 74.19 10 ASP B C 1
ATOM 2694 O O . ASP B 1 10 ? 17.594 16.297 -17.547 1 74.19 10 ASP B O 1
ATOM 2698 N N . PHE B 1 11 ? 18.312 17.438 -15.812 1 75.5 11 PHE B N 1
ATOM 2699 C CA . PHE B 1 11 ? 18.062 16.297 -14.914 1 75.5 11 PHE B CA 1
ATOM 2700 C C . PHE B 1 11 ? 16.578 15.961 -14.867 1 75.5 11 PHE B C 1
ATOM 2702 O O . PHE B 1 11 ? 16.203 14.797 -14.984 1 75.5 11 PHE B O 1
ATOM 2709 N N . LEU B 1 12 ? 15.789 16.922 -14.719 1 75.38 12 LEU B N 1
ATOM 2710 C CA . LEU B 1 12 ? 14.352 16.703 -14.586 1 75.38 12 LEU B CA 1
ATOM 2711 C C . LEU B 1 12 ? 13.758 16.219 -15.906 1 75.38 12 LEU B C 1
ATOM 2713 O O . LEU B 1 12 ? 12.859 15.375 -15.914 1 75.38 12 LEU B O 1
ATOM 2717 N N . HIS B 1 13 ? 14.289 16.703 -16.938 1 73.88 13 HIS B N 1
ATOM 2718 C CA . HIS B 1 13 ? 13.828 16.25 -18.234 1 73.88 13 HIS B CA 1
ATOM 2719 C C . HIS B 1 13 ? 14.188 14.789 -18.484 1 73.88 13 HIS B C 1
ATOM 2721 O O . HIS B 1 13 ? 13.375 14.016 -19 1 73.88 13 HIS B O 1
ATOM 2727 N N . ALA B 1 14 ? 15.352 14.477 -18.078 1 69.44 14 ALA B N 1
ATOM 2728 C CA . ALA B 1 14 ? 15.859 13.133 -18.312 1 69.44 14 ALA B CA 1
ATOM 2729 C C . ALA B 1 14 ? 15.141 12.109 -17.438 1 69.44 14 ALA B C 1
ATOM 2731 O O . ALA B 1 14 ? 14.914 10.969 -17.859 1 69.44 14 ALA B O 1
ATOM 2732 N N . ASN B 1 15 ? 14.766 12.562 -16.281 1 69.12 15 ASN B N 1
ATOM 2733 C CA . ASN B 1 15 ? 14.312 11.578 -15.305 1 69.12 15 ASN B CA 1
ATOM 2734 C C . ASN B 1 15 ? 12.828 11.734 -15 1 69.12 15 ASN B C 1
ATOM 2736 O O . ASN B 1 15 ? 12.203 10.82 -14.453 1 69.12 15 ASN B O 1
ATOM 2740 N N . GLY B 1 16 ? 12.227 12.812 -15.328 1 63.34 16 GLY B N 1
ATOM 2741 C CA . GLY B 1 16 ? 10.844 13.078 -14.969 1 63.34 16 GLY B CA 1
ATOM 2742 C C . GLY B 1 16 ? 9.922 13.203 -16.172 1 63.34 16 GLY B C 1
ATOM 2743 O O . GLY B 1 16 ? 8.891 13.867 -16.109 1 63.34 16 GLY B O 1
ATOM 2744 N N . HIS B 1 17 ? 10.344 12.75 -17.25 1 57 17 HIS B N 1
ATOM 2745 C CA . HIS B 1 17 ? 9.656 12.984 -18.516 1 57 17 HIS B CA 1
ATOM 2746 C C . HIS B 1 17 ? 8.164 12.688 -18.406 1 57 17 HIS B C 1
ATOM 2748 O O . HIS B 1 17 ? 7.344 13.375 -19.016 1 57 17 HIS B O 1
ATOM 2754 N N . VAL B 1 18 ? 7.887 11.805 -17.594 1 50.88 18 VAL B N 1
ATOM 2755 C CA . VAL B 1 18 ? 6.492 11.383 -17.531 1 50.88 18 VAL B CA 1
ATOM 2756 C C . VAL B 1 18 ? 5.641 12.5 -16.922 1 50.88 18 VAL B C 1
ATOM 2758 O O . VAL B 1 18 ? 4.508 12.727 -17.359 1 50.88 18 VAL B O 1
ATOM 2761 N N . VAL B 1 19 ? 6.281 13.258 -16.047 1 51.88 19 VAL B N 1
ATOM 2762 C CA . VAL B 1 19 ? 5.531 14.289 -15.336 1 51.88 19 VAL B CA 1
ATOM 2763 C C . VAL B 1 19 ? 5.691 15.633 -16.047 1 51.88 19 VAL B C 1
ATOM 2765 O O . VAL B 1 19 ? 4.777 16.469 -16.047 1 51.88 19 VAL B O 1
ATOM 2768 N N . LEU B 1 20 ? 6.844 15.891 -16.672 1 49.78 20 LEU B N 1
ATOM 2769 C CA . LEU B 1 20 ? 7.172 17.172 -17.266 1 49.78 20 LEU B CA 1
ATOM 2770 C C . LEU B 1 20 ? 6.238 17.484 -18.438 1 49.78 20 LEU B C 1
ATOM 2772 O O . LEU B 1 20 ? 5.957 18.641 -18.719 1 49.78 20 LEU B O 1
ATOM 2776 N N . GLU B 1 21 ? 5.809 16.422 -19.125 1 46.78 21 GLU B N 1
ATOM 2777 C CA . GLU B 1 21 ? 4.926 16.75 -20.234 1 46.78 21 GLU B CA 1
ATOM 2778 C C . GLU B 1 21 ? 3.686 17.5 -19.766 1 46.78 21 GLU B C 1
ATOM 2780 O O . GLU B 1 21 ? 3.053 18.219 -20.547 1 46.78 21 GLU B O 1
ATOM 2785 N N . ARG B 1 22 ? 3.557 17.578 -18.5 1 44.66 22 ARG B N 1
ATOM 2786 C CA . ARG B 1 22 ? 2.283 18.109 -18.031 1 44.66 22 ARG B CA 1
ATOM 2787 C C . ARG B 1 22 ? 2.482 19.422 -17.281 1 44.66 22 ARG B C 1
ATOM 2789 O O . ARG B 1 22 ? 1.52 20.016 -16.781 1 44.66 22 ARG B O 1
ATOM 2796 N N . VAL B 1 23 ? 3.779 19.719 -17.016 1 52.12 23 VAL B N 1
ATOM 2797 C CA . VAL B 1 23 ? 3.988 20.875 -16.141 1 52.12 23 VAL B CA 1
ATOM 2798 C C . VAL B 1 23 ? 4.711 21.984 -16.906 1 52.12 23 VAL B C 1
ATOM 2800 O O . VAL B 1 23 ? 5.492 21.703 -17.812 1 52.12 23 VAL B O 1
ATOM 2803 N N . ASP B 1 24 ? 4.234 23.156 -16.875 1 48.56 24 ASP B N 1
ATOM 2804 C CA . ASP B 1 24 ? 4.91 24.328 -17.422 1 48.56 24 ASP B CA 1
ATOM 2805 C C . ASP B 1 24 ? 6.281 24.516 -16.781 1 48.56 24 ASP B C 1
ATOM 2807 O O . ASP B 1 24 ? 6.426 24.391 -15.562 1 48.56 24 ASP B O 1
ATOM 2811 N N . ASN B 1 25 ? 7.434 24.344 -17.453 1 50 25 ASN B N 1
ATOM 2812 C CA . ASN B 1 25 ? 8.875 24.375 -17.234 1 50 25 ASN B CA 1
ATOM 2813 C C . ASN B 1 25 ? 9.305 25.609 -16.453 1 50 25 ASN B C 1
ATOM 2815 O O . ASN B 1 25 ? 10.461 26.031 -16.547 1 50 25 ASN B O 1
ATOM 2819 N N . ASN B 1 26 ? 8.547 26.484 -16.062 1 47.53 26 ASN B N 1
ATOM 2820 C CA . ASN B 1 26 ? 9.141 27.688 -15.484 1 47.53 26 ASN B CA 1
ATOM 2821 C C . ASN B 1 26 ? 9.656 27.422 -14.07 1 47.53 26 ASN B C 1
ATOM 2823 O O . ASN B 1 26 ? 9.055 27.875 -13.094 1 47.53 26 ASN B O 1
ATOM 2827 N N . TYR B 1 27 ? 10.578 26.391 -14 1 55.94 27 TYR B N 1
ATOM 2828 C CA . TYR B 1 27 ? 11.008 26.172 -12.625 1 55.94 27 TYR B CA 1
ATOM 2829 C C . TYR B 1 27 ? 12.055 27.203 -12.211 1 55.94 27 TYR B C 1
ATOM 2831 O O . TYR B 1 27 ? 13.062 27.391 -12.898 1 55.94 27 TYR B O 1
ATOM 2839 N N . ASN B 1 28 ? 11.711 28.391 -11.555 1 66.94 28 ASN B N 1
ATOM 2840 C CA . ASN B 1 28 ? 12.742 29.219 -10.938 1 66.94 28 ASN B CA 1
ATOM 2841 C C . ASN B 1 28 ? 13.406 28.5 -9.766 1 66.94 28 ASN B C 1
ATOM 2843 O O . ASN B 1 28 ? 13.344 28.969 -8.625 1 66.94 28 ASN B O 1
ATOM 2847 N N . LEU B 1 29 ? 13.875 27.234 -10.062 1 83.75 29 LEU B N 1
ATOM 2848 C CA . LEU B 1 29 ? 14.547 26.469 -9.016 1 83.75 29 LEU B CA 1
ATOM 2849 C C . LEU B 1 29 ? 16.062 26.672 -9.078 1 83.75 29 LEU B C 1
ATOM 2851 O O . LEU B 1 29 ? 16.641 26.672 -10.164 1 83.75 29 LEU B O 1
ATOM 2855 N N . ARG B 1 30 ? 16.594 26.938 -8.008 1 86.06 30 ARG B N 1
ATOM 2856 C CA . ARG B 1 30 ? 18.047 27.031 -7.91 1 86.06 30 ARG B CA 1
ATOM 2857 C C . ARG B 1 30 ? 18.703 25.656 -7.91 1 86.06 30 ARG B C 1
ATOM 2859 O O . ARG B 1 30 ? 18.156 24.719 -7.332 1 86.06 30 ARG B O 1
ATOM 2866 N N . SER B 1 31 ? 19.844 25.609 -8.57 1 89.56 31 SER B N 1
ATOM 2867 C CA . SER B 1 31 ? 20.656 24.406 -8.523 1 89.56 31 SER B CA 1
ATOM 2868 C C . SER B 1 31 ? 21.781 24.531 -7.5 1 89.56 31 SER B C 1
ATOM 2870 O O . SER B 1 31 ? 22.516 25.516 -7.508 1 89.56 31 SER B O 1
ATOM 2872 N N . PHE B 1 32 ? 21.859 23.594 -6.652 1 91.56 32 PHE B N 1
ATOM 2873 C CA . PHE B 1 32 ? 22.922 23.609 -5.641 1 91.56 32 PHE B CA 1
ATOM 2874 C C . PHE B 1 32 ? 23.891 22.469 -5.863 1 91.56 32 PHE B C 1
ATOM 2876 O O . PHE B 1 32 ? 23.5 21.375 -6.289 1 91.56 32 PHE B O 1
ATOM 2883 N N . THR B 1 33 ? 25.125 22.688 -5.574 1 91.5 33 THR B N 1
ATOM 2884 C CA . THR B 1 33 ? 26.109 21.625 -5.527 1 91.5 33 THR B CA 1
ATOM 2885 C C . THR B 1 33 ? 26.125 20.953 -4.156 1 91.5 33 THR B C 1
ATOM 2887 O O . THR B 1 33 ? 25.562 21.484 -3.197 1 91.5 33 THR B O 1
ATOM 2890 N N . GLN B 1 34 ? 26.766 19.812 -4.098 1 93.25 34 GLN B N 1
ATOM 2891 C CA . GLN B 1 34 ? 26.891 19.109 -2.824 1 93.25 34 GLN B CA 1
ATOM 2892 C C . GLN B 1 34 ? 27.625 19.984 -1.802 1 93.25 34 GLN B C 1
ATOM 2894 O O . GLN B 1 34 ? 27.281 19.984 -0.62 1 93.25 34 GLN B O 1
ATOM 2899 N N . GLU B 1 35 ? 28.609 20.641 -2.254 1 93.94 35 GLU B N 1
ATOM 2900 C CA . GLU B 1 35 ? 29.391 21.516 -1.382 1 93.94 35 GLU B CA 1
ATOM 2901 C C . GLU B 1 35 ? 28.531 22.641 -0.821 1 93.94 35 GLU B C 1
ATOM 2903 O O . GLU B 1 35 ? 28.625 22.984 0.361 1 93.94 35 GLU B O 1
ATOM 2908 N N . GLU B 1 36 ? 27.75 23.234 -1.683 1 92.88 36 GLU B N 1
ATOM 2909 C CA . GLU B 1 36 ? 26.844 24.281 -1.241 1 92.88 36 GLU B CA 1
ATOM 2910 C C . GLU B 1 36 ? 25.859 23.766 -0.199 1 92.88 36 GLU B C 1
ATOM 2912 O O . GLU B 1 36 ? 25.547 24.469 0.772 1 92.88 36 GLU B O 1
ATOM 2917 N N . ILE B 1 37 ? 25.344 22.594 -0.421 1 95.19 37 ILE B N 1
ATOM 2918 C CA . ILE B 1 37 ? 24.406 22 0.518 1 95.19 37 ILE B CA 1
ATOM 2919 C C . ILE B 1 37 ? 25.078 21.812 1.875 1 95.19 37 ILE B C 1
ATOM 2921 O O . ILE B 1 37 ? 24.469 22.078 2.918 1 95.19 37 ILE B O 1
ATOM 2925 N N . GLU B 1 38 ? 26.297 21.312 1.878 1 94.94 38 GLU B N 1
ATOM 2926 C CA . GLU B 1 38 ? 27.047 21.141 3.117 1 94.94 38 GLU B CA 1
ATOM 2927 C C . GLU B 1 38 ? 27.219 22.469 3.857 1 94.94 38 GLU B C 1
ATOM 2929 O O . GLU B 1 38 ? 27.094 22.516 5.082 1 94.94 38 GLU B O 1
ATOM 2934 N N . ASP B 1 39 ? 27.453 23.453 3.117 1 94.75 39 ASP B N 1
ATOM 2935 C CA . ASP B 1 39 ? 27.594 24.781 3.701 1 94.75 39 ASP B CA 1
ATOM 2936 C C . ASP B 1 39 ? 26.266 25.266 4.281 1 94.75 39 ASP B C 1
ATOM 2938 O O . ASP B 1 39 ? 26.219 25.766 5.41 1 94.75 39 ASP B O 1
ATOM 2942 N N . ILE B 1 40 ? 25.234 25.094 3.449 1 95.25 40 ILE B N 1
ATOM 2943 C CA . ILE B 1 40 ? 23.906 25.531 3.85 1 95.25 40 ILE B CA 1
ATOM 2944 C C . ILE B 1 40 ? 23.5 24.844 5.152 1 95.25 40 ILE B C 1
ATOM 2946 O O . ILE B 1 40 ? 22.906 25.469 6.031 1 95.25 40 ILE B O 1
ATOM 2950 N N . THR B 1 41 ? 23.859 23.594 5.34 1 95.88 41 THR B N 1
ATOM 2951 C CA . THR B 1 41 ? 23.438 22.812 6.484 1 95.88 41 THR B CA 1
ATOM 2952 C C . THR B 1 41 ? 24.5 22.812 7.574 1 95.88 41 THR B C 1
ATOM 2954 O O . THR B 1 41 ? 24.391 22.094 8.57 1 95.88 41 THR B O 1
ATOM 2957 N N . SER B 1 42 ? 25.641 23.531 7.371 1 94.75 42 SER B N 1
ATOM 2958 C CA . SER B 1 42 ? 26.766 23.5 8.297 1 94.75 42 SER B CA 1
ATOM 2959 C C . SER B 1 42 ? 27.219 22.062 8.555 1 94.75 42 SER B C 1
ATOM 2961 O O . SER B 1 42 ? 27.359 21.656 9.711 1 94.75 42 SER B O 1
ATOM 2963 N N . GLY B 1 43 ? 27.312 21.328 7.469 1 94.69 43 GLY B N 1
ATOM 2964 C CA . GLY B 1 43 ? 27.766 19.953 7.555 1 94.69 43 GLY B CA 1
ATOM 2965 C C . GLY B 1 43 ? 26.703 19.016 8.125 1 94.69 43 GLY B C 1
ATOM 2966 O O . GLY B 1 43 ? 27.016 18.156 8.945 1 94.69 43 GLY B O 1
ATOM 2967 N N . TYR B 1 44 ? 25.484 19.375 7.785 1 94.25 44 TYR B N 1
ATOM 2968 C CA . TYR B 1 44 ? 24.406 18.516 8.258 1 94.25 44 TYR B CA 1
ATOM 2969 C C . TYR B 1 44 ? 24.406 18.438 9.781 1 94.25 44 TYR B C 1
ATOM 2971 O O . TYR B 1 44 ? 24.234 17.359 10.352 1 94.25 44 TYR B O 1
ATOM 2979 N N . SER B 1 45 ? 24.516 19.531 10.469 1 92.94 45 SER B N 1
ATOM 2980 C CA . SER B 1 45 ? 24.766 19.609 11.906 1 92.94 45 SER B CA 1
ATOM 2981 C C . SER B 1 45 ? 23.469 19.391 12.695 1 92.94 45 SER B C 1
ATOM 2983 O O . SER B 1 45 ? 23.484 18.766 13.766 1 92.94 45 SER B O 1
ATOM 2985 N N . THR B 1 46 ? 22.359 19.953 12.219 1 93.75 46 THR B N 1
ATOM 2986 C CA . THR B 1 46 ? 21.109 19.906 12.984 1 93.75 46 THR B CA 1
ATOM 2987 C C . THR B 1 46 ? 20.047 19.094 12.25 1 93.75 46 THR B C 1
ATOM 2989 O O . THR B 1 46 ? 19.562 19.516 11.195 1 93.75 46 THR B O 1
ATOM 2992 N N . VAL B 1 47 ? 19.594 17.984 12.859 1 91.56 47 VAL B N 1
ATOM 2993 C CA . VAL B 1 47 ? 18.562 17.125 12.289 1 91.56 47 VAL B CA 1
ATOM 2994 C C . VAL B 1 47 ? 17.188 17.562 12.797 1 91.56 47 VAL B C 1
ATOM 2996 O O . VAL B 1 47 ? 16.984 17.719 14.008 1 91.56 47 VAL B O 1
ATOM 2999 N N . LEU B 1 48 ? 16.328 17.922 11.875 1 86.62 48 LEU B N 1
ATOM 3000 C CA . LEU B 1 48 ? 14.961 18.281 12.219 1 86.62 48 LEU B CA 1
ATOM 3001 C C . LEU B 1 48 ? 14.062 17.047 12.266 1 86.62 48 LEU B C 1
ATOM 3003 O O . LEU B 1 48 ? 13.07 17.031 12.992 1 86.62 48 LEU B O 1
ATOM 3007 N N . GLY B 1 49 ? 14.359 16.094 11.422 1 80.31 49 GLY B N 1
ATOM 3008 C CA . GLY B 1 49 ? 13.57 14.867 11.367 1 80.31 49 GLY B CA 1
ATOM 3009 C C . GLY B 1 49 ? 14.133 13.836 10.406 1 80.31 49 GLY B C 1
ATOM 3010 O O . GLY B 1 49 ? 14.93 14.164 9.531 1 80.31 49 GLY B O 1
ATOM 3011 N N . GLU B 1 50 ? 13.789 12.578 10.68 1 77.44 50 GLU B N 1
ATOM 3012 C CA . GLU B 1 50 ? 14.188 11.469 9.812 1 77.44 50 GLU B CA 1
ATOM 3013 C C . GLU B 1 50 ? 12.977 10.617 9.422 1 77.44 50 GLU B C 1
ATOM 3015 O O . GLU B 1 50 ? 12.109 10.352 10.25 1 77.44 50 GLU B O 1
ATOM 3020 N N . GLY B 1 51 ? 12.836 10.43 8.094 1 68.12 51 GLY B N 1
ATOM 3021 C CA . GLY B 1 51 ? 11.75 9.578 7.609 1 68.12 51 GLY B CA 1
ATOM 3022 C C . GLY B 1 51 ? 12.227 8.5 6.656 1 68.12 51 GLY B C 1
ATOM 3023 O O . GLY B 1 51 ? 13.43 8.273 6.512 1 68.12 51 GLY B O 1
ATOM 3024 N N . GLY B 1 52 ? 11.297 7.723 6.086 1 65 52 GLY B N 1
ATOM 3025 C CA . GLY B 1 52 ? 11.586 6.605 5.199 1 65 52 GLY B CA 1
ATOM 3026 C C . GLY B 1 52 ? 12.32 7.02 3.936 1 65 52 GLY B C 1
ATOM 3027 O O . GLY B 1 52 ? 13.07 6.23 3.357 1 65 52 GLY B O 1
ATOM 3028 N N . PHE B 1 53 ? 12.234 8.242 3.564 1 72.19 53 PHE B N 1
ATOM 3029 C CA . PHE B 1 53 ? 12.781 8.656 2.277 1 72.19 53 PHE B CA 1
ATOM 3030 C C . PHE B 1 53 ? 14.062 9.453 2.465 1 72.19 53 PHE B C 1
ATOM 3032 O O . PHE B 1 53 ? 14.82 9.664 1.512 1 72.19 53 PHE B O 1
ATOM 3039 N N . GLY B 1 54 ? 14.266 9.945 3.713 1 80.25 54 GLY B N 1
ATOM 3040 C CA . GLY B 1 54 ? 15.477 10.719 3.932 1 80.25 54 GLY B CA 1
ATOM 3041 C C . GLY B 1 54 ? 15.469 11.469 5.25 1 80.25 54 GLY B C 1
ATOM 3042 O O . GLY B 1 54 ? 14.641 11.211 6.117 1 80.25 54 GLY B O 1
ATOM 3043 N N . THR B 1 55 ? 16.5 12.32 5.352 1 87.81 55 THR B N 1
ATOM 3044 C CA . THR B 1 55 ? 16.672 13.109 6.566 1 87.81 55 THR B CA 1
ATOM 3045 C C . THR B 1 55 ? 16.547 14.602 6.27 1 87.81 55 THR B C 1
ATOM 3047 O O . THR B 1 55 ? 17.031 15.078 5.242 1 87.81 55 THR B O 1
ATOM 3050 N N . VAL B 1 56 ? 15.875 15.25 7.188 1 91.19 56 VAL B N 1
ATOM 3051 C CA . VAL B 1 56 ? 15.688 16.688 7.027 1 91.19 56 VAL B CA 1
ATOM 3052 C C . VAL B 1 56 ? 16.594 17.453 7.996 1 91.19 56 VAL B C 1
ATOM 3054 O O . VAL B 1 56 ? 16.641 17.141 9.188 1 91.19 56 VAL B O 1
ATOM 3057 N N . TYR B 1 57 ? 17.297 18.469 7.48 1 94.75 57 TYR B N 1
ATOM 3058 C CA . TYR B 1 57 ? 18.25 19.266 8.25 1 94.75 57 TYR B CA 1
ATOM 3059 C C . TYR B 1 57 ? 17.844 20.734 8.266 1 94.75 57 TYR B C 1
ATOM 3061 O O . TYR B 1 57 ? 17.188 21.219 7.328 1 94.75 57 TYR B O 1
ATOM 3069 N N . LYS B 1 58 ? 18.219 21.328 9.375 1 94.94 58 LYS B N 1
ATOM 3070 C CA . LYS B 1 58 ? 18.141 22.781 9.398 1 94.94 58 LYS B CA 1
ATOM 3071 C C . LYS B 1 58 ? 19.297 23.422 8.641 1 94.94 58 LYS B C 1
ATOM 3073 O O . LYS B 1 58 ? 20.422 22.922 8.711 1 94.94 58 LYS B O 1
ATOM 3078 N N . GLY B 1 59 ? 18.984 24.406 7.883 1 95.19 59 GLY B N 1
ATOM 3079 C CA . GLY B 1 59 ? 20.016 25.141 7.164 1 95.19 59 GLY B CA 1
ATOM 3080 C C . GLY B 1 59 ? 19.766 26.625 7.109 1 95.19 59 GLY B C 1
ATOM 3081 O O . GLY B 1 59 ? 18.812 27.125 7.703 1 95.19 59 GLY B O 1
ATOM 3082 N N . LYS B 1 60 ? 20.766 27.328 6.523 1 94.88 60 LYS B N 1
ATOM 3083 C CA . LYS B 1 60 ? 20.656 28.766 6.254 1 94.88 60 LYS B CA 1
ATOM 3084 C C . LYS B 1 60 ? 21.078 29.094 4.824 1 94.88 60 LYS B C 1
ATOM 3086 O O . LYS B 1 60 ? 22.156 28.688 4.387 1 94.88 60 LYS B O 1
ATOM 3091 N N . LEU B 1 61 ? 20.125 29.641 4.137 1 90.56 61 LEU B N 1
ATOM 3092 C CA . LEU B 1 61 ? 20.406 30.078 2.777 1 90.56 61 LEU B CA 1
ATOM 3093 C C . LEU B 1 61 ? 20.828 31.547 2.762 1 90.56 61 LEU B C 1
ATOM 3095 O O . LEU B 1 61 ? 20.172 32.375 3.387 1 90.56 61 LEU B O 1
ATOM 3099 N N . ASP B 1 62 ? 21.828 31.922 2.014 1 83.69 62 ASP B N 1
ATOM 3100 C CA . ASP B 1 62 ? 22.375 33.281 1.877 1 83.69 62 ASP B CA 1
ATOM 3101 C C . ASP B 1 62 ? 22.562 33.938 3.242 1 83.69 62 ASP B C 1
ATOM 3103 O O . ASP B 1 62 ? 22.141 35.062 3.453 1 83.69 62 ASP B O 1
ATOM 3107 N N . ASP B 1 63 ? 23.078 33.281 4.207 1 72.38 63 ASP B N 1
ATOM 3108 C CA . ASP B 1 63 ? 23.578 33.625 5.539 1 72.38 63 ASP B CA 1
ATOM 3109 C C . ASP B 1 63 ? 22.422 34 6.477 1 72.38 63 ASP B C 1
ATOM 3111 O O . ASP B 1 63 ? 22.609 34.062 7.695 1 72.38 63 ASP B O 1
ATOM 3115 N N . LEU B 1 64 ? 21.234 34.156 5.953 1 78.25 64 LEU B N 1
ATOM 3116 C CA . LEU B 1 64 ? 20.281 34.719 6.906 1 78.25 64 LEU B CA 1
ATOM 3117 C C . LEU B 1 64 ? 18.969 33.938 6.863 1 78.25 64 LEU B C 1
ATOM 3119 O O . LEU B 1 64 ? 18.266 33.844 7.871 1 78.25 64 LEU B O 1
ATOM 3123 N N . HIS B 1 65 ? 18.656 33.375 5.852 1 89.62 65 HIS B N 1
ATOM 3124 C CA . HIS B 1 65 ? 17.312 32.875 5.676 1 89.62 65 HIS B CA 1
ATOM 3125 C C . HIS B 1 65 ? 17.234 31.406 6.086 1 89.62 65 HIS B C 1
ATOM 3127 O O . HIS B 1 65 ? 17.875 30.547 5.469 1 89.62 65 HIS B O 1
ATOM 3133 N N . PRO B 1 66 ? 16.5 31.109 7.172 1 94.25 66 PRO B N 1
ATOM 3134 C CA . PRO B 1 66 ? 16.375 29.719 7.582 1 94.25 66 PRO B CA 1
ATOM 3135 C C . PRO B 1 66 ? 15.68 28.844 6.531 1 94.25 66 PRO B C 1
ATOM 3137 O O . PRO B 1 66 ? 14.727 29.297 5.887 1 94.25 66 PRO B O 1
ATOM 3140 N N . VAL B 1 67 ? 16.281 27.625 6.301 1 95.94 67 VAL B N 1
ATOM 3141 C CA . VAL B 1 67 ? 15.719 26.703 5.328 1 95.94 67 VAL B CA 1
ATOM 3142 C C . VAL B 1 67 ? 15.742 25.281 5.887 1 95.94 67 VAL B C 1
ATOM 3144 O O . VAL B 1 67 ? 16.375 25.031 6.91 1 95.94 67 VAL B O 1
ATOM 3147 N N . GLU B 1 68 ? 14.953 24.453 5.293 1 95.31 68 GLU B N 1
ATOM 3148 C CA . GLU B 1 68 ? 15.008 23.016 5.508 1 95.31 68 GLU B CA 1
ATOM 3149 C C . GLU B 1 68 ? 15.625 22.297 4.312 1 95.31 68 GLU B C 1
ATOM 3151 O O . GLU B 1 68 ? 15.359 22.656 3.162 1 95.31 68 GLU B O 1
ATOM 3156 N N . VAL B 1 69 ? 16.469 21.391 4.637 1 95.44 69 VAL B N 1
ATOM 3157 C CA . VAL B 1 69 ? 17.141 20.609 3.6 1 95.44 69 VAL B CA 1
ATOM 3158 C C . VAL B 1 69 ? 16.828 19.125 3.783 1 95.44 69 VAL B C 1
ATOM 3160 O O . VAL B 1 69 ? 17.188 18.531 4.801 1 95.44 69 VAL B O 1
ATOM 3163 N N . LYS B 1 70 ? 16.156 18.531 2.777 1 91.94 70 LYS B N 1
ATOM 3164 C CA . LYS B 1 70 ? 15.898 17.094 2.803 1 91.94 70 LYS B CA 1
ATOM 3165 C C . LYS B 1 70 ? 16.938 16.344 1.968 1 91.94 70 LYS B C 1
ATOM 3167 O O . LYS B 1 70 ? 17.047 16.578 0.761 1 91.94 70 LYS B O 1
ATOM 3172 N N . ARG B 1 71 ? 17.641 15.539 2.645 1 93 71 ARG B N 1
ATOM 3173 C CA . ARG B 1 71 ? 18.578 14.656 1.969 1 93 71 ARG B CA 1
ATOM 3174 C C . ARG B 1 71 ? 18 13.266 1.777 1 93 71 ARG B C 1
ATOM 3176 O O . ARG B 1 71 ? 17.609 12.609 2.748 1 93 71 ARG B O 1
ATOM 3183 N N . TYR B 1 72 ? 17.969 12.867 0.555 1 87.25 72 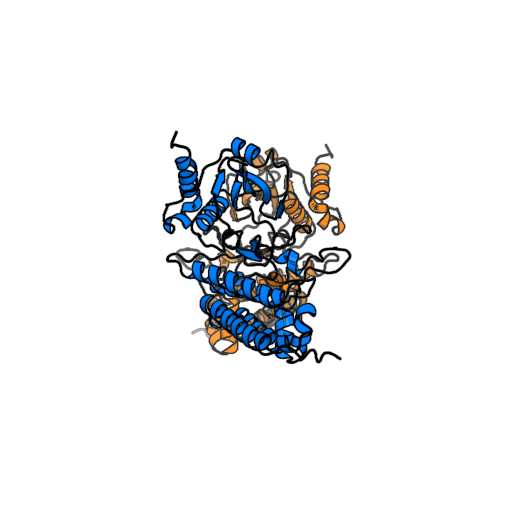TYR B N 1
ATOM 3184 C CA . TYR B 1 72 ? 17.359 11.578 0.243 1 87.25 72 TYR B CA 1
ATOM 3185 C C . TYR B 1 72 ? 18.344 10.438 0.488 1 87.25 72 TYR B C 1
ATOM 3187 O O . TYR B 1 72 ? 19.562 10.625 0.386 1 87.25 72 TYR B O 1
ATOM 3195 N N . LYS B 1 73 ? 17.797 9.328 0.917 1 78.88 73 LYS B N 1
ATOM 3196 C CA . LYS B 1 73 ? 18.609 8.156 1.195 1 78.88 73 LYS B CA 1
ATOM 3197 C C . LYS B 1 73 ? 19.375 7.707 -0.051 1 78.88 73 LYS B C 1
ATOM 3199 O O . LYS B 1 73 ? 18.891 7.875 -1.173 1 78.88 73 LYS B O 1
ATOM 3204 N N . ASN B 1 74 ? 20.406 7.039 0.259 1 73.88 74 ASN B N 1
ATOM 3205 C CA . ASN B 1 74 ? 21.172 6.457 -0.84 1 73.88 74 ASN B CA 1
ATOM 3206 C C . ASN B 1 74 ? 20.359 5.383 -1.571 1 73.88 74 ASN B C 1
ATOM 3208 O O . ASN B 1 74 ? 19.672 4.586 -0.942 1 73.88 74 ASN B O 1
ATOM 3212 N N . GLY B 1 75 ? 20.422 5.414 -2.908 1 68.69 75 GLY B N 1
ATOM 3213 C CA . GLY B 1 75 ? 19.688 4.43 -3.684 1 68.69 75 GLY B CA 1
ATOM 3214 C C . GLY B 1 75 ? 18.344 4.945 -4.188 1 68.69 75 GLY B C 1
ATOM 3215 O O . GLY B 1 75 ? 17.672 4.277 -4.973 1 68.69 75 GLY B O 1
ATOM 3216 N N . THR B 1 76 ? 18.047 6.133 -3.676 1 73.75 76 THR B N 1
ATOM 3217 C CA . THR B 1 76 ? 16.828 6.742 -4.215 1 73.75 76 THR B CA 1
ATOM 3218 C C . THR B 1 76 ? 16.922 6.867 -5.73 1 73.75 76 THR B C 1
ATOM 3220 O O . THR B 1 76 ? 17.922 7.32 -6.266 1 73.75 76 THR B O 1
ATOM 3223 N N . LYS B 1 77 ? 15.828 6.395 -6.328 1 72.06 77 LYS B N 1
ATOM 3224 C CA . LYS B 1 77 ? 15.797 6.477 -7.785 1 72.06 77 LYS B CA 1
ATOM 3225 C C . LYS B 1 77 ? 15.711 7.93 -8.25 1 72.06 77 LYS B C 1
ATOM 3227 O O . LYS B 1 77 ? 14.922 8.711 -7.723 1 72.06 77 LYS B O 1
ATOM 3232 N N . LYS B 1 78 ? 16.422 8.234 -9.211 1 78.5 78 LYS B N 1
ATOM 3233 C CA . LYS B 1 78 ? 16.453 9.586 -9.766 1 78.5 78 LYS B CA 1
ATOM 3234 C C . LYS B 1 78 ? 15.094 9.969 -10.336 1 78.5 78 LYS B C 1
ATOM 3236 O O . LYS B 1 78 ? 14.68 11.133 -10.234 1 78.5 78 LYS B O 1
ATOM 3241 N N . GLU B 1 79 ? 14.438 8.992 -10.852 1 76.19 79 GLU B N 1
ATOM 3242 C CA . GLU B 1 79 ? 13.125 9.234 -11.438 1 76.19 79 GLU B CA 1
ATOM 3243 C C . GLU B 1 79 ? 12.117 9.688 -10.383 1 76.19 79 GLU B C 1
ATOM 3245 O O . GLU B 1 79 ? 11.328 10.602 -10.617 1 76.19 79 GLU B O 1
ATOM 3250 N N . GLU B 1 80 ? 12.25 9 -9.273 1 75.88 80 GLU B N 1
ATOM 3251 C CA . GLU B 1 80 ? 11.336 9.336 -8.188 1 75.88 80 GLU B CA 1
ATOM 3252 C C . GLU B 1 80 ? 11.633 10.727 -7.629 1 75.88 80 GLU B C 1
ATOM 3254 O O . GLU B 1 80 ? 10.719 11.5 -7.355 1 75.88 80 GLU B O 1
ATOM 3259 N N . PHE B 1 81 ? 12.844 11.031 -7.488 1 82.06 81 PHE B N 1
ATOM 3260 C CA . PHE B 1 81 ? 13.289 12.344 -7.023 1 82.06 81 PHE B CA 1
ATOM 3261 C C . PHE B 1 81 ? 12.836 13.438 -7.984 1 82.06 81 PHE B C 1
ATOM 3263 O O . PHE B 1 81 ? 12.297 14.461 -7.562 1 82.06 81 PHE B O 1
ATOM 3270 N N . ALA B 1 82 ? 13.047 13.195 -9.234 1 81.19 82 ALA B N 1
ATOM 3271 C CA . ALA B 1 82 ? 12.68 14.18 -10.25 1 81.19 82 ALA B CA 1
ATOM 3272 C C . ALA B 1 82 ? 11.188 14.461 -10.234 1 81.19 82 ALA B C 1
ATOM 3274 O O . ALA B 1 82 ? 10.766 15.617 -10.328 1 81.19 82 ALA B O 1
ATOM 3275 N N . LYS B 1 83 ? 10.453 13.43 -10.094 1 76.5 83 LYS B N 1
ATOM 3276 C CA . LYS B 1 83 ? 9 13.586 -10.062 1 76.5 83 LYS B CA 1
ATOM 3277 C C . LYS B 1 83 ? 8.57 14.438 -8.875 1 76.5 83 LYS B C 1
ATOM 3279 O O . LYS B 1 83 ? 7.711 15.312 -9.008 1 76.5 83 LYS B O 1
ATOM 3284 N N . GLU B 1 84 ? 9.188 14.125 -7.762 1 79.81 84 GLU B N 1
ATOM 3285 C CA . GLU B 1 84 ? 8.867 14.906 -6.57 1 79.81 84 GLU B CA 1
ATOM 3286 C C . GLU B 1 84 ? 9.203 16.375 -6.773 1 79.81 84 GLU B C 1
ATOM 3288 O O . GLU B 1 84 ? 8.406 17.25 -6.426 1 79.81 84 GLU B O 1
ATOM 3293 N N . VAL B 1 85 ? 10.312 16.656 -7.301 1 83.44 85 VAL B N 1
ATOM 3294 C CA . VAL B 1 85 ? 10.766 18.031 -7.488 1 83.44 85 VAL B CA 1
ATOM 3295 C C . VAL B 1 85 ? 9.852 18.75 -8.477 1 83.44 85 VAL B C 1
ATOM 3297 O O . VAL B 1 85 ? 9.461 19.891 -8.25 1 83.44 85 VAL B O 1
ATOM 3300 N N . ILE B 1 86 ? 9.5 18.062 -9.508 1 80.69 86 ILE B N 1
ATOM 3301 C CA . ILE B 1 86 ? 8.664 18.656 -10.547 1 80.69 86 ILE B CA 1
ATOM 3302 C C . ILE B 1 86 ? 7.297 19.016 -9.961 1 80.69 86 ILE B C 1
ATOM 3304 O O . ILE B 1 86 ? 6.812 20.141 -10.125 1 80.69 86 ILE B O 1
ATOM 3308 N N . VAL B 1 87 ? 6.754 18.094 -9.25 1 79.5 87 VAL B N 1
ATOM 3309 C CA . VAL B 1 87 ? 5.43 18.312 -8.672 1 79.5 87 VAL B CA 1
ATOM 3310 C C . VAL B 1 87 ? 5.48 19.438 -7.648 1 79.5 87 VAL B C 1
ATOM 3312 O O . VAL B 1 87 ? 4.648 20.344 -7.68 1 79.5 87 VAL B O 1
ATOM 3315 N N . HIS B 1 88 ? 6.414 19.344 -6.832 1 85.69 88 HIS B N 1
ATOM 3316 C CA . HIS B 1 88 ? 6.566 20.344 -5.793 1 85.69 88 HIS B CA 1
ATOM 3317 C C . HIS B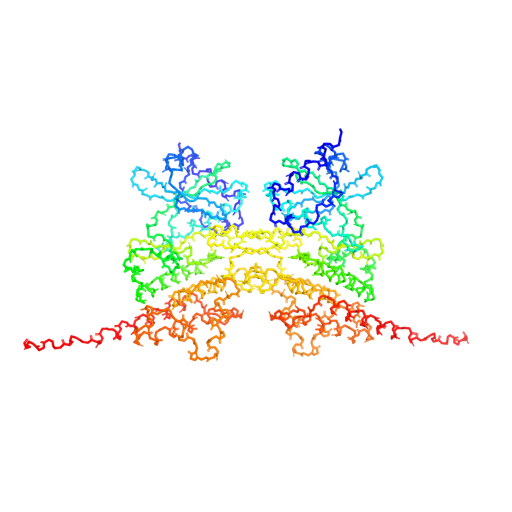 1 88 ? 6.773 21.734 -6.395 1 85.69 88 HIS B C 1
ATOM 3319 O O . HIS B 1 88 ? 6.258 22.734 -5.875 1 85.69 88 HIS B O 1
ATOM 3325 N N . SER B 1 89 ? 7.457 21.828 -7.441 1 83.69 89 SER B N 1
ATOM 3326 C CA . SER B 1 89 ? 7.809 23.109 -8.055 1 83.69 89 SER B CA 1
ATOM 3327 C C . SER B 1 89 ? 6.586 23.781 -8.672 1 83.69 89 SER B C 1
ATOM 3329 O O . SER B 1 89 ? 6.594 24.984 -8.938 1 83.69 89 SER B O 1
ATOM 3331 N N . GLN B 1 90 ? 5.539 23.062 -8.875 1 80.44 90 GLN B N 1
ATOM 3332 C CA . GLN B 1 90 ? 4.344 23.594 -9.516 1 80.44 90 GLN B CA 1
ATOM 3333 C C . GLN B 1 90 ? 3.43 24.266 -8.492 1 80.44 90 GLN B C 1
ATOM 3335 O O . GLN B 1 90 ? 2.498 24.984 -8.859 1 80.44 90 GLN B O 1
ATOM 3340 N N . ILE B 1 91 ? 3.719 23.984 -7.312 1 84.69 91 ILE B N 1
ATOM 3341 C CA . ILE B 1 91 ? 2.787 24.438 -6.281 1 84.69 91 ILE B CA 1
ATOM 3342 C C . ILE B 1 91 ? 3.301 25.719 -5.645 1 84.69 91 ILE B C 1
ATOM 3344 O O . ILE B 1 91 ? 4.348 25.734 -4.992 1 84.69 91 ILE B O 1
ATOM 3348 N N . ASN B 1 92 ? 2.65 26.781 -5.934 1 85 92 ASN B N 1
ATOM 3349 C CA . ASN B 1 92 ? 2.885 28.078 -5.289 1 85 92 ASN B CA 1
ATOM 3350 C C . ASN B 1 92 ? 1.647 28.562 -4.543 1 85 92 ASN B C 1
ATOM 3352 O O . ASN B 1 92 ? 0.766 29.188 -5.133 1 85 92 ASN B O 1
ATOM 3356 N N . HIS B 1 93 ? 1.562 28.266 -3.334 1 91 93 HIS B N 1
ATOM 3357 C CA . HIS B 1 93 ? 0.437 28.578 -2.461 1 91 93 HIS B CA 1
ATOM 3358 C C . HIS B 1 93 ? 0.91 28.922 -1.052 1 91 93 HIS B C 1
ATOM 3360 O O . HIS B 1 93 ? 1.89 28.344 -0.567 1 91 93 HIS B O 1
ATOM 3366 N N . LYS B 1 94 ? 0.215 29.797 -0.44 1 94.25 94 LYS B N 1
ATOM 3367 C CA . LYS B 1 94 ? 0.607 30.266 0.89 1 94.25 94 LYS B CA 1
ATOM 3368 C C . LYS B 1 94 ? 0.63 29.094 1.884 1 94.25 94 LYS B C 1
ATOM 3370 O O . LYS B 1 94 ? 1.373 29.141 2.867 1 94.25 94 LYS B O 1
ATOM 3375 N N . ASN B 1 95 ? -0.198 28.078 1.629 1 97 95 ASN B N 1
ATOM 3376 C CA . ASN B 1 95 ? -0.309 26.953 2.549 1 97 95 ASN B CA 1
ATOM 3377 C C . ASN B 1 95 ? 0.474 25.734 2.047 1 97 95 ASN B C 1
ATOM 3379 O O . ASN B 1 95 ? 0.215 24.609 2.467 1 97 95 ASN B O 1
ATOM 3383 N N . ALA B 1 96 ? 1.407 25.906 1.162 1 94.81 96 ALA B N 1
ATOM 3384 C CA . ALA B 1 96 ? 2.352 24.891 0.706 1 94.81 96 ALA B CA 1
ATOM 3385 C C . ALA B 1 96 ? 3.791 25.312 0.979 1 94.81 96 ALA B C 1
ATOM 3387 O O . ALA B 1 96 ? 4.148 26.484 0.786 1 94.81 96 ALA B O 1
ATOM 3388 N N . VAL B 1 97 ? 4.535 24.391 1.446 1 95.06 97 VAL B N 1
ATOM 3389 C CA . VAL B 1 97 ? 5.941 24.688 1.685 1 95.06 97 VAL B CA 1
ATOM 3390 C C . VAL B 1 97 ? 6.609 25.109 0.378 1 95.06 97 VAL B C 1
ATOM 3392 O O . VAL B 1 97 ? 6.434 24.453 -0.655 1 95.06 97 VAL B O 1
ATOM 3395 N N . ARG B 1 98 ? 7.336 26.109 0.472 1 91.81 98 ARG B N 1
ATOM 3396 C CA . ARG B 1 98 ? 7.992 26.625 -0.723 1 91.81 98 ARG B CA 1
ATOM 3397 C C . ARG B 1 98 ? 9.281 25.859 -1.02 1 91.81 98 ARG B C 1
ATOM 3399 O O . ARG B 1 98 ? 10.07 25.594 -0.113 1 91.81 98 ARG B O 1
ATOM 3406 N N . LEU B 1 99 ? 9.445 25.5 -2.277 1 91.5 99 LEU B N 1
ATOM 3407 C CA . LEU B 1 99 ? 10.664 24.844 -2.756 1 91.5 99 LEU B CA 1
ATOM 3408 C C . LEU B 1 99 ? 11.633 25.875 -3.332 1 91.5 99 LEU B C 1
ATOM 3410 O O . LEU B 1 99 ? 11.258 26.656 -4.211 1 91.5 99 LEU B O 1
ATOM 3414 N N . PHE B 1 100 ? 12.875 25.891 -2.867 1 90.94 100 PHE B N 1
ATOM 3415 C CA . PHE B 1 100 ? 13.844 26.875 -3.332 1 90.94 100 PHE B CA 1
ATOM 3416 C C . PHE B 1 100 ? 14.766 26.281 -4.387 1 90.94 100 PHE B C 1
ATOM 3418 O O . PHE B 1 100 ? 15.195 26.969 -5.309 1 90.94 100 PHE B O 1
ATOM 3425 N N . GLY B 1 101 ? 15.07 25.062 -4.223 1 90.5 101 GLY B N 1
ATOM 3426 C CA . GLY B 1 101 ? 16 24.422 -5.148 1 90.5 101 GLY B CA 1
ATOM 3427 C C . GLY B 1 101 ? 16.344 23 -4.773 1 90.5 101 GLY B C 1
ATOM 3428 O O . GLY B 1 101 ? 15.688 22.406 -3.91 1 90.5 101 GLY B O 1
ATOM 3429 N N . CYS B 1 102 ? 17.297 22.422 -5.59 1 91.75 102 CYS B N 1
ATOM 3430 C CA . CYS B 1 102 ? 17.672 21.047 -5.32 1 91.75 102 CYS B CA 1
ATOM 3431 C C . CYS B 1 102 ? 19.094 20.766 -5.766 1 91.75 102 CYS B C 1
ATOM 3433 O O . CYS B 1 102 ? 19.688 21.578 -6.477 1 91.75 102 CYS B O 1
ATOM 3435 N N . CYS B 1 103 ? 19.641 19.797 -5.211 1 92 103 CYS B N 1
ATOM 3436 C CA . CYS B 1 103 ? 20.906 19.203 -5.645 1 92 103 CYS B CA 1
ATOM 3437 C C . CYS B 1 103 ? 20.672 17.875 -6.352 1 92 103 CYS B C 1
ATOM 3439 O O . CYS B 1 103 ? 20.016 16.984 -5.812 1 92 103 CYS B O 1
ATOM 3441 N N . THR B 1 104 ? 21.219 17.719 -7.574 1 88.5 104 THR B N 1
ATOM 3442 C CA . THR B 1 104 ? 20.938 16.531 -8.367 1 88.5 104 THR B CA 1
ATOM 3443 C C . THR B 1 104 ? 22.203 15.688 -8.547 1 88.5 104 THR B C 1
ATOM 3445 O O . THR B 1 104 ? 22.25 14.797 -9.398 1 88.5 104 THR B O 1
ATOM 3448 N N . GLU B 1 105 ? 23.172 15.992 -7.797 1 85.31 105 GLU B N 1
ATOM 3449 C CA . GLU B 1 105 ? 24.406 15.211 -7.895 1 85.31 105 GLU B CA 1
ATOM 3450 C C . GLU B 1 105 ? 24.219 13.805 -7.344 1 85.31 105 GLU B C 1
ATOM 3452 O O . GLU B 1 105 ? 23.391 13.586 -6.457 1 85.31 105 GLU B O 1
ATOM 3457 N N . VAL B 1 106 ? 25.031 12.914 -7.871 1 76.62 106 VAL B N 1
ATOM 3458 C CA . VAL B 1 106 ? 24.906 11.5 -7.527 1 76.62 106 VAL B CA 1
ATOM 3459 C C . VAL B 1 106 ? 25.109 11.312 -6.027 1 76.62 106 VAL B C 1
ATOM 3461 O O . VAL B 1 106 ? 26.016 11.906 -5.434 1 76.62 106 VAL B O 1
ATOM 3464 N N . ASN B 1 107 ? 24.344 10.562 -5.402 1 76.19 107 ASN B N 1
ATOM 3465 C CA . ASN B 1 107 ? 24.375 10.211 -3.988 1 76.19 107 ASN B CA 1
ATOM 3466 C C . ASN B 1 107 ? 24.188 11.43 -3.096 1 76.19 107 ASN B C 1
ATOM 3468 O O . ASN B 1 107 ? 24.594 11.43 -1.934 1 76.19 107 ASN B O 1
ATOM 3472 N N . ALA B 1 108 ? 23.719 12.555 -3.689 1 85.38 108 ALA B N 1
ATOM 3473 C CA . ALA B 1 108 ? 23.516 13.773 -2.912 1 85.38 108 ALA B CA 1
ATOM 3474 C C . ALA B 1 108 ? 22.188 14.438 -3.277 1 85.38 108 ALA B C 1
ATOM 3476 O O . ALA B 1 108 ? 22.094 15.664 -3.338 1 85.38 108 ALA B O 1
ATOM 3477 N N . LEU B 1 109 ? 21.25 13.625 -3.625 1 90.5 109 LEU B N 1
ATOM 3478 C CA . LEU B 1 109 ? 19.938 14.18 -3.959 1 90.5 109 LEU B CA 1
ATOM 3479 C C . LEU B 1 109 ? 19.344 14.898 -2.76 1 90.5 109 LEU B C 1
ATOM 3481 O O . LEU B 1 109 ? 19.172 14.312 -1.69 1 90.5 109 LEU B O 1
ATOM 3485 N N . THR B 1 110 ? 19.156 16.219 -2.945 1 93.75 110 THR B N 1
ATOM 3486 C CA . THR B 1 110 ? 18.609 17.047 -1.862 1 93.75 110 THR B CA 1
ATOM 3487 C C . THR B 1 110 ? 17.672 18.109 -2.408 1 93.75 110 THR B C 1
ATOM 3489 O O . THR B 1 110 ? 17.812 18.547 -3.553 1 93.75 110 THR B O 1
ATOM 3492 N N . ILE B 1 111 ? 16.703 18.422 -1.595 1 92.31 111 ILE B N 1
ATOM 3493 C CA . ILE B 1 111 ? 15.891 19.594 -1.9 1 92.31 111 ILE B CA 1
ATOM 3494 C C . ILE B 1 111 ? 16.031 20.625 -0.785 1 92.31 111 ILE B C 1
ATOM 3496 O O . ILE B 1 111 ? 16.188 20.266 0.385 1 92.31 111 ILE B O 1
ATOM 3500 N N . VAL B 1 112 ? 16.016 21.875 -1.123 1 93.56 112 VAL B N 1
ATOM 3501 C CA . VAL B 1 112 ? 16.047 23 -0.204 1 93.56 112 VAL B CA 1
ATOM 3502 C C . VAL B 1 112 ? 14.695 23.703 -0.203 1 93.56 112 VAL B C 1
ATOM 3504 O O . VAL B 1 112 ? 14.211 24.125 -1.253 1 93.56 112 VAL B O 1
ATOM 3507 N N . MET B 1 113 ? 14.109 23.812 1.029 1 94.44 113 MET B N 1
ATOM 3508 C CA . MET B 1 113 ? 12.758 24.359 1.104 1 94.44 113 MET B CA 1
ATOM 3509 C C . MET B 1 113 ? 12.609 25.297 2.289 1 94.44 113 MET B C 1
ATOM 3511 O O . MET B 1 113 ? 13.539 25.469 3.074 1 94.44 113 MET B O 1
ATOM 3515 N N . GLU B 1 114 ? 11.5 25.906 2.322 1 94 114 GLU B N 1
ATOM 3516 C CA . GLU B 1 114 ? 11.117 26.828 3.385 1 94 114 GLU B CA 1
ATOM 3517 C C . GLU B 1 114 ? 11.18 26.156 4.754 1 94 114 GLU B C 1
ATOM 3519 O O . GLU B 1 114 ? 10.789 25 4.898 1 94 114 GLU B O 1
ATOM 3524 N N . PHE B 1 115 ? 11.742 26.875 5.699 1 94.88 115 PHE B N 1
ATOM 3525 C CA . PHE B 1 115 ? 11.727 26.406 7.078 1 94.88 115 PHE B CA 1
ATOM 3526 C C . PHE B 1 115 ? 10.406 26.766 7.754 1 94.88 115 PHE B C 1
ATOM 3528 O O . PHE B 1 115 ? 9.992 27.922 7.746 1 94.88 115 PHE B O 1
ATOM 3535 N N . VAL B 1 116 ? 9.758 25.797 8.289 1 93.81 116 VAL B N 1
ATOM 3536 C CA . VAL B 1 116 ? 8.531 26 9.047 1 93.81 116 VAL B CA 1
ATOM 3537 C C . VAL B 1 116 ? 8.773 25.719 10.523 1 93.81 116 VAL B C 1
ATOM 3539 O O . VAL B 1 116 ? 9.109 24.594 10.898 1 93.81 116 VAL B O 1
ATOM 3542 N N . CYS B 1 117 ? 8.469 26.594 11.422 1 90.38 117 CYS B N 1
ATOM 3543 C CA . CYS B 1 117 ? 9.133 26.672 12.719 1 90.38 117 CYS B CA 1
ATOM 3544 C C . CYS B 1 117 ? 8.375 25.859 13.758 1 90.38 117 CYS B C 1
ATOM 3546 O O . CYS B 1 117 ? 8.953 25.406 14.75 1 90.38 117 CYS B O 1
ATOM 3548 N N . ASN B 1 118 ? 7.066 25.672 13.672 1 90.88 118 ASN B N 1
ATOM 3549 C CA . ASN B 1 118 ? 6.32 25.078 14.781 1 90.88 118 ASN B CA 1
ATOM 3550 C C . ASN B 1 118 ? 6.152 23.578 14.602 1 90.88 118 ASN B C 1
ATOM 3552 O O . ASN B 1 118 ? 5.352 22.953 15.297 1 90.88 118 ASN B O 1
ATOM 3556 N N . GLY B 1 119 ? 6.863 22.984 13.672 1 88.69 119 GLY B N 1
ATOM 3557 C CA . GLY B 1 119 ? 6.773 21.562 13.453 1 88.69 119 GLY B CA 1
ATOM 3558 C C . GLY B 1 119 ? 5.516 21.141 12.711 1 88.69 119 GLY B C 1
ATOM 3559 O O . GLY B 1 119 ? 4.957 21.922 11.945 1 88.69 119 GLY B O 1
ATOM 3560 N N . ASN B 1 120 ? 5.148 19.844 12.93 1 91.44 120 ASN B N 1
ATOM 3561 C CA . ASN B 1 120 ? 4.027 19.312 12.164 1 91.44 120 ASN B CA 1
ATOM 3562 C C . ASN B 1 120 ? 2.795 19.094 13.039 1 91.44 120 ASN B C 1
ATOM 3564 O O . ASN B 1 120 ? 2.895 19.094 14.266 1 91.44 120 ASN B O 1
ATOM 3568 N N . LEU B 1 121 ? 1.688 18.984 12.414 1 95 121 LEU B N 1
ATOM 3569 C CA . LEU B 1 121 ? 0.396 18.828 13.078 1 95 121 LEU B CA 1
ATOM 3570 C C . LEU B 1 121 ? 0.341 17.531 13.875 1 95 121 LEU B C 1
ATOM 3572 O O . LEU B 1 121 ? -0.31 17.469 14.922 1 95 121 LEU B O 1
ATOM 3576 N N . TYR B 1 122 ? 1.046 16.5 13.422 1 93.38 122 TYR B N 1
ATOM 3577 C CA . TYR B 1 122 ? 1.048 15.219 14.117 1 93.38 122 TYR B CA 1
ATOM 3578 C C . TYR B 1 122 ? 1.575 15.367 15.539 1 93.38 122 TYR B C 1
ATOM 3580 O O . TYR B 1 122 ? 0.961 14.875 16.484 1 93.38 122 TYR B O 1
ATOM 3588 N N . ASN B 1 123 ? 2.641 16.047 15.695 1 89.19 123 ASN B N 1
ATOM 3589 C CA . ASN B 1 123 ? 3.24 16.234 17.016 1 89.19 123 ASN B CA 1
ATOM 3590 C C . ASN B 1 123 ? 2.338 17.062 17.922 1 89.19 123 ASN B C 1
ATOM 3592 O O . ASN B 1 123 ? 2.227 16.781 19.125 1 89.19 123 ASN B O 1
ATOM 3596 N N . ILE B 1 124 ? 1.744 18.031 17.359 1 90.56 124 ILE B N 1
ATOM 3597 C CA . ILE B 1 124 ? 0.869 18.906 18.141 1 90.56 124 ILE B CA 1
ATOM 3598 C C . ILE B 1 124 ? -0.345 18.109 18.625 1 90.56 124 ILE B C 1
ATOM 3600 O O . ILE B 1 124 ? -0.774 18.266 19.781 1 90.56 124 ILE B O 1
ATOM 3604 N N . LEU B 1 125 ? -0.796 17.25 17.828 1 93.19 125 LEU B N 1
ATOM 3605 C CA . LEU B 1 125 ? -1.992 16.484 18.172 1 93.19 125 LEU B CA 1
ATOM 3606 C C . LEU B 1 125 ? -1.66 15.352 19.125 1 93.19 125 LEU B C 1
ATOM 3608 O O . LEU B 1 125 ? -2.439 15.055 20.031 1 93.19 125 LEU B O 1
ATOM 3612 N N . HIS B 1 126 ? -0.467 14.695 18.906 1 89.81 126 HIS B N 1
ATOM 3613 C CA . HIS B 1 126 ? -0.277 13.391 19.547 1 89.81 126 HIS B CA 1
ATOM 3614 C C . HIS B 1 126 ? 0.882 13.43 20.531 1 89.81 126 HIS B C 1
ATOM 3616 O O . HIS B 1 126 ? 1.059 12.5 21.328 1 89.81 126 HIS B O 1
ATOM 3622 N N . ARG B 1 127 ? 1.833 14.195 20.406 1 79.06 127 ARG B N 1
ATOM 3623 C CA . ARG B 1 127 ? 2.951 14.203 21.344 1 79.06 127 ARG B CA 1
ATOM 3624 C C . ARG B 1 127 ? 2.682 15.156 22.5 1 79.06 127 ARG B C 1
ATOM 3626 O O . ARG B 1 127 ? 2.057 16.203 22.328 1 79.06 127 ARG B O 1
ATOM 3633 N N . SER B 1 128 ? 2.504 14.492 23.688 1 57.53 128 SER B N 1
ATOM 3634 C CA . SER B 1 128 ? 2.303 15.188 24.953 1 57.53 128 SER B CA 1
ATOM 3635 C C . SER B 1 128 ? 3.357 16.266 25.156 1 57.53 128 SER B C 1
ATOM 3637 O O . SER B 1 128 ? 4.555 16.016 25.016 1 57.53 128 SER B O 1
ATOM 3639 N N . SER B 1 129 ? 3.527 17.422 24.656 1 46.91 129 SER B N 1
ATOM 3640 C CA . SER B 1 129 ? 4.5 18.359 25.219 1 46.91 129 SER B CA 1
ATOM 3641 C C . SER B 1 129 ? 4.582 18.203 26.734 1 46.91 129 SER B C 1
ATOM 3643 O O . SER B 1 129 ? 3.555 18.125 27.422 1 46.91 129 SER B O 1
ATOM 3645 N N . SER B 1 130 ? 5.613 17.375 27.172 1 40.12 130 SER B N 1
ATOM 3646 C CA . SER B 1 130 ? 5.957 17.344 28.594 1 40.12 130 SER B CA 1
ATOM 3647 C C . SER B 1 130 ? 5.816 18.719 29.219 1 40.12 130 SER B C 1
ATOM 3649 O O . SER B 1 130 ? 6.344 18.969 30.312 1 40.12 130 SER B O 1
ATOM 3651 N N . ASN B 1 131 ? 5.68 19.891 28.688 1 36.91 131 ASN B N 1
ATOM 3652 C CA . ASN B 1 131 ? 5.836 20.953 29.656 1 36.91 131 ASN B CA 1
ATOM 3653 C C . ASN B 1 131 ? 5.102 20.641 30.953 1 36.91 131 ASN B C 1
ATOM 3655 O O . ASN B 1 131 ? 4.059 19.984 30.953 1 36.91 131 ASN B O 1
ATOM 3659 N N . ALA B 1 132 ? 6.012 20.641 32.094 1 39.28 132 ALA B N 1
ATOM 3660 C CA . ALA B 1 132 ? 5.43 20.562 33.406 1 39.28 132 ALA B CA 1
ATOM 3661 C C . ALA B 1 132 ? 3.938 20.875 33.375 1 39.28 132 ALA B C 1
ATOM 3663 O O . ALA B 1 132 ? 3.168 20.312 34.188 1 39.28 132 ALA B O 1
ATOM 3664 N N . ASN B 1 133 ? 3.561 22.125 33.094 1 38.81 133 ASN B N 1
ATOM 3665 C CA . ASN B 1 133 ? 2.285 22.797 33.312 1 38.81 133 ASN B CA 1
ATOM 3666 C C . ASN B 1 133 ? 1.345 22.578 32.125 1 38.81 133 ASN B C 1
ATOM 3668 O O . ASN B 1 133 ? 0.301 23.234 32.031 1 38.81 133 ASN B O 1
ATOM 3672 N N . GLY B 1 134 ? 0.965 21.766 31.078 1 44.34 134 GLY B N 1
ATOM 3673 C CA . GLY B 1 134 ? -0.224 21.531 30.281 1 44.34 134 GLY B CA 1
ATOM 3674 C C . GLY B 1 134 ? 0.028 21.625 28.781 1 44.34 134 GLY B C 1
ATOM 3675 O O . GLY B 1 134 ? 1.058 22.156 28.359 1 44.34 134 GLY B O 1
ATOM 3676 N N . THR B 1 135 ? -0.194 20.562 27.734 1 53.62 135 THR B N 1
ATOM 3677 C CA . THR B 1 135 ? -0.381 20.688 26.297 1 53.62 135 THR B CA 1
ATOM 3678 C C . THR B 1 135 ? -0.92 22.078 25.938 1 53.62 135 THR B C 1
ATOM 3680 O O . THR B 1 135 ? -1.767 22.625 26.656 1 53.62 135 THR B O 1
ATOM 3683 N N . ALA B 1 136 ? 0.037 22.875 25.109 1 61.88 136 ALA B N 1
ATOM 3684 C CA . ALA B 1 136 ? -0.566 24.141 24.703 1 61.88 136 ALA B CA 1
ATOM 3685 C C . ALA B 1 136 ? -2.01 23.953 24.25 1 61.88 136 ALA B C 1
ATOM 3687 O O . ALA B 1 136 ? -2.326 22.969 23.578 1 61.88 136 ALA B O 1
ATOM 3688 N N . PRO B 1 137 ? -2.832 24.641 24.844 1 79.25 137 PRO B N 1
ATOM 3689 C CA . PRO B 1 137 ? -4.23 24.594 24.406 1 79.25 137 PRO B CA 1
ATOM 3690 C C . PRO B 1 137 ? -4.371 24.609 22.875 1 79.25 137 PRO B C 1
ATOM 3692 O O . PRO B 1 137 ? -3.625 25.312 22.203 1 79.25 137 PRO B O 1
ATOM 3695 N N . PHE B 1 138 ? -4.984 23.672 22.391 1 91.19 138 PHE B N 1
ATOM 3696 C CA . PHE B 1 138 ? -5.316 23.594 20.984 1 91.19 138 PHE B CA 1
ATOM 3697 C C . PHE B 1 138 ? -6.824 23.703 20.766 1 91.19 138 PHE B C 1
ATOM 3699 O O . PHE B 1 138 ? -7.488 22.703 20.5 1 91.19 138 PHE B O 1
ATOM 3706 N N . PRO B 1 139 ? -7.297 24.984 20.938 1 92.75 139 PRO B N 1
ATOM 3707 C CA . PRO B 1 139 ? -8.742 25.219 20.922 1 92.75 139 PRO B CA 1
ATOM 3708 C C . PRO B 1 139 ? -9.367 24.891 19.562 1 92.75 139 PRO B C 1
ATOM 3710 O O . PRO B 1 139 ? -8.664 24.859 18.547 1 92.75 139 PRO B O 1
ATOM 3713 N N . LEU B 1 140 ? -10.617 24.719 19.547 1 95.88 140 LEU B N 1
ATOM 3714 C CA . LEU B 1 140 ? -11.352 24.297 18.359 1 95.88 140 LEU B CA 1
ATOM 3715 C C . LEU B 1 140 ? -11.188 25.312 17.234 1 95.88 140 LEU B C 1
ATOM 3717 O O . LEU B 1 140 ? -11.055 24.938 16.078 1 95.88 140 LEU B O 1
ATOM 3721 N N . ASP B 1 141 ? -11.156 26.531 17.594 1 94.81 141 ASP B N 1
ATOM 3722 C CA . ASP B 1 141 ? -11.039 27.594 16.609 1 94.81 141 ASP B CA 1
ATOM 3723 C C . ASP B 1 141 ? -9.773 27.438 15.773 1 94.81 141 ASP B C 1
ATOM 3725 O O . ASP B 1 141 ? -9.828 27.5 14.539 1 94.81 141 ASP B O 1
ATOM 3729 N N . LYS B 1 142 ? -8.68 27.25 16.438 1 95.56 142 LYS B N 1
ATOM 3730 C CA . LYS B 1 142 ? -7.395 27.062 15.758 1 95.56 142 LYS B CA 1
ATOM 3731 C C . LYS B 1 142 ? -7.387 25.781 14.93 1 95.56 142 LYS B C 1
ATOM 3733 O O . LYS B 1 142 ? -6.848 25.75 13.828 1 95.56 142 LYS B O 1
ATOM 3738 N N . ARG B 1 143 ? -7.98 24.75 15.445 1 97.62 143 ARG B N 1
ATOM 3739 C CA . ARG B 1 143 ? -8.078 23.484 14.734 1 97.62 143 ARG B CA 1
ATOM 3740 C C . ARG B 1 143 ? -8.859 23.625 13.438 1 97.62 143 ARG B C 1
ATOM 3742 O O . ARG B 1 143 ? -8.469 23.094 12.398 1 97.62 143 ARG B O 1
ATOM 3749 N N . LEU B 1 144 ? -9.953 24.375 13.539 1 98.25 144 LEU B N 1
ATOM 3750 C CA . LEU B 1 144 ? -10.773 24.625 12.359 1 98.25 144 LEU B CA 1
ATOM 3751 C C . LEU B 1 144 ? -10.008 25.438 11.328 1 98.25 144 LEU B C 1
ATOM 3753 O O . LEU B 1 144 ? -10.102 25.172 10.125 1 98.25 144 LEU B O 1
ATOM 3757 N N . ASP B 1 145 ? -9.234 26.422 11.781 1 98.12 145 ASP B N 1
ATOM 3758 C CA . ASP B 1 145 ? -8.414 27.203 10.867 1 98.12 145 ASP B CA 1
ATOM 3759 C C . ASP B 1 145 ? -7.461 26.312 10.078 1 98.12 145 ASP B C 1
ATOM 3761 O O . ASP B 1 145 ? -7.363 26.438 8.852 1 98.12 145 ASP B O 1
ATOM 3765 N N . ILE B 1 146 ? -6.828 25.484 10.766 1 98.44 146 ILE B N 1
ATOM 3766 C CA . ILE B 1 146 ? -5.859 24.578 10.148 1 98.44 146 ILE B CA 1
ATOM 3767 C C . ILE B 1 146 ? -6.559 23.672 9.141 1 98.44 146 ILE B C 1
ATOM 3769 O O . ILE B 1 146 ? -6.082 23.484 8.023 1 98.44 146 ILE B O 1
ATOM 3773 N N . ALA B 1 147 ? -7.699 23.109 9.531 1 98.81 147 ALA B N 1
ATOM 3774 C CA . ALA B 1 147 ? -8.461 22.234 8.656 1 98.81 147 ALA B CA 1
ATOM 3775 C C . ALA B 1 147 ? -8.906 22.969 7.395 1 98.81 147 ALA B C 1
ATOM 3777 O O . ALA B 1 147 ? -8.75 22.453 6.281 1 98.81 147 ALA B O 1
ATOM 3778 N N . ILE B 1 148 ? -9.406 24.125 7.582 1 98.69 148 ILE B N 1
ATOM 3779 C CA . ILE B 1 148 ? -9.938 24.922 6.477 1 98.69 148 ILE B CA 1
ATOM 3780 C C . ILE B 1 148 ? -8.82 25.25 5.492 1 98.69 148 ILE B C 1
ATOM 3782 O O . ILE B 1 148 ? -8.938 24.984 4.297 1 98.69 148 ILE B O 1
ATOM 3786 N N . GLU B 1 149 ? -7.742 25.781 5.969 1 98.56 149 GLU B N 1
ATOM 3787 C CA . GLU B 1 149 ? -6.656 26.219 5.098 1 98.56 149 GLU B CA 1
ATOM 3788 C C . GLU B 1 149 ? -5.977 25.031 4.422 1 98.56 149 GLU B C 1
ATOM 3790 O O . GLU B 1 149 ? -5.531 25.141 3.275 1 98.56 149 GLU B O 1
ATOM 3795 N N . SER B 1 150 ? -5.871 23.922 5.105 1 98.69 150 SER B N 1
ATOM 3796 C CA . SER B 1 150 ? -5.355 22.703 4.484 1 98.69 150 SER B CA 1
ATOM 3797 C C . SER B 1 150 ? -6.27 22.234 3.355 1 98.69 150 SER B C 1
ATOM 3799 O O . SER B 1 150 ? -5.793 21.859 2.285 1 98.69 150 SER B O 1
ATOM 3801 N N . ALA B 1 151 ? -7.566 22.25 3.637 1 98.75 151 ALA B N 1
ATOM 3802 C CA . ALA B 1 151 ? -8.523 21.859 2.607 1 98.75 151 ALA B CA 1
ATOM 3803 C C . ALA B 1 151 ? -8.453 22.797 1.401 1 98.75 151 ALA B C 1
ATOM 3805 O O . ALA B 1 151 ? -8.586 22.359 0.258 1 98.75 151 ALA B O 1
ATOM 3806 N N . GLU B 1 152 ? -8.211 24.016 1.642 1 97.75 152 GLU B N 1
ATOM 3807 C CA . GLU B 1 152 ? -8.164 25.016 0.582 1 97.75 152 GLU B CA 1
ATOM 3808 C C . GLU B 1 152 ? -6.988 24.766 -0.361 1 97.75 152 GLU B C 1
ATOM 3810 O O . GLU B 1 152 ? -7.141 24.828 -1.582 1 97.75 152 GLU B O 1
ATOM 3815 N N . VAL B 1 153 ? -5.852 24.531 0.191 1 96.81 153 VAL B N 1
ATOM 3816 C CA . VAL B 1 153 ? -4.691 24.312 -0.669 1 96.81 153 VAL B CA 1
ATOM 3817 C C . VAL B 1 153 ? -4.879 23.016 -1.454 1 96.81 153 VAL B C 1
ATOM 3819 O O . VAL B 1 153 ? -4.5 22.922 -2.625 1 96.81 153 VAL B O 1
ATOM 3822 N N . LEU B 1 154 ? -5.422 21.969 -0.837 1 96.94 154 LEU B N 1
ATOM 3823 C CA . LEU B 1 154 ? -5.707 20.734 -1.564 1 96.94 154 LEU B CA 1
ATOM 3824 C C . LEU B 1 154 ? -6.691 21 -2.701 1 96.94 154 LEU B C 1
ATOM 3826 O O . LEU B 1 154 ? -6.527 20.453 -3.801 1 96.94 154 LEU B O 1
ATOM 3830 N N . SER B 1 155 ? -7.699 21.781 -2.389 1 97 155 SER B N 1
ATOM 3831 C CA . SER B 1 155 ? -8.656 22.156 -3.42 1 97 155 SER B CA 1
ATOM 3832 C C . SER B 1 155 ? -7.969 22.859 -4.582 1 97 155 SER B C 1
ATOM 3834 O O . SER B 1 155 ? -8.25 22.578 -5.746 1 97 155 SER B O 1
ATOM 3836 N N . CYS B 1 156 ? -7.082 23.766 -4.27 1 93.75 156 CYS B N 1
ATOM 3837 C CA . CYS B 1 156 ? -6.328 24.484 -5.281 1 93.75 156 CYS B CA 1
ATOM 3838 C C . CYS B 1 156 ? -5.512 23.531 -6.148 1 93.75 156 CYS B C 1
ATOM 3840 O O . CYS B 1 156 ? -5.551 23.625 -7.375 1 93.75 156 CYS B O 1
ATOM 3842 N N . MET B 1 157 ? -4.855 22.641 -5.57 1 91.62 157 MET B N 1
ATOM 3843 C CA . MET B 1 157 ? -4.023 21.672 -6.266 1 91.62 157 MET B CA 1
ATOM 3844 C C . MET B 1 157 ? -4.863 20.812 -7.211 1 91.62 157 MET B C 1
ATOM 3846 O O . MET B 1 157 ? -4.465 20.562 -8.352 1 91.62 157 MET B O 1
ATOM 3850 N N . HIS B 1 158 ? -6.02 20.391 -6.734 1 93.56 158 HIS B N 1
ATOM 3851 C CA . HIS B 1 158 ? -6.902 19.531 -7.512 1 93.56 158 HIS B CA 1
ATOM 3852 C C . HIS B 1 158 ? -7.488 20.281 -8.711 1 93.56 158 HIS B C 1
ATOM 3854 O O . HIS B 1 158 ? -7.867 19.672 -9.703 1 93.56 158 HIS B O 1
ATOM 3860 N N . SER B 1 159 ? -7.543 21.547 -8.625 1 92.19 159 SER B N 1
ATOM 3861 C CA . SER B 1 159 ? -8.242 22.344 -9.617 1 92.19 159 SER B CA 1
ATOM 3862 C C . SER B 1 159 ? -7.273 22.906 -10.664 1 92.19 159 SER B C 1
ATOM 3864 O O . SER B 1 159 ? -7.684 23.594 -11.594 1 92.19 159 SER B O 1
ATOM 3866 N N . MET B 1 160 ? -6.066 22.625 -10.539 1 84.94 160 MET B N 1
ATOM 3867 C CA . MET B 1 160 ? -5.086 23.062 -11.531 1 84.94 160 MET B CA 1
ATOM 3868 C C . MET B 1 160 ? -5.355 22.406 -12.883 1 84.94 160 MET B C 1
ATOM 3870 O O . MET B 1 160 ? -6.082 21.406 -12.961 1 84.94 160 MET B O 1
ATOM 3874 N N . TYR B 1 161 ? -4.828 22.984 -13.922 1 80.88 161 TYR B N 1
ATOM 3875 C CA . TYR B 1 161 ? -5.02 22.438 -15.258 1 80.88 161 TYR B CA 1
ATOM 3876 C C . TYR B 1 161 ? -4.535 20.984 -15.32 1 80.88 161 TYR B C 1
ATOM 3878 O O . TYR B 1 161 ? -5.219 20.125 -15.875 1 80.88 161 TYR B O 1
ATOM 3886 N N . SER B 1 162 ? -3.34 20.844 -14.789 1 77.12 162 SER B N 1
ATOM 3887 C CA . SER B 1 162 ? -2.877 19.5 -14.469 1 77.12 162 SER B CA 1
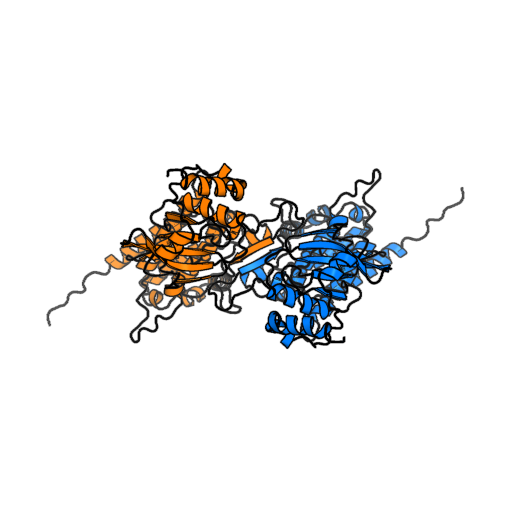ATOM 3888 C C . SER B 1 162 ? -2.971 19.203 -12.977 1 77.12 162 SER B C 1
ATOM 3890 O O . SER B 1 162 ? -2.107 19.641 -12.203 1 77.12 162 SER B O 1
ATOM 3892 N N . PRO B 1 163 ? -4.074 18.531 -12.688 1 84.69 163 PRO B N 1
ATOM 3893 C CA . PRO B 1 163 ? -4.305 18.344 -11.25 1 84.69 163 PRO B CA 1
ATOM 3894 C C . PRO B 1 163 ? -3.113 17.703 -10.547 1 84.69 163 PRO B C 1
ATOM 3896 O O . PRO B 1 163 ? -2.471 16.797 -11.094 1 84.69 163 PRO B O 1
ATOM 3899 N N . VAL B 1 164 ? -2.797 18.25 -9.469 1 86.31 164 VAL B N 1
ATOM 3900 C CA . VAL B 1 164 ? -1.743 17.703 -8.617 1 86.31 164 VAL B CA 1
ATOM 3901 C C . VAL B 1 164 ? -2.363 16.969 -7.43 1 86.31 164 VAL B C 1
ATOM 3903 O O . VAL B 1 164 ? -3.16 17.547 -6.684 1 86.31 164 VAL B O 1
ATOM 3906 N N . LEU B 1 165 ? -2.092 15.719 -7.344 1 89.62 165 LEU B N 1
ATOM 3907 C CA . LEU B 1 165 ? -2.518 14.906 -6.207 1 89.62 165 LEU B CA 1
ATOM 3908 C C . LEU B 1 165 ? -1.393 14.766 -5.188 1 89.62 165 LEU B C 1
ATOM 3910 O O . LEU B 1 165 ? -0.239 14.539 -5.562 1 89.62 165 LEU B O 1
ATOM 3914 N N . HIS B 1 166 ? -1.647 14.992 -3.934 1 90.62 166 HIS B N 1
ATOM 3915 C CA . HIS B 1 166 ? -0.613 14.859 -2.914 1 90.62 166 HIS B CA 1
ATOM 3916 C C . HIS B 1 166 ? -0.211 13.398 -2.723 1 90.62 166 HIS B C 1
ATOM 3918 O O . HIS B 1 166 ? 0.97 13.055 -2.82 1 90.62 166 HIS B O 1
ATOM 3924 N N . GLY B 1 167 ? -1.283 12.562 -2.426 1 89.44 167 GLY B N 1
ATOM 3925 C CA . GLY B 1 167 ? -1.084 11.125 -2.357 1 89.44 167 GLY B CA 1
ATOM 3926 C C . GLY B 1 167 ? -0.607 10.648 -0.997 1 89.44 167 GLY B C 1
ATOM 3927 O O . GLY B 1 167 ? -0.51 9.445 -0.75 1 89.44 167 GLY B O 1
ATOM 3928 N N . ASP B 1 168 ? -0.38 11.586 -0.038 1 89.5 168 ASP B N 1
ATOM 3929 C CA . ASP B 1 168 ? 0.077 11.219 1.3 1 89.5 168 ASP B CA 1
ATOM 3930 C C . ASP B 1 168 ? -0.327 12.281 2.324 1 89.5 168 ASP B C 1
ATOM 3932 O O . ASP B 1 168 ? 0.499 12.719 3.127 1 89.5 168 ASP B O 1
ATOM 3936 N N . ILE B 1 169 ? -1.526 12.656 2.266 1 94.81 169 ILE B N 1
ATOM 3937 C CA . ILE B 1 169 ? -2.043 13.641 3.217 1 94.81 169 ILE B CA 1
ATOM 3938 C C . ILE B 1 169 ? -2.15 13 4.602 1 94.81 169 ILE B C 1
ATOM 3940 O O . ILE B 1 169 ? -2.768 11.945 4.762 1 94.81 169 ILE B O 1
ATOM 3944 N N . LYS B 1 170 ? -1.495 13.609 5.543 1 94.81 170 LYS B N 1
ATOM 3945 C CA . LYS B 1 170 ? -1.496 13.211 6.945 1 94.81 170 LYS B CA 1
ATOM 3946 C C . LYS B 1 170 ? -0.955 14.328 7.836 1 94.81 170 LYS B C 1
ATOM 3948 O O . LYS B 1 170 ? -0.285 15.242 7.352 1 94.81 170 LYS B O 1
ATOM 3953 N N . PRO B 1 171 ? -1.243 14.305 9.102 1 95.88 171 PRO B N 1
ATOM 3954 C CA . PRO B 1 171 ? -0.811 15.383 9.992 1 95.88 171 PRO B CA 1
ATOM 3955 C C . PRO B 1 171 ? 0.703 15.586 9.984 1 95.88 171 PRO B C 1
ATOM 3957 O O . PRO B 1 171 ? 1.182 16.703 10.148 1 95.88 171 PRO B O 1
ATOM 3960 N N . ALA B 1 172 ? 1.452 14.539 9.719 1 91.06 172 ALA B N 1
ATOM 3961 C CA . ALA B 1 172 ? 2.91 14.625 9.719 1 91.06 172 ALA B CA 1
ATOM 3962 C C . ALA B 1 172 ? 3.408 15.469 8.547 1 91.06 172 ALA B C 1
ATOM 3964 O O . ALA B 1 172 ? 4.539 15.961 8.562 1 91.06 172 ALA B O 1
ATOM 3965 N N . ASN B 1 173 ? 2.545 15.648 7.559 1 91.12 173 ASN B N 1
ATOM 3966 C CA . ASN B 1 173 ? 2.922 16.406 6.375 1 91.12 173 ASN B CA 1
ATOM 3967 C C . ASN B 1 173 ? 2.264 17.781 6.363 1 91.12 173 ASN B C 1
ATOM 3969 O O . ASN B 1 173 ? 2.275 18.484 5.344 1 91.12 173 ASN B O 1
ATOM 3973 N N . ILE B 1 174 ? 1.654 18.109 7.422 1 96.38 174 ILE B N 1
ATOM 3974 C CA . ILE B 1 174 ? 1.087 19.438 7.617 1 96.38 174 ILE B CA 1
ATOM 3975 C C . ILE B 1 174 ? 1.896 20.188 8.672 1 96.38 174 ILE B C 1
ATOM 3977 O O . ILE B 1 174 ? 1.69 20.016 9.867 1 96.38 174 ILE B O 1
ATOM 3981 N N . LEU B 1 175 ? 2.732 21.016 8.188 1 95.38 175 LEU B N 1
ATOM 3982 C CA . LEU B 1 175 ? 3.561 21.844 9.07 1 95.38 175 LEU B CA 1
ATOM 3983 C C . LEU B 1 175 ? 2.822 23.109 9.484 1 95.38 175 LEU B C 1
ATOM 3985 O O . LEU B 1 175 ? 1.834 23.484 8.852 1 95.38 175 LEU B O 1
ATOM 3989 N N . LEU B 1 176 ? 3.283 23.688 10.57 1 96.25 176 LEU B N 1
ATOM 3990 C CA . LEU B 1 176 ? 2.648 24.891 11.062 1 96.25 176 LEU B CA 1
ATOM 3991 C C . LEU B 1 176 ? 3.67 26.016 11.211 1 96.25 176 LEU B C 1
ATOM 3993 O O . LEU B 1 176 ? 4.707 25.844 11.852 1 96.25 176 LEU B O 1
ATOM 3997 N N . ASP B 1 177 ? 3.34 27.109 10.617 1 94.88 177 ASP B N 1
ATOM 3998 C CA . ASP B 1 177 ? 4.262 28.25 10.688 1 94.88 177 ASP B CA 1
ATOM 3999 C C . ASP B 1 177 ? 4.098 29 12 1 94.88 177 ASP B C 1
ATOM 4001 O O . ASP B 1 177 ? 3.49 28.5 12.945 1 94.88 177 ASP B O 1
ATOM 4005 N N . GLU B 1 178 ? 4.648 30.203 12.094 1 92.12 178 GLU B N 1
ATOM 4006 C CA . GLU B 1 178 ? 4.695 30.984 13.328 1 92.12 178 GLU B CA 1
ATOM 4007 C C . GLU B 1 178 ? 3.293 31.375 13.789 1 92.12 178 GLU B C 1
ATOM 4009 O O . GLU B 1 178 ? 3.051 31.547 14.984 1 92.12 178 GLU B O 1
ATOM 4014 N N . ASN B 1 179 ? 2.393 31.516 12.898 1 92.81 179 ASN B N 1
ATOM 4015 C CA . ASN B 1 179 ? 1.017 31.875 13.219 1 92.81 179 ASN B CA 1
ATOM 4016 C C . ASN B 1 179 ? 0.102 30.656 13.242 1 92.81 179 ASN B C 1
ATOM 4018 O O . ASN B 1 179 ? -1.122 30.797 13.195 1 92.81 179 ASN B O 1
ATOM 4022 N N . LEU B 1 180 ? 0.64 29.453 13.156 1 94.06 180 LEU B N 1
ATOM 4023 C CA . LEU B 1 180 ? -0.061 28.172 13.164 1 94.06 180 LEU B CA 1
ATOM 4024 C C . LEU B 1 180 ? -0.888 27.984 11.898 1 94.06 180 LEU B C 1
ATOM 4026 O O . LEU B 1 180 ? -1.94 27.344 11.922 1 94.06 180 LEU B O 1
ATOM 4030 N N . ARG B 1 181 ? -0.398 28.672 10.906 1 96.12 181 ARG B N 1
ATOM 4031 C CA . ARG B 1 181 ? -0.976 28.406 9.594 1 96.12 181 ARG B CA 1
ATOM 4032 C C . ARG B 1 181 ? -0.366 27.156 8.977 1 96.12 181 ARG B C 1
ATOM 4034 O O . ARG B 1 181 ? 0.843 26.922 9.07 1 96.12 181 ARG B O 1
ATOM 4041 N N . PRO B 1 182 ? -1.207 26.344 8.445 1 98.19 182 PRO B N 1
ATOM 4042 C CA . PRO B 1 182 ? -0.682 25.078 7.898 1 98.19 182 PRO B CA 1
ATOM 4043 C C . PRO B 1 182 ? 0.103 25.281 6.602 1 98.19 182 PRO B C 1
ATOM 4045 O O . PRO B 1 182 ? -0.259 26.141 5.781 1 98.19 182 PRO B O 1
ATOM 4048 N N . LYS B 1 183 ? 1.139 24.578 6.445 1 97.31 183 LYS B N 1
ATOM 4049 C CA . LYS B 1 183 ? 1.946 24.438 5.238 1 97.31 183 LYS B CA 1
ATOM 4050 C C . LYS B 1 183 ? 2.09 22.969 4.852 1 97.31 183 LYS B C 1
ATOM 4052 O O . LYS B 1 183 ? 2.789 22.203 5.523 1 97.31 183 LYS B O 1
ATOM 4057 N N . ILE B 1 184 ? 1.435 22.578 3.768 1 96.06 184 ILE B N 1
ATOM 4058 C CA . ILE B 1 184 ? 1.507 21.203 3.316 1 96.06 184 ILE B CA 1
ATOM 4059 C C . ILE B 1 184 ? 2.896 20.906 2.748 1 96.06 184 ILE B C 1
ATOM 4061 O O . ILE B 1 184 ? 3.451 21.734 2.01 1 96.06 184 ILE B O 1
ATOM 4065 N N . SER B 1 185 ? 3.453 19.828 3.131 1 90.88 185 SER B N 1
ATOM 4066 C CA . SER B 1 185 ? 4.785 19.438 2.689 1 90.88 185 SER B CA 1
ATOM 4067 C C . SER B 1 185 ? 4.781 18.016 2.129 1 90.88 185 SER B C 1
ATOM 4069 O O . SER B 1 185 ? 3.734 17.375 2.076 1 90.88 185 SER B O 1
ATOM 4071 N N . ASP B 1 186 ? 5.883 17.578 1.553 1 84.88 186 ASP B N 1
ATOM 4072 C CA . ASP B 1 186 ? 6.145 16.219 1.09 1 84.88 186 ASP B CA 1
ATOM 4073 C C . ASP B 1 186 ? 5.199 15.828 -0.048 1 84.88 186 ASP B C 1
ATOM 4075 O O . ASP B 1 186 ? 4.477 14.836 0.045 1 84.88 186 ASP B O 1
ATOM 4079 N N . PHE B 1 187 ? 5.258 16.656 -1.129 1 80.62 187 PHE B N 1
ATOM 4080 C CA . PHE B 1 187 ? 4.445 16.438 -2.318 1 80.62 187 PHE B CA 1
ATOM 4081 C C . PHE B 1 187 ? 4.973 15.266 -3.127 1 80.62 187 PHE B C 1
ATOM 4083 O O . PHE B 1 187 ? 6.164 15.211 -3.445 1 80.62 187 PHE B O 1
ATOM 4090 N N . GLY B 1 188 ? 4.594 14.18 -3.41 1 60.97 188 GLY B N 1
ATOM 4091 C CA . GLY B 1 188 ? 4.871 13.305 -4.539 1 60.97 188 GLY B CA 1
ATOM 4092 C C . GLY B 1 188 ? 4.906 11.836 -4.164 1 60.97 188 GLY B C 1
ATOM 4093 O O . GLY B 1 188 ? 5.387 11.008 -4.934 1 60.97 188 GLY B O 1
ATOM 4094 N N . ILE B 1 189 ? 4.98 11.266 -2.91 1 52.12 189 ILE B N 1
ATOM 4095 C CA . ILE B 1 189 ? 5.547 9.922 -2.805 1 52.12 189 ILE B CA 1
ATOM 4096 C C . ILE B 1 189 ? 4.508 8.891 -3.23 1 52.12 189 ILE B C 1
ATOM 4098 O O . ILE B 1 189 ? 4.855 7.816 -3.727 1 52.12 189 ILE B O 1
ATOM 4102 N N . ALA B 1 190 ? 3.17 9.18 -2.682 1 50.22 190 ALA B N 1
ATOM 4103 C CA . ALA B 1 190 ? 2.289 8.023 -2.863 1 50.22 190 ALA B CA 1
ATOM 4104 C C . ALA B 1 190 ? 2.488 7.395 -4.238 1 50.22 190 ALA B C 1
ATOM 4106 O O . ALA B 1 190 ? 2.215 6.207 -4.426 1 50.22 190 ALA B O 1
ATOM 4107 N N . ARG B 1 191 ? 2.682 8.305 -5.23 1 48.28 191 ARG B N 1
ATOM 4108 C CA . ARG B 1 191 ? 2.461 7.945 -6.629 1 48.28 191 ARG B CA 1
ATOM 4109 C C . ARG B 1 1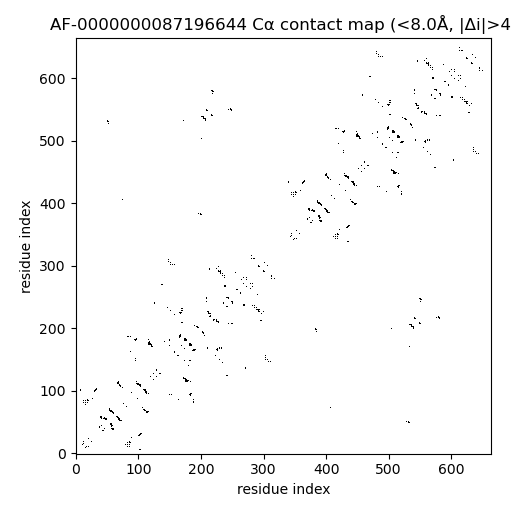91 ? 3.369 6.793 -7.051 1 48.28 191 ARG B C 1
ATOM 4111 O O . ARG B 1 191 ? 3.016 6.008 -7.93 1 48.28 191 ARG B O 1
ATOM 4118 N N . LEU B 1 192 ? 4.73 7.07 -6.758 1 47.53 192 LEU B N 1
ATOM 4119 C CA . LEU B 1 192 ? 5.668 6.59 -7.77 1 47.53 192 LEU B CA 1
ATOM 4120 C C . LEU B 1 192 ? 5.734 5.066 -7.766 1 47.53 192 LEU B C 1
ATOM 4122 O O . LEU B 1 192 ? 6.441 4.469 -8.578 1 47.53 192 LEU B O 1
ATOM 4126 N N . LEU B 1 193 ? 5.574 4.473 -6.578 1 47.56 193 LEU B N 1
ATOM 4127 C CA . LEU B 1 193 ? 6.191 3.178 -6.832 1 47.56 193 LEU B CA 1
ATOM 4128 C C . LEU B 1 193 ? 5.445 2.422 -7.922 1 47.56 193 LEU B C 1
ATOM 4130 O O . LEU B 1 193 ? 4.617 1.554 -7.629 1 47.56 193 LEU B O 1
ATOM 4134 N N . ALA B 1 194 ? 4.629 3.16 -8.648 1 45.62 194 ALA B N 1
ATOM 4135 C CA . ALA B 1 194 ? 3.961 2.484 -9.758 1 45.62 194 ALA B CA 1
ATOM 4136 C C . ALA B 1 194 ? 4.906 1.515 -10.461 1 45.62 194 ALA B C 1
ATOM 4138 O O . ALA B 1 194 ? 6.129 1.673 -10.391 1 45.62 194 ALA B O 1
ATOM 4139 N N . ALA B 1 195 ? 4.188 0.62 -11.164 1 46.84 195 ALA B N 1
ATOM 4140 C CA . ALA B 1 195 ? 4.328 -0.591 -11.969 1 46.84 195 ALA B CA 1
ATOM 4141 C C . ALA B 1 195 ? 5.277 -0.364 -13.141 1 46.84 195 ALA B C 1
ATOM 4143 O O . ALA B 1 195 ? 5.188 0.657 -13.828 1 46.84 195 ALA B O 1
ATOM 4144 N N . ASP B 1 196 ? 6.441 -0.598 -12.891 1 46.25 196 ASP B N 1
ATOM 4145 C CA . ASP B 1 196 ? 7.051 -0.886 -14.188 1 46.25 196 ASP B CA 1
ATOM 4146 C C . ASP B 1 196 ? 6.035 -1.49 -15.148 1 46.25 196 ASP B C 1
ATOM 4148 O O . ASP B 1 196 ? 5.453 -2.539 -14.867 1 46.25 196 ASP B O 1
ATOM 4152 N N . GLU B 1 197 ? 5.449 -0.612 -15.992 1 48.69 197 GLU B N 1
ATOM 4153 C CA . GLU B 1 197 ? 4.5 -1.022 -17.031 1 48.69 197 GLU B CA 1
ATOM 4154 C C . GLU B 1 197 ? 4.859 -2.396 -17.594 1 48.69 197 GLU B C 1
ATOM 4156 O O . GLU B 1 197 ? 3.99 -3.113 -18.094 1 48.69 197 GLU B O 1
ATOM 4161 N N . THR B 1 198 ? 6.129 -2.662 -17.5 1 48.59 198 THR B N 1
ATOM 4162 C CA . THR B 1 198 ? 6.539 -3.904 -18.141 1 48.59 198 THR B CA 1
ATOM 4163 C C . THR B 1 198 ? 6.246 -5.105 -17.25 1 48.59 198 THR B C 1
ATOM 4165 O O . THR B 1 198 ? 6.336 -6.25 -17.688 1 48.59 198 THR B O 1
ATOM 4168 N N . GLN B 1 199 ? 5.789 -4.621 -15.992 1 55.5 199 GLN B N 1
ATOM 4169 C CA . GLN B 1 199 ? 5.656 -5.746 -15.07 1 55.5 199 GLN B CA 1
ATOM 4170 C C . GLN B 1 199 ? 4.199 -6.168 -14.93 1 55.5 199 GLN B C 1
ATOM 4172 O O . GLN B 1 199 ? 3.295 -5.332 -14.984 1 55.5 199 GLN B O 1
ATOM 4177 N N . HIS B 1 200 ? 4.031 -7.422 -15.07 1 60.5 200 HIS B N 1
ATOM 4178 C CA . HIS B 1 200 ? 2.717 -8.016 -14.867 1 60.5 200 HIS B CA 1
ATOM 4179 C C . HIS B 1 200 ? 2.129 -7.613 -13.516 1 60.5 200 HIS B C 1
ATOM 4181 O O . HIS B 1 200 ? 0.907 -7.582 -13.352 1 60.5 200 HIS B O 1
ATOM 4187 N N . THR B 1 201 ? 3.102 -7.246 -12.609 1 66.75 201 THR B N 1
ATOM 4188 C CA . THR B 1 201 ? 2.604 -6.957 -11.266 1 66.75 201 THR B CA 1
ATOM 4189 C C . THR B 1 201 ? 2.924 -5.52 -10.875 1 66.75 201 THR B C 1
ATOM 4191 O O . THR B 1 201 ? 4.062 -5.07 -11.016 1 66.75 201 THR B O 1
ATOM 4194 N N . ARG B 1 202 ? 1.842 -4.828 -10.602 1 78.06 202 ARG B N 1
ATOM 4195 C CA . ARG B 1 202 ? 1.978 -3.467 -10.094 1 78.06 202 ARG B CA 1
ATOM 4196 C C . ARG B 1 202 ? 1.772 -3.424 -8.578 1 78.06 202 ARG B C 1
ATOM 4198 O O . ARG B 1 202 ? 1.04 -4.246 -8.023 1 78.06 202 ARG B O 1
ATOM 4205 N N . TYR B 1 203 ? 2.514 -2.467 -7.898 1 79.44 203 TYR B N 1
ATOM 4206 C CA . TYR B 1 203 ? 2.457 -2.375 -6.441 1 79.44 203 TYR B CA 1
ATOM 4207 C C . TYR B 1 203 ? 1.944 -1.008 -6.004 1 79.44 203 TYR B C 1
ATOM 4209 O O . TYR B 1 203 ? 2.113 -0.016 -6.715 1 79.44 203 TYR B O 1
ATOM 4217 N N . VAL B 1 204 ? 1.314 -1.03 -4.871 1 81.38 204 VAL B N 1
ATOM 4218 C CA . VAL B 1 204 ? 0.908 0.207 -4.211 1 81.38 204 VAL B CA 1
ATOM 4219 C C . VAL B 1 204 ? 1.721 0.404 -2.934 1 81.38 204 VAL B C 1
ATOM 4221 O O . VAL B 1 204 ? 2.049 -0.565 -2.244 1 81.38 204 VAL B O 1
ATOM 4224 N N . ILE B 1 205 ? 2.082 1.661 -2.682 1 80.81 205 ILE B N 1
ATOM 4225 C CA . ILE B 1 205 ? 2.695 2.082 -1.427 1 80.81 205 ILE B CA 1
ATOM 4226 C C . ILE B 1 205 ? 1.866 3.197 -0.794 1 80.81 205 ILE B C 1
ATOM 4228 O O . ILE B 1 205 ? 1.447 4.133 -1.48 1 80.81 205 ILE B O 1
ATOM 4232 N N . GLY B 1 206 ? 1.512 3.057 0.442 1 84.12 206 GLY B N 1
ATOM 4233 C CA . GLY B 1 206 ? 0.73 4.078 1.122 1 84.12 206 GLY B CA 1
ATOM 4234 C C . GLY B 1 206 ? 0.919 4.07 2.627 1 84.12 206 GLY B C 1
ATOM 4235 O O . GLY B 1 206 ? 1.358 3.068 3.197 1 84.12 206 GLY B O 1
ATOM 4236 N N . CYS B 1 207 ? 0.581 5.215 3.197 1 87.81 207 CYS B N 1
ATOM 4237 C CA . CYS B 1 207 ? 0.709 5.352 4.645 1 87.81 207 CYS B CA 1
ATOM 4238 C C . CYS B 1 207 ? -0.434 4.645 5.363 1 87.81 207 CYS B C 1
ATOM 4240 O O . CYS B 1 207 ? -1.605 4.91 5.086 1 87.81 207 CYS B O 1
ATOM 4242 N N . ILE B 1 208 ? -0.064 3.832 6.367 1 89.25 208 ILE B N 1
ATOM 4243 C CA . ILE B 1 208 ? -1.024 3.037 7.125 1 89.25 208 ILE B CA 1
ATOM 4244 C C . ILE B 1 208 ? -1.991 3.963 7.859 1 89.25 208 ILE B C 1
ATOM 4246 O O . ILE B 1 208 ? -1.571 4.938 8.492 1 89.25 208 ILE B O 1
ATOM 4250 N N . GLY B 1 209 ? -3.199 3.717 7.711 1 92.44 209 GLY B N 1
ATOM 4251 C CA . GLY B 1 209 ? -4.234 4.473 8.398 1 92.44 209 GLY B CA 1
ATOM 4252 C C . GLY B 1 209 ? -4.793 5.609 7.566 1 92.44 209 GLY B C 1
ATOM 4253 O O . GLY B 1 209 ? -5.898 6.09 7.824 1 92.44 209 GLY B O 1
ATOM 4254 N N . TYR B 1 210 ? -4.031 6 6.559 1 94.31 210 TYR B N 1
ATOM 4255 C CA . TYR B 1 210 ? -4.434 7.172 5.793 1 94.31 210 TYR B CA 1
ATOM 4256 C C . TYR B 1 210 ? -4.727 6.805 4.34 1 94.31 210 TYR B C 1
ATOM 4258 O O . TYR B 1 210 ? -5.355 7.574 3.613 1 94.31 210 TYR B O 1
ATOM 4266 N N . ILE B 1 211 ? -4.223 5.668 3.922 1 91.12 211 ILE B N 1
ATOM 4267 C CA . ILE B 1 211 ? -4.285 5.281 2.516 1 91.12 211 ILE B CA 1
ATOM 4268 C C . ILE B 1 211 ? -5.734 5.027 2.111 1 91.12 211 ILE B C 1
ATOM 4270 O O . ILE B 1 211 ? -6.496 4.41 2.859 1 91.12 211 ILE B O 1
ATOM 4274 N N . ASP B 1 212 ? -6.09 5.535 0.913 1 92.5 212 ASP B N 1
ATOM 4275 C CA . ASP B 1 212 ? -7.398 5.277 0.318 1 92.5 212 ASP B CA 1
ATOM 4276 C C . ASP B 1 212 ? -7.551 3.805 -0.049 1 92.5 212 ASP B C 1
ATOM 4278 O O . ASP B 1 212 ? -6.812 3.287 -0.888 1 92.5 212 ASP B O 1
ATOM 4282 N N . PRO B 1 213 ? -8.57 3.125 0.556 1 90.19 213 PRO B N 1
ATOM 4283 C CA . PRO B 1 213 ? -8.766 1.709 0.233 1 90.19 213 PRO B CA 1
ATOM 4284 C C . PRO B 1 213 ? -9 1.472 -1.257 1 90.19 213 PRO B C 1
ATOM 4286 O O . PRO B 1 213 ? -8.562 0.454 -1.8 1 90.19 213 PRO B O 1
ATOM 4289 N N . LEU B 1 214 ? -9.695 2.344 -1.915 1 89 214 LEU B N 1
ATOM 4290 C CA . LEU B 1 214 ? -9.93 2.182 -3.344 1 89 214 LEU B CA 1
ATOM 4291 C C . LEU B 1 214 ? -8.633 2.301 -4.133 1 89 214 LEU B C 1
ATOM 4293 O O . LEU B 1 214 ? -8.406 1.556 -5.086 1 89 214 LEU B O 1
ATOM 4297 N N . PHE B 1 215 ? -7.797 3.209 -3.775 1 89.25 215 PHE B N 1
ATOM 4298 C CA . PHE B 1 215 ? -6.477 3.33 -4.383 1 89.25 215 PHE B CA 1
ATOM 4299 C C . PHE B 1 215 ? -5.68 2.043 -4.207 1 89.25 215 PHE B C 1
ATOM 4301 O O . PHE B 1 215 ? -5.051 1.562 -5.152 1 89.25 215 PHE B O 1
ATOM 4308 N N . CYS B 1 216 ? -5.742 1.498 -3.074 1 85.88 216 CYS B N 1
ATOM 4309 C CA . CYS B 1 216 ? -5.008 0.281 -2.748 1 85.88 216 CYS B CA 1
ATOM 4310 C C . CYS B 1 216 ? -5.414 -0.864 -3.67 1 85.88 216 CYS B C 1
ATOM 4312 O O . CYS B 1 216 ? -4.574 -1.663 -4.082 1 85.88 216 CYS B O 1
ATOM 4314 N N . GLN B 1 217 ? -6.645 -0.886 -3.969 1 85.31 217 GLN B N 1
ATOM 4315 C CA . GLN B 1 217 ? -7.176 -2 -4.746 1 85.31 217 GLN B CA 1
ATOM 4316 C C . GLN B 1 217 ? -6.973 -1.772 -6.242 1 85.31 217 GLN B C 1
ATOM 4318 O O . GLN B 1 217 ? -6.691 -2.715 -6.988 1 85.31 217 GLN B O 1
ATOM 4323 N N . SER B 1 218 ? -7.094 -0.539 -6.641 1 85.38 218 SER B N 1
ATOM 4324 C CA . SER B 1 218 ? -7.109 -0.253 -8.07 1 85.38 218 SER B CA 1
ATOM 4325 C C . SER B 1 218 ? -5.742 0.205 -8.562 1 85.38 218 SER B C 1
ATOM 4327 O O . SER B 1 218 ? -5.441 0.121 -9.75 1 85.38 218 SER B O 1
ATOM 4329 N N . GLY B 1 219 ? -5.027 0.798 -7.629 1 83.81 219 GLY B N 1
ATOM 4330 C CA . GLY B 1 219 ? -3.76 1.408 -8 1 83.81 219 GLY B CA 1
ATOM 4331 C C . GLY B 1 219 ? -3.922 2.76 -8.672 1 83.81 219 GLY B C 1
ATOM 4332 O O . GLY B 1 219 ? -2.945 3.348 -9.141 1 83.81 219 GLY B O 1
ATOM 4333 N N . ILE B 1 220 ? -5.141 3.229 -8.719 1 86.12 220 ILE B N 1
ATOM 4334 C CA . ILE B 1 220 ? -5.406 4.496 -9.398 1 86.12 220 ILE B CA 1
ATOM 4335 C C . ILE B 1 220 ? -5.625 5.598 -8.359 1 86.12 220 ILE B C 1
ATOM 4337 O O . ILE B 1 220 ? -6.59 5.559 -7.594 1 86.12 220 ILE B O 1
ATOM 4341 N N . LEU B 1 221 ? -4.68 6.504 -8.328 1 87.75 221 LEU B N 1
ATOM 4342 C CA . LEU B 1 221 ? -4.785 7.66 -7.441 1 87.75 221 LEU B CA 1
ATOM 4343 C C . LEU B 1 221 ? -5.68 8.734 -8.055 1 87.75 221 LEU B C 1
ATOM 4345 O O . LEU B 1 221 ? -5.523 9.078 -9.227 1 87.75 221 LEU B O 1
ATOM 4349 N N . THR B 1 222 ? -6.684 9.234 -7.344 1 89.5 222 THR B N 1
ATOM 4350 C CA . THR B 1 222 ? -7.59 10.289 -7.785 1 89.5 222 THR B CA 1
ATOM 4351 C C . THR B 1 222 ? -7.68 11.398 -6.742 1 89.5 222 THR B C 1
ATOM 4353 O O . THR B 1 222 ? -7.188 11.25 -5.621 1 89.5 222 THR B O 1
ATOM 4356 N N . PRO B 1 223 ? -8.227 12.523 -7.086 1 93.56 223 PRO B N 1
ATOM 4357 C CA . PRO B 1 223 ? -8.445 13.578 -6.09 1 93.56 223 PRO B CA 1
ATOM 4358 C C . PRO B 1 223 ? -9.219 13.086 -4.871 1 93.56 223 PRO B C 1
ATOM 4360 O O . PRO B 1 223 ? -8.992 13.562 -3.756 1 93.56 223 PRO B O 1
ATOM 4363 N N . LYS B 1 224 ? -10.039 12.102 -5.121 1 96.81 224 LYS B N 1
ATOM 4364 C CA . LYS B 1 224 ? -10.859 11.57 -4.039 1 96.81 224 LYS B CA 1
ATOM 4365 C C . LYS B 1 224 ? -10.023 10.766 -3.051 1 96.81 224 LYS B C 1
ATOM 4367 O O . LYS B 1 224 ? -10.445 10.523 -1.92 1 96.81 224 LYS B O 1
ATOM 4372 N N . SER B 1 225 ? -8.875 10.32 -3.514 1 94.19 225 SER B N 1
ATOM 4373 C CA . SER B 1 225 ? -7.953 9.664 -2.592 1 94.19 225 SER B CA 1
ATOM 4374 C C . SER B 1 225 ? -7.434 10.633 -1.538 1 94.19 225 SER B C 1
ATOM 4376 O O . SER B 1 225 ? -7.344 10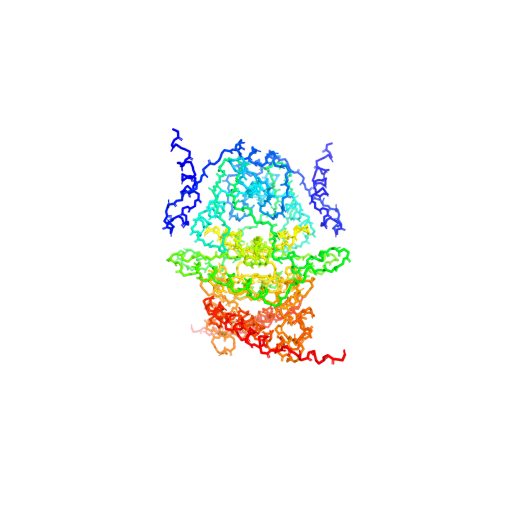.289 -0.358 1 94.19 225 SER B O 1
ATOM 4378 N N . ASP B 1 226 ? -7.109 11.867 -1.978 1 95.75 226 ASP B N 1
ATOM 4379 C CA . ASP B 1 226 ? -6.711 12.914 -1.041 1 95.75 226 ASP B CA 1
ATOM 4380 C C . ASP B 1 226 ? -7.844 13.242 -0.072 1 95.75 226 ASP B C 1
ATOM 4382 O O . ASP B 1 226 ? -7.598 13.516 1.105 1 95.75 226 ASP B O 1
ATOM 4386 N N . VAL B 1 227 ? -9.047 13.164 -0.622 1 98.56 227 VAL B N 1
ATOM 4387 C CA . VAL B 1 227 ? -10.219 13.461 0.198 1 98.56 227 VAL B CA 1
ATOM 4388 C C . VAL B 1 227 ? -10.328 12.438 1.325 1 98.56 227 VAL B C 1
ATOM 4390 O O . VAL B 1 227 ? -10.578 12.797 2.479 1 98.56 227 VAL B O 1
ATOM 4393 N N . TYR B 1 228 ? -10.117 11.219 0.996 1 97.56 228 TYR B N 1
ATOM 4394 C CA . TYR B 1 228 ? -10.164 10.172 2.01 1 97.56 228 TYR B CA 1
ATOM 4395 C C . TYR B 1 228 ? -9.125 10.422 3.096 1 97.56 228 TYR B C 1
ATOM 4397 O O . TYR B 1 228 ? -9.453 10.438 4.285 1 97.56 228 TYR B O 1
ATOM 4405 N N . SER B 1 229 ? -7.887 10.594 2.672 1 96.88 229 SER B N 1
ATOM 4406 C CA . SER B 1 229 ? -6.809 10.812 3.625 1 96.88 229 SER B CA 1
ATOM 4407 C C . SER B 1 229 ? -7.09 12.023 4.512 1 96.88 229 SER B C 1
ATOM 4409 O O . SER B 1 229 ? -6.816 12 5.715 1 96.88 229 SER B O 1
ATOM 4411 N N . PHE B 1 230 ? -7.629 13.078 3.92 1 98.69 230 PHE B N 1
ATOM 4412 C CA . PHE B 1 230 ? -7.957 14.281 4.676 1 98.69 230 PHE B CA 1
ATOM 4413 C C . PHE B 1 230 ? -9.062 14 5.688 1 98.69 230 PHE B C 1
ATOM 4415 O O . PHE B 1 230 ? -9.07 14.562 6.781 1 98.69 230 PHE B O 1
ATOM 4422 N N . GLY B 1 231 ? -10.023 13.125 5.316 1 98.81 231 GLY B N 1
ATOM 4423 C CA . GLY B 1 231 ? -11.031 12.703 6.27 1 98.81 231 GLY B CA 1
ATOM 4424 C C . GLY B 1 231 ? -10.453 12.109 7.539 1 98.81 231 GLY B C 1
ATOM 4425 O O . GLY B 1 231 ? -10.945 12.375 8.641 1 98.81 231 GLY B O 1
ATOM 4426 N N . VAL B 1 232 ? -9.406 11.367 7.371 1 98.31 232 VAL B N 1
ATOM 4427 C CA . VAL B 1 232 ? -8.727 10.789 8.531 1 98.31 232 VAL B CA 1
ATOM 4428 C C . VAL B 1 232 ? -8.094 11.898 9.359 1 98.31 232 VAL B C 1
ATOM 4430 O O . VAL B 1 232 ? -8.172 11.883 10.594 1 98.31 232 VAL B O 1
ATOM 4433 N N . VAL B 1 233 ? -7.508 12.875 8.719 1 98.69 233 VAL B N 1
ATOM 4434 C CA . VAL B 1 233 ? -6.91 14.016 9.398 1 98.69 233 VAL B CA 1
ATOM 4435 C C . VAL B 1 233 ? -7.98 14.75 10.203 1 98.69 233 VAL B C 1
ATOM 4437 O O . VAL B 1 233 ? -7.742 15.141 11.352 1 98.69 233 VAL B O 1
ATOM 4440 N N . LEU B 1 234 ? -9.164 14.961 9.602 1 98.88 234 LEU B N 1
ATOM 4441 C CA . LEU B 1 234 ? -10.258 15.617 10.305 1 98.88 234 LEU B CA 1
ATOM 4442 C C . LEU B 1 234 ? -10.617 14.859 11.578 1 98.88 234 LEU B C 1
ATOM 4444 O O . LEU B 1 234 ? -10.836 15.477 12.625 1 98.88 234 LEU B O 1
ATOM 4448 N N . LEU B 1 235 ? -10.656 13.57 11.508 1 98.56 235 LEU B N 1
ATOM 4449 C CA . LEU B 1 235 ? -10.953 12.766 12.688 1 98.56 235 LEU B CA 1
ATOM 4450 C C . LEU B 1 235 ? -9.906 12.977 13.773 1 98.56 235 LEU B C 1
ATOM 4452 O O . LEU B 1 235 ? -10.242 13.133 14.953 1 98.56 235 LEU B O 1
ATOM 4456 N N . GLU B 1 236 ? -8.664 13.016 13.359 1 97.94 236 GLU B N 1
ATOM 4457 C CA . GLU B 1 236 ? -7.602 13.227 14.336 1 97.94 236 GLU B CA 1
ATOM 4458 C C . GLU B 1 236 ? -7.723 14.602 14.992 1 97.94 236 GLU B C 1
ATOM 4460 O O . GLU B 1 236 ? -7.473 14.742 16.188 1 97.94 236 GLU B O 1
ATOM 4465 N N . ILE B 1 237 ? -8.086 15.539 14.203 1 97.94 237 ILE B N 1
ATOM 4466 C CA . ILE B 1 237 ? -8.203 16.906 14.68 1 97.94 237 ILE B CA 1
ATOM 4467 C C . ILE B 1 237 ? -9.273 16.984 15.766 1 97.94 237 ILE B C 1
ATOM 4469 O O . ILE B 1 237 ? -9.094 17.672 16.781 1 97.94 237 ILE B O 1
ATOM 4473 N N . ILE B 1 238 ? -10.383 16.234 15.656 1 97.88 238 ILE B N 1
ATOM 4474 C CA . ILE B 1 238 ? -11.484 16.422 16.594 1 97.88 238 ILE B CA 1
ATOM 4475 C C . ILE B 1 238 ? -11.406 15.375 17.703 1 97.88 238 ILE B C 1
ATOM 4477 O O . ILE B 1 238 ? -12.07 15.516 18.734 1 97.88 238 ILE B O 1
ATOM 4481 N N . THR B 1 239 ? -10.555 14.32 17.531 1 97.06 239 THR B N 1
ATOM 4482 C CA . THR B 1 239 ? -10.531 13.258 18.531 1 97.06 239 THR B CA 1
ATOM 4483 C C . THR B 1 239 ? -9.188 13.211 19.234 1 97.06 239 THR B C 1
ATOM 4485 O O . THR B 1 239 ? -9.078 12.656 20.344 1 97.06 239 THR B O 1
ATOM 4488 N N . ARG B 1 240 ? -8.109 13.68 18.562 1 95.62 240 ARG B N 1
ATOM 4489 C CA . ARG B 1 240 ? -6.723 13.555 19 1 95.62 240 ARG B CA 1
ATOM 4490 C C . ARG B 1 240 ? -6.32 12.094 19.125 1 95.62 240 ARG B C 1
ATOM 4492 O O . ARG B 1 240 ? -5.477 11.75 19.969 1 95.62 240 ARG B O 1
ATOM 4499 N N . LYS B 1 241 ? -7.023 11.266 18.453 1 95.88 241 LYS B N 1
ATOM 4500 C CA . LYS B 1 241 ? -6.641 9.859 18.344 1 95.88 241 LYS B CA 1
ATOM 4501 C C . LYS B 1 241 ? -5.824 9.609 17.078 1 95.88 241 LYS B C 1
ATOM 4503 O O . LYS B 1 241 ? -6.066 10.234 16.047 1 95.88 241 LYS B O 1
ATOM 4508 N N . LYS B 1 242 ? -4.844 8.742 17.203 1 94.81 242 LYS B N 1
ATOM 4509 C CA . LYS B 1 242 ? -3.994 8.422 16.062 1 94.81 242 LYS B CA 1
ATOM 4510 C C . LYS B 1 242 ? -4.77 7.648 14.992 1 94.81 242 LYS B C 1
ATOM 4512 O O . LYS B 1 242 ? -5.707 6.918 15.312 1 94.81 242 LYS B O 1
ATOM 4517 N N . ALA B 1 243 ? -4.359 7.805 13.758 1 95.38 243 ALA B N 1
ATOM 4518 C CA . ALA B 1 243 ? -4.996 7.098 12.656 1 95.38 243 ALA B CA 1
ATOM 4519 C C . ALA B 1 243 ? -5.004 5.59 12.898 1 95.38 243 ALA B C 1
ATOM 4521 O O . ALA B 1 243 ? -5.977 4.906 12.57 1 95.38 243 ALA B O 1
ATOM 4522 N N . VAL B 1 244 ? -3.883 5.133 13.438 1 92.38 244 VAL B N 1
ATOM 4523 C CA . VAL B 1 244 ? -3.771 3.729 13.805 1 92.38 244 VAL B CA 1
ATOM 4524 C C . VAL B 1 244 ? -3.074 3.604 15.156 1 92.38 244 VAL B C 1
ATOM 4526 O O . VAL B 1 244 ? -2.039 4.23 15.391 1 92.38 244 VAL B O 1
ATOM 4529 N N . ASP B 1 245 ? -3.637 2.898 15.977 1 89.88 245 ASP B N 1
ATOM 4530 C CA . ASP B 1 245 ? -3.086 2.582 17.297 1 89.88 245 ASP B CA 1
ATOM 4531 C C . ASP B 1 245 ? -3.242 1.098 17.609 1 89.88 245 ASP B C 1
ATOM 4533 O O . ASP B 1 245 ? -4.301 0.663 18.062 1 89.88 245 ASP B O 1
ATOM 4537 N N . GLY B 1 246 ? -2.139 0.412 17.391 1 80.94 246 GLY B N 1
ATOM 4538 C CA . GLY B 1 246 ? -2.264 -1.033 17.5 1 80.94 246 GLY B CA 1
ATOM 4539 C C . GLY B 1 246 ? -3.217 -1.621 16.469 1 80.94 246 GLY B C 1
ATOM 4540 O O . GLY B 1 246 ? -3.037 -1.434 15.266 1 80.94 246 GLY B O 1
ATOM 4541 N N . LYS B 1 247 ? -4.281 -2.225 17 1 82.38 247 LYS B N 1
ATOM 4542 C CA . LYS B 1 247 ? -5.262 -2.869 16.141 1 82.38 247 LYS B CA 1
ATOM 4543 C C . LYS B 1 247 ? -6.434 -1.937 15.844 1 82.38 247 LYS B C 1
ATOM 4545 O O . LYS B 1 247 ? -7.316 -2.268 15.055 1 82.38 247 LYS B O 1
ATOM 4550 N N . ILE B 1 248 ? -6.398 -0.8 16.406 1 90.25 248 ILE B N 1
ATOM 4551 C CA . ILE B 1 248 ? -7.52 0.122 16.25 1 90.25 248 ILE B CA 1
ATOM 4552 C C . ILE B 1 248 ? -7.27 1.058 15.07 1 90.25 248 ILE B C 1
ATOM 4554 O O . ILE B 1 248 ? -6.234 1.729 15.016 1 90.25 248 ILE B O 1
ATOM 4558 N N . ILE B 1 249 ? -8.141 0.999 14.18 1 92.81 249 ILE B N 1
ATOM 4559 C CA . ILE B 1 249 ? -8.148 1.926 13.047 1 92.81 249 ILE B CA 1
ATOM 4560 C C . ILE B 1 249 ? -9.18 3.027 13.297 1 92.81 249 ILE B C 1
ATOM 4562 O O . ILE B 1 249 ? -10.375 2.756 13.406 1 92.81 249 ILE B O 1
ATOM 4566 N N . LEU B 1 250 ? -8.703 4.211 13.328 1 96.31 250 LEU B N 1
ATOM 4567 C CA . LEU B 1 250 ? -9.547 5.332 13.727 1 96.31 250 LEU B CA 1
ATOM 4568 C C . LEU B 1 250 ? -10.75 5.461 12.797 1 96.31 250 LEU B C 1
ATOM 4570 O O . LEU B 1 250 ? -11.883 5.609 13.25 1 96.31 250 LEU B O 1
ATOM 4574 N N . ALA B 1 251 ? -10.516 5.367 11.5 1 95.44 251 ALA B N 1
ATOM 4575 C CA . ALA B 1 251 ? -11.594 5.52 10.523 1 95.44 251 ALA B CA 1
ATOM 4576 C C . ALA B 1 251 ? -12.688 4.477 10.742 1 95.44 251 ALA B C 1
ATOM 4578 O O . ALA B 1 251 ? -13.875 4.797 10.711 1 95.44 251 ALA B O 1
ATOM 4579 N N . GLN B 1 252 ? -12.289 3.295 11.055 1 91.44 252 GLN B N 1
ATOM 4580 C CA . GLN B 1 252 ? -13.234 2.207 11.258 1 91.44 252 GLN B CA 1
ATOM 4581 C C . GLN B 1 252 ? -13.969 2.359 12.586 1 91.44 252 GLN B C 1
ATOM 4583 O O . GLN B 1 252 ? -15.195 2.219 12.641 1 91.44 252 GLN B O 1
ATOM 4588 N N . SER B 1 253 ? -13.156 2.59 13.602 1 93.06 253 SER B N 1
ATOM 4589 C CA . SER B 1 253 ? -13.75 2.75 14.922 1 93.06 253 SER B CA 1
ATOM 4590 C C . SER B 1 253 ? -14.734 3.918 14.953 1 93.06 253 SER B C 1
ATOM 4592 O O . SER B 1 253 ? -15.789 3.832 15.578 1 93.06 253 SER B O 1
ATOM 4594 N N . PHE B 1 254 ? -14.359 4.93 14.297 1 94.56 254 PHE B N 1
ATOM 4595 C CA . PHE B 1 254 ? -15.211 6.113 14.258 1 94.56 254 PHE B CA 1
ATOM 4596 C C . PHE B 1 254 ? -16.5 5.832 13.5 1 94.56 254 PHE B C 1
ATOM 4598 O O . PHE B 1 254 ? -17.578 6.219 13.938 1 94.56 254 PHE B O 1
ATOM 4605 N N . ALA B 1 255 ? -16.406 5.18 12.367 1 91.31 255 ALA B N 1
ATOM 4606 C CA . ALA B 1 255 ? -17.578 4.809 11.586 1 91.31 255 ALA B CA 1
ATOM 4607 C C . ALA B 1 255 ? -18.547 3.957 12.406 1 91.31 255 ALA B C 1
ATOM 4609 O O . ALA B 1 255 ? -19.75 4.164 12.359 1 91.31 255 ALA B O 1
ATOM 4610 N N . GLU B 1 256 ? -17.969 3.059 13.133 1 90.5 256 GLU B N 1
ATOM 4611 C CA . GLU B 1 256 ? -18.781 2.207 13.992 1 90.5 256 GLU B CA 1
ATOM 4612 C C . GLU B 1 256 ? -19.484 3.023 15.078 1 90.5 256 GLU B C 1
ATOM 4614 O O . GLU B 1 256 ? -20.656 2.814 15.359 1 90.5 256 GLU B O 1
ATOM 4619 N N . ALA B 1 257 ? -18.719 3.883 15.641 1 92.62 257 ALA B N 1
ATOM 4620 C CA . ALA B 1 257 ? -19.281 4.73 16.688 1 92.62 257 ALA B CA 1
ATOM 4621 C C . ALA B 1 257 ? -20.391 5.625 16.141 1 92.62 257 ALA B C 1
ATOM 4623 O O . ALA B 1 257 ? -21.406 5.848 16.812 1 92.62 257 ALA B O 1
ATOM 4624 N N . LEU B 1 258 ? -20.188 6.168 15.016 1 90.38 258 LEU B N 1
ATOM 4625 C CA . LEU B 1 258 ? -21.172 7.035 14.383 1 90.38 258 LEU B CA 1
ATOM 4626 C C . LEU B 1 258 ? -22.469 6.281 14.125 1 90.38 258 LEU B C 1
ATOM 4628 O O . LEU B 1 258 ? -23.562 6.824 14.336 1 90.38 258 LEU B O 1
ATOM 4632 N N . ARG B 1 259 ? -22.344 5.066 13.711 1 87.88 259 ARG B N 1
ATOM 4633 C CA . ARG B 1 259 ? -23.516 4.23 13.461 1 87.88 259 ARG B CA 1
ATOM 4634 C C . ARG B 1 259 ? -24.281 3.967 14.758 1 87.88 259 ARG B C 1
ATOM 4636 O O . ARG B 1 259 ? -25.516 3.844 14.742 1 87.88 259 ARG B O 1
ATOM 4643 N N . LYS B 1 260 ? -23.531 3.906 15.781 1 86.88 260 LYS B N 1
ATOM 4644 C CA . LYS B 1 260 ? -24.125 3.621 17.078 1 86.88 260 LYS B CA 1
ATOM 4645 C C . LYS B 1 260 ? -24.625 4.898 17.75 1 86.88 260 LYS B C 1
ATOM 4647 O O . LYS B 1 260 ? -25.094 4.871 18.891 1 86.88 260 LYS B O 1
ATOM 4652 N N . GLY B 1 261 ? -24.531 5.969 17.125 1 80.94 261 GLY B N 1
ATOM 4653 C CA . GLY B 1 261 ? -25.172 7.195 17.578 1 80.94 261 GLY B CA 1
ATOM 4654 C C . GLY B 1 261 ? -24.344 7.953 18.594 1 80.94 261 GLY B C 1
ATOM 4655 O O . GLY B 1 261 ? -23.25 8.414 18.297 1 80.94 261 GLY B O 1
ATOM 4656 N N . LYS B 1 262 ? -24.844 7.934 19.844 1 73.25 262 LYS B N 1
ATOM 4657 C CA . LYS B 1 262 ? -24.312 8.766 20.922 1 73.25 262 LYS B CA 1
ATOM 4658 C C . LYS B 1 262 ? -22.906 8.344 21.297 1 73.25 262 LYS B C 1
ATOM 4660 O O . LYS B 1 262 ? -22.156 9.125 21.891 1 73.25 262 LYS B O 1
ATOM 4665 N N . LYS B 1 263 ? -22.406 7.355 20.875 1 85.81 263 LYS B N 1
ATOM 4666 C CA . LYS B 1 263 ? -21.078 6.844 21.25 1 85.81 263 LYS B CA 1
ATOM 4667 C C . LYS B 1 263 ? -19.969 7.656 20.578 1 85.81 263 LYS B C 1
ATOM 4669 O O . LYS B 1 263 ? -18.844 7.68 21.078 1 85.81 263 LYS B O 1
ATOM 4674 N N . VAL B 1 264 ? -20.406 8.43 19.547 1 91.31 264 VAL B N 1
ATOM 4675 C CA . VAL B 1 264 ? -19.391 9.164 18.812 1 91.31 264 VAL B CA 1
ATOM 4676 C C . VAL B 1 264 ? -18.891 10.344 19.656 1 91.31 264 VAL B C 1
ATOM 4678 O O . VAL B 1 264 ? -17.719 10.719 19.578 1 91.31 264 VAL B O 1
ATOM 4681 N N . ARG B 1 265 ? -19.75 10.898 20.516 1 92.44 265 ARG B N 1
ATOM 4682 C CA . ARG B 1 265 ? -19.406 12.062 21.328 1 92.44 265 ARG B CA 1
ATOM 4683 C C . ARG B 1 265 ? -18.281 11.734 22.312 1 92.44 265 ARG B C 1
ATOM 4685 O O . ARG B 1 265 ? -17.469 12.594 22.641 1 92.44 265 ARG B O 1
ATOM 4692 N N . GLN B 1 266 ? -18.234 10.453 22.625 1 93.12 266 GLN B N 1
ATOM 4693 C CA . GLN B 1 266 ? -17.234 10.008 23.594 1 93.12 266 GLN B CA 1
ATOM 4694 C C . GLN B 1 266 ? -15.844 9.953 22.969 1 93.12 266 GLN B C 1
ATOM 4696 O O . GLN B 1 266 ? -14.836 9.867 23.672 1 93.12 266 GLN B O 1
ATOM 4701 N N . MET B 1 267 ? -15.812 10.078 21.672 1 95.75 267 MET B N 1
ATOM 4702 C CA . MET B 1 267 ? -14.531 9.953 20.984 1 95.75 267 MET B CA 1
ATOM 4703 C C . MET B 1 267 ? -13.852 11.312 20.844 1 95.75 267 MET B C 1
ATOM 4705 O O . MET B 1 267 ? -12.664 11.383 20.547 1 95.75 267 MET B O 1
ATOM 4709 N N . PHE B 1 268 ? -14.641 12.383 21.047 1 96.75 268 PHE B N 1
ATOM 4710 C CA . PHE B 1 268 ? -14.078 13.719 20.828 1 96.75 268 PHE B CA 1
ATOM 4711 C C . PHE B 1 268 ? -13.031 14.039 21.891 1 96.75 268 PHE B C 1
ATOM 4713 O O . PHE B 1 268 ? -13.133 13.57 23.031 1 96.75 268 PHE B O 1
ATOM 4720 N N . ASP B 1 269 ? -11.969 14.758 21.484 1 95.81 269 ASP B N 1
ATOM 4721 C CA . ASP B 1 269 ? -10.969 15.258 22.422 1 95.81 269 ASP B CA 1
ATOM 4722 C C . ASP B 1 269 ? -11.625 16.031 23.562 1 95.81 269 ASP B C 1
ATOM 4724 O O . ASP B 1 269 ? -12.375 16.984 23.328 1 95.81 269 ASP B O 1
ATOM 4728 N N . GLN B 1 270 ? -11.328 15.75 24.734 1 93.5 270 GLN B N 1
ATOM 4729 C CA . GLN B 1 270 ? -11.961 16.344 25.906 1 93.5 270 GLN B CA 1
ATOM 4730 C C . GLN B 1 270 ? -11.688 17.844 25.969 1 93.5 270 GLN B C 1
ATOM 4732 O O . GLN B 1 270 ? -12.539 18.609 26.422 1 93.5 270 GLN B O 1
ATOM 4737 N N . GLU B 1 271 ? -10.578 18.234 25.516 1 92.12 271 GLU B N 1
ATOM 4738 C CA . GLU B 1 271 ? -10.203 19.641 25.578 1 92.12 271 GLU B CA 1
ATOM 4739 C C . GLU B 1 271 ? -11.211 20.5 24.828 1 92.12 271 GLU B C 1
ATOM 4741 O O . GLU B 1 271 ? -11.523 21.609 25.266 1 92.12 271 GLU B O 1
ATOM 4746 N N . ILE B 1 272 ? -11.727 19.969 23.797 1 94.06 272 ILE B N 1
ATOM 4747 C CA . ILE B 1 272 ? -12.617 20.797 22.984 1 94.06 272 ILE B CA 1
ATOM 4748 C C . ILE B 1 272 ? -14.062 20.344 23.188 1 94.06 272 ILE B C 1
ATOM 4750 O O . ILE B 1 272 ? -15 21.078 22.844 1 94.06 272 ILE B O 1
ATOM 4754 N N . ALA B 1 273 ? -14.242 19.203 23.781 1 93.38 273 ALA B N 1
ATOM 4755 C CA . ALA B 1 273 ? -15.586 18.672 24 1 93.38 273 ALA B CA 1
ATOM 4756 C C . ALA B 1 273 ? -16.156 19.156 25.328 1 93.38 273 ALA B C 1
ATOM 4758 O O . ALA B 1 273 ? -17.375 19.047 25.562 1 93.38 273 ALA B O 1
ATOM 4759 N N . ASP B 1 274 ? -15.32 19.641 26.141 1 87.94 274 ASP B N 1
ATOM 4760 C CA . ASP B 1 274 ? -15.734 20.062 27.484 1 87.94 274 ASP B CA 1
ATOM 4761 C C . ASP B 1 274 ? -16.734 21.219 27.406 1 87.94 274 ASP B C 1
ATOM 4763 O O . ASP B 1 274 ? -17.609 21.344 28.266 1 87.94 274 ASP B O 1
ATOM 4767 N N . ASP B 1 275 ? -16.562 22.062 26.422 1 86.88 275 ASP B N 1
ATOM 4768 C CA . ASP B 1 275 ? -17.547 23.109 26.172 1 86.88 275 ASP B CA 1
ATOM 4769 C C . ASP B 1 275 ? -18.75 22.562 25.391 1 86.88 275 ASP B C 1
ATOM 4771 O O . ASP B 1 275 ? -18.625 22.25 24.203 1 86.88 275 ASP B O 1
ATOM 4775 N N . LYS B 1 276 ? -19.797 22.453 26.016 1 85.75 276 LYS B N 1
ATOM 4776 C CA . LYS B 1 276 ? -21 21.891 25.422 1 85.75 276 LYS B CA 1
ATOM 4777 C C . LYS B 1 276 ? -21.391 22.641 24.141 1 85.75 276 LYS B C 1
ATOM 4779 O O . LYS B 1 276 ? -21.984 22.062 23.234 1 85.75 276 LYS B O 1
ATOM 4784 N N . LYS B 1 277 ? -20.984 23.891 24.125 1 88.38 277 LYS B N 1
ATOM 4785 C CA . LYS B 1 277 ? -21.281 24.688 22.938 1 88.38 277 LYS B CA 1
ATOM 4786 C C . LYS B 1 277 ? -20.547 24.172 21.719 1 88.38 277 LYS B C 1
ATOM 4788 O O . LYS B 1 277 ? -20.953 24.438 20.578 1 88.38 277 LYS B O 1
ATOM 4793 N N . ASN B 1 278 ? -19.531 23.422 21.938 1 94 278 ASN B N 1
ATOM 4794 C CA . ASN B 1 278 ? -18.719 22.922 20.844 1 94 278 ASN B CA 1
ATOM 4795 C C . ASN B 1 278 ? -19.297 21.656 20.234 1 94 278 ASN B C 1
ATOM 4797 O O . ASN B 1 278 ? -18.938 21.266 19.125 1 94 278 ASN B O 1
ATOM 4801 N N . MET B 1 279 ? -20.188 21.016 20.953 1 93.69 279 MET B N 1
ATOM 4802 C CA . MET B 1 279 ? -20.594 19.656 20.609 1 93.69 279 MET B CA 1
ATOM 4803 C C . MET B 1 279 ? -21.234 19.609 19.234 1 93.69 279 MET B C 1
ATOM 4805 O O . MET B 1 279 ? -20.922 18.734 18.422 1 93.69 279 MET B O 1
ATOM 4809 N N . LYS B 1 280 ? -22.078 20.547 18.953 1 93.75 280 LYS B N 1
ATOM 4810 C CA . LYS B 1 280 ? -22.734 20.578 17.656 1 93.75 280 LYS B CA 1
ATOM 4811 C C . LYS B 1 280 ? -21.719 20.734 16.531 1 93.75 280 LYS B C 1
ATOM 4813 O O . LYS B 1 280 ? -21.844 20.094 15.484 1 93.75 280 LYS B O 1
ATOM 4818 N N . PHE B 1 281 ? -20.781 21.578 16.734 1 96.62 281 PHE B N 1
ATOM 4819 C CA . PHE B 1 281 ? -19.781 21.844 15.719 1 96.62 281 PHE B CA 1
ATOM 4820 C C . PHE B 1 281 ? -18.891 20.625 15.523 1 96.62 281 PHE B C 1
ATOM 4822 O O . PHE B 1 281 ? -18.516 20.281 14.398 1 96.62 281 PHE B O 1
ATOM 4829 N N . LEU B 1 282 ? -18.578 19.969 16.641 1 97.31 282 LEU B N 1
ATOM 4830 C CA . LEU B 1 282 ? -17.797 18.734 16.562 1 97.31 282 LEU B CA 1
ATOM 4831 C C . LEU B 1 282 ? -18.547 17.656 15.797 1 97.31 282 LEU B C 1
ATOM 4833 O O . LEU B 1 282 ? -17.969 16.953 14.977 1 97.31 282 LEU B O 1
ATOM 4837 N N . GLU B 1 283 ? -19.781 17.578 16 1 95.75 283 GLU B N 1
ATOM 4838 C CA . GLU B 1 283 ? -20.625 16.625 15.281 1 95.75 283 GLU B CA 1
ATOM 4839 C C . GLU B 1 283 ? -20.672 16.953 13.789 1 95.75 283 GLU B C 1
ATOM 4841 O O . GLU B 1 283 ? -20.688 16.047 12.961 1 95.75 283 GLU B O 1
ATOM 4846 N N . ASP B 1 284 ? -20.734 18.234 13.5 1 97.25 284 ASP B N 1
ATOM 4847 C CA . ASP B 1 284 ? -20.75 18.641 12.102 1 97.25 284 ASP B CA 1
ATOM 4848 C C . ASP B 1 284 ? -19.453 18.25 11.391 1 97.25 284 ASP B C 1
ATOM 4850 O O . ASP B 1 284 ? -19.484 17.766 10.258 1 97.25 284 ASP B O 1
ATOM 4854 N N . VAL B 1 285 ? -18.344 18.469 12.047 1 98.25 285 VAL B N 1
ATOM 4855 C CA . VAL B 1 285 ? -17.062 18.078 11.484 1 98.25 285 VAL B CA 1
ATOM 4856 C C . VAL B 1 285 ? -17 16.547 11.344 1 98.25 285 VAL B C 1
ATOM 4858 O O . VAL B 1 285 ? -16.5 16.031 10.344 1 98.25 285 VAL B O 1
ATOM 4861 N N . ALA B 1 286 ? -17.5 15.844 12.32 1 97.62 286 ALA B N 1
ATOM 4862 C CA . ALA B 1 286 ? -17.547 14.383 12.305 1 97.62 286 ALA B CA 1
ATOM 4863 C C . ALA B 1 286 ? -18.328 13.875 11.094 1 97.62 286 ALA B C 1
ATOM 4865 O O . ALA B 1 286 ? -17.891 12.938 10.422 1 97.62 286 ALA B O 1
ATOM 4866 N N . LYS B 1 287 ? -19.438 14.461 10.867 1 96.94 287 LYS B N 1
ATOM 4867 C CA . LYS B 1 287 ? -20.266 14.07 9.719 1 96.94 287 LYS B CA 1
ATOM 4868 C C . LYS B 1 287 ? -19.516 14.297 8.406 1 96.94 287 LYS B C 1
ATOM 4870 O O . LYS B 1 287 ? -19.562 13.453 7.512 1 96.94 287 LYS B O 1
ATOM 4875 N N . LEU B 1 288 ? -18.906 15.445 8.336 1 98.5 288 LEU B N 1
ATOM 4876 C CA . LEU B 1 288 ? -18.125 15.758 7.148 1 98.5 288 LEU B CA 1
ATOM 4877 C C . LEU B 1 288 ? -17 14.742 6.961 1 98.5 288 LEU B C 1
ATOM 4879 O O . LEU B 1 288 ? -16.781 14.242 5.852 1 98.5 288 LEU B O 1
ATOM 4883 N N . ALA B 1 289 ? -16.266 14.43 8.016 1 98.62 289 ALA B N 1
ATOM 4884 C CA . ALA B 1 289 ? -15.203 13.438 7.961 1 98.62 289 ALA B CA 1
ATOM 4885 C C . ALA B 1 289 ? -15.734 12.078 7.504 1 98.62 289 ALA B C 1
ATOM 4887 O O . ALA B 1 289 ? -15.117 11.414 6.668 1 98.62 289 ALA B O 1
ATOM 4888 N N . ALA B 1 290 ? -16.859 11.703 8 1 97.62 290 ALA B N 1
ATOM 4889 C CA . ALA B 1 290 ? -17.469 10.43 7.633 1 97.62 290 ALA B CA 1
ATOM 4890 C C . ALA B 1 290 ? -17.797 10.383 6.145 1 97.62 290 ALA B C 1
ATOM 4892 O O . ALA B 1 290 ? -17.641 9.344 5.496 1 97.62 290 ALA B O 1
ATOM 4893 N N . GLU B 1 291 ? -18.234 11.461 5.617 1 98.19 291 GLU B N 1
ATOM 4894 C CA . GLU B 1 291 ? -18.516 11.547 4.188 1 98.19 291 GLU B CA 1
ATOM 4895 C C . GLU B 1 291 ? -17.25 11.406 3.367 1 98.19 291 GLU B C 1
ATOM 4897 O O . GLU B 1 291 ? -17.234 10.742 2.328 1 98.19 291 GLU B O 1
ATOM 4902 N N . CYS B 1 292 ? -16.188 12.016 3.789 1 98.62 292 CYS B N 1
ATOM 4903 C CA . CYS B 1 292 ? -14.898 11.914 3.117 1 98.62 292 CYS B CA 1
ATOM 4904 C C . CYS B 1 292 ? -14.406 10.477 3.094 1 98.62 292 CYS B C 1
ATOM 4906 O O . CYS B 1 292 ? -13.68 10.078 2.184 1 98.62 292 CYS B O 1
ATOM 4908 N N . LEU B 1 293 ? -14.859 9.656 4.055 1 97.56 293 LEU B N 1
ATOM 4909 C CA . LEU B 1 293 ? -14.297 8.336 4.285 1 97.56 293 LEU B CA 1
ATOM 4910 C C . LEU B 1 293 ? -15.188 7.254 3.68 1 97.56 293 LEU B C 1
ATOM 4912 O O . LEU B 1 293 ? -14.992 6.062 3.93 1 97.56 293 LEU B O 1
ATOM 4916 N N . GLN B 1 294 ? -16.125 7.723 2.902 1 95.75 294 GLN B N 1
ATOM 4917 C CA . GLN B 1 294 ? -17 6.762 2.24 1 95.75 294 GLN B CA 1
ATOM 4918 C C . GLN B 1 294 ? -16.203 5.832 1.327 1 95.75 294 GLN B C 1
ATOM 4920 O O . GLN B 1 294 ? -15.266 6.27 0.652 1 95.75 294 GLN B O 1
ATOM 4925 N N . MET B 1 295 ? -16.547 4.566 1.224 1 88.31 295 MET B N 1
ATOM 4926 C CA . MET B 1 295 ? -15.852 3.572 0.413 1 88.31 295 MET B CA 1
ATOM 4927 C C . MET B 1 295 ? -16.016 3.869 -1.074 1 88.31 295 MET B C 1
ATOM 4929 O O . MET B 1 295 ? -15.086 3.697 -1.854 1 88.31 295 MET B O 1
ATOM 4933 N N . GLU B 1 296 ? -17.219 4.289 -1.41 1 88.81 296 GLU B N 1
ATOM 4934 C CA . GLU B 1 296 ? -17.453 4.699 -2.791 1 88.81 296 GLU B CA 1
ATOM 4935 C C . GLU B 1 296 ? -16.969 6.129 -3.033 1 88.81 296 GLU B C 1
ATOM 4937 O O . GLU B 1 296 ? -17.516 7.074 -2.459 1 88.81 296 GLU B O 1
ATOM 4942 N N . ASP B 1 297 ? -16.047 6.293 -3.904 1 91.81 297 ASP B N 1
ATOM 4943 C CA . ASP B 1 297 ? -15.406 7.586 -4.082 1 91.81 297 ASP B CA 1
ATOM 4944 C C . ASP B 1 297 ? -16.391 8.625 -4.617 1 91.81 297 ASP B C 1
ATOM 4946 O O . ASP B 1 297 ? -16.281 9.812 -4.309 1 91.81 297 ASP B O 1
ATOM 4950 N N . LYS B 1 298 ? -17.391 8.172 -5.375 1 9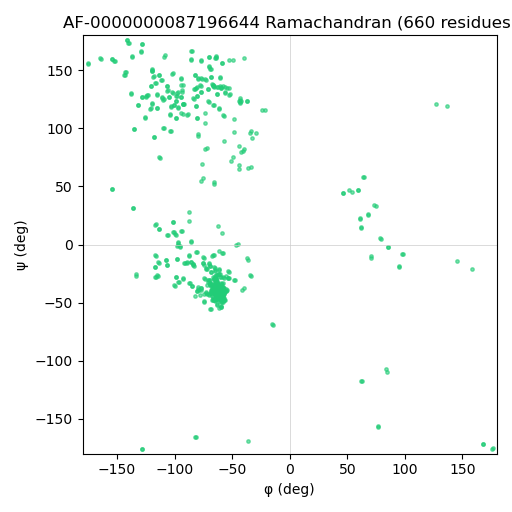3.56 298 LYS B N 1
ATOM 4951 C CA . LYS B 1 298 ? -18.375 9.094 -5.93 1 93.56 298 LYS B CA 1
ATOM 4952 C C . LYS B 1 298 ? -19.188 9.766 -4.824 1 93.56 298 LYS B C 1
ATOM 4954 O O . LYS B 1 298 ? -19.75 10.844 -5.031 1 93.56 298 LYS B O 1
ATOM 4959 N N . MET B 1 299 ? -19.25 9.18 -3.705 1 96.12 299 MET B N 1
ATOM 4960 C CA . MET B 1 299 ? -20.031 9.695 -2.588 1 96.12 299 MET B CA 1
ATOM 4961 C C . MET B 1 299 ? -19.219 10.672 -1.754 1 96.12 299 MET B C 1
ATOM 4963 O O . MET B 1 299 ? -19.75 11.359 -0.884 1 96.12 299 MET B O 1
ATOM 4967 N N . ARG B 1 300 ? -17.938 10.766 -2.01 1 98.25 300 ARG B N 1
ATOM 4968 C CA . ARG B 1 300 ? -17.062 11.695 -1.29 1 98.25 300 ARG B CA 1
ATOM 4969 C C . ARG B 1 300 ? -17.203 13.109 -1.844 1 98.25 300 ARG B C 1
ATOM 4971 O O . ARG B 1 300 ? -17.375 13.297 -3.051 1 98.25 300 ARG B O 1
ATOM 4978 N N . PRO B 1 301 ? -17.156 14.07 -0.999 1 98.62 301 PRO B N 1
ATOM 4979 C CA . PRO B 1 301 ? -17.172 15.445 -1.497 1 98.62 301 PRO B CA 1
ATOM 4980 C C . PRO B 1 301 ? -15.875 15.828 -2.211 1 98.62 301 PRO B C 1
ATOM 4982 O O . PRO B 1 301 ? -14.875 15.109 -2.107 1 98.62 301 PRO B O 1
ATOM 4985 N N . GLU B 1 302 ? -15.961 16.875 -2.984 1 98 302 GLU B N 1
ATOM 4986 C CA . GLU B 1 302 ? -14.75 17.5 -3.494 1 98 302 GLU B CA 1
ATOM 4987 C C . GLU B 1 302 ? -14.078 18.344 -2.424 1 98 302 GLU B C 1
ATOM 4989 O O . GLU B 1 302 ? -14.727 18.812 -1.486 1 98 302 GLU B O 1
ATOM 4994 N N . MET B 1 303 ? -12.805 18.594 -2.605 1 98.19 303 MET B N 1
ATOM 4995 C CA . MET B 1 303 ? -12.086 19.344 -1.576 1 98.19 303 MET B CA 1
ATOM 4996 C C . MET B 1 303 ? -12.633 20.75 -1.454 1 98.19 303 MET B C 1
ATOM 4998 O O . MET B 1 303 ? -12.656 21.328 -0.363 1 98.19 303 MET B O 1
ATOM 5002 N N . VAL B 1 304 ? -13.141 21.266 -2.578 1 97.75 304 VAL B N 1
ATOM 5003 C CA . VAL B 1 304 ? -13.742 22.594 -2.529 1 97.75 304 VAL B CA 1
ATOM 5004 C C . VAL B 1 304 ? -14.953 22.578 -1.604 1 97.75 304 VAL B C 1
ATOM 5006 O O . VAL B 1 304 ? -15.18 23.531 -0.849 1 97.75 304 VAL B O 1
ATOM 5009 N N . GLU B 1 305 ? -15.711 21.547 -1.667 1 98.62 305 GLU B N 1
ATOM 5010 C CA . GLU B 1 305 ? -16.875 21.391 -0.8 1 98.62 305 GLU B CA 1
ATOM 5011 C C . GLU B 1 305 ? -16.453 21.203 0.656 1 98.62 305 GLU B C 1
ATOM 5013 O O . GLU B 1 305 ? -17.094 21.75 1.563 1 98.62 305 GLU B O 1
ATOM 5018 N N . VAL B 1 306 ? -15.438 20.469 0.863 1 98.88 306 VAL B N 1
ATOM 5019 C CA . VAL B 1 306 ? -14.922 20.25 2.209 1 98.88 306 VAL B CA 1
ATOM 5020 C C . VAL B 1 306 ? -14.508 21.578 2.84 1 98.88 306 VAL B C 1
ATOM 5022 O O . VAL B 1 306 ? -14.898 21.875 3.967 1 98.88 306 VAL B O 1
ATOM 5025 N N . ALA B 1 307 ? -13.727 22.375 2.102 1 98.62 307 ALA B N 1
ATOM 5026 C CA . ALA B 1 307 ? -13.281 23.688 2.592 1 98.62 307 ALA B CA 1
ATOM 5027 C C . ALA B 1 307 ? -14.477 24.578 2.914 1 98.62 307 ALA B C 1
ATOM 5029 O O . ALA B 1 307 ? -14.516 25.219 3.969 1 98.62 307 ALA B O 1
ATOM 5030 N N . ASP B 1 308 ? -15.43 24.562 2.029 1 98.56 308 ASP B N 1
ATOM 5031 C CA . ASP B 1 308 ? -16.609 25.406 2.195 1 98.56 308 ASP B CA 1
ATOM 5032 C C . ASP B 1 308 ? -17.406 25 3.438 1 98.56 308 ASP B C 1
ATOM 5034 O O . ASP B 1 308 ? -17.844 25.859 4.207 1 98.56 308 ASP B O 1
ATOM 5038 N N . ARG B 1 309 ? -17.609 23.797 3.625 1 98.69 309 ARG B N 1
ATOM 5039 C CA . ARG B 1 309 ? -18.375 23.312 4.766 1 98.69 309 ARG B CA 1
ATOM 5040 C C . ARG B 1 309 ? -17.641 23.578 6.074 1 98.69 309 ARG B C 1
ATOM 5042 O O . ARG B 1 309 ? -18.266 23.922 7.082 1 98.69 309 ARG B O 1
ATOM 5049 N N . LEU B 1 310 ? -16.375 23.438 6.039 1 98.81 310 LEU B N 1
ATOM 5050 C CA . LEU B 1 310 ? -15.602 23.75 7.23 1 98.81 310 LEU B CA 1
ATOM 5051 C C . LEU B 1 310 ? -15.695 25.234 7.559 1 98.81 310 LEU B C 1
ATOM 5053 O O . LEU B 1 310 ? -15.805 25.609 8.727 1 98.81 310 LEU B O 1
ATOM 5057 N N . ARG B 1 311 ? -15.648 26.078 6.527 1 98.19 311 ARG B N 1
ATOM 5058 C CA . ARG B 1 311 ? -15.805 27.516 6.73 1 98.19 311 ARG B CA 1
ATOM 5059 C C . ARG B 1 311 ? -17.172 27.844 7.332 1 98.19 311 ARG B C 1
ATOM 5061 O O . ARG B 1 311 ? -17.281 28.688 8.219 1 98.19 311 ARG B O 1
ATOM 5068 N N . THR B 1 312 ? -18.141 27.172 6.832 1 98.19 312 THR B N 1
ATOM 5069 C CA . THR B 1 312 ? -19.5 27.375 7.34 1 98.19 312 THR B CA 1
ATOM 5070 C C . THR B 1 312 ? -19.578 26.984 8.812 1 98.19 312 THR B C 1
ATOM 5072 O O . THR B 1 312 ? -20.188 27.703 9.609 1 98.19 312 THR B O 1
ATOM 5075 N N . ILE B 1 313 ? -18.984 25.906 9.172 1 97.94 313 ILE B N 1
ATOM 5076 C CA . ILE B 1 313 ? -18.969 25.453 10.555 1 97.94 313 ILE B CA 1
ATOM 5077 C C . ILE B 1 313 ? -18.25 26.484 11.438 1 97.94 313 ILE B C 1
ATOM 5079 O O . ILE B 1 313 ? -18.734 26.812 12.516 1 97.94 313 ILE B O 1
ATOM 5083 N N . LYS B 1 314 ? -17.156 26.969 10.938 1 97.25 314 LYS B N 1
ATOM 5084 C CA . LYS B 1 314 ? -16.406 27.953 11.719 1 97.25 314 LYS B CA 1
ATOM 5085 C C . LYS B 1 314 ? -17.203 29.25 11.898 1 97.25 314 LYS B C 1
ATOM 5087 O O . LYS B 1 314 ? -17.203 29.844 12.984 1 97.25 314 LYS B O 1
ATOM 5092 N N . LYS B 1 315 ? -17.828 29.672 10.844 1 96.19 315 LYS B N 1
ATOM 5093 C CA . LYS B 1 315 ? -18.672 30.875 10.93 1 96.19 315 LYS B CA 1
ATOM 5094 C C . LYS B 1 315 ? -19.75 30.703 11.992 1 96.19 315 LYS B C 1
ATOM 5096 O O . LYS B 1 315 ? -19.969 31.609 12.805 1 96.19 315 LYS B O 1
ATOM 5101 N N . ALA B 1 316 ? -20.406 29.609 12 1 95.06 316 ALA B N 1
ATOM 5102 C CA . ALA B 1 316 ? -21.438 29.328 13 1 95.06 316 ALA B CA 1
ATOM 5103 C C . ALA B 1 316 ? -20.828 29.266 14.398 1 95.06 316 ALA B C 1
ATOM 5105 O O . ALA B 1 316 ? -21.453 29.719 15.367 1 95.06 316 ALA B O 1
ATOM 5106 N N . TYR B 1 317 ? -19.703 28.719 14.477 1 93.88 317 TYR B N 1
ATOM 5107 C CA . TYR B 1 317 ? -18.969 28.625 15.734 1 93.88 317 TYR B CA 1
ATOM 5108 C C . TYR B 1 317 ? -18.703 30.016 16.312 1 93.88 317 TYR B C 1
ATOM 5110 O O . TYR B 1 317 ? -18.922 30.25 17.5 1 93.88 317 TYR B O 1
ATOM 5118 N N . HIS B 1 318 ? -18.266 30.969 15.516 1 92.75 318 HIS B N 1
ATOM 5119 C CA . HIS B 1 318 ? -17.969 32.312 15.953 1 92.75 318 HIS B CA 1
ATOM 5120 C C . HIS B 1 318 ? -19.234 33.062 16.344 1 92.75 318 HIS B C 1
ATOM 5122 O O . HIS B 1 318 ? -19.219 33.875 17.281 1 92.75 318 HIS B O 1
ATOM 5128 N N . GLN B 1 319 ? -20.234 32.781 15.68 1 89.69 319 GLN B N 1
ATOM 5129 C CA . GLN B 1 319 ? -21.516 33.406 15.992 1 89.69 319 GLN B CA 1
ATOM 5130 C C . GLN B 1 319 ? -22.031 32.969 17.359 1 89.69 319 GLN B C 1
ATOM 5132 O O . GLN B 1 319 ? -22.594 33.781 18.109 1 89.69 319 GLN B O 1
ATOM 5137 N N . ARG B 1 320 ? -21.781 31.812 17.703 1 84.44 320 ARG B N 1
ATOM 5138 C CA . ARG B 1 320 ? -22.234 31.297 18.984 1 84.44 320 ARG B CA 1
ATOM 5139 C C . ARG B 1 320 ? -21.328 31.766 20.125 1 84.44 320 ARG B C 1
ATOM 5141 O O . ARG B 1 320 ? -21.812 32.062 21.219 1 84.44 320 ARG B O 1
ATOM 5148 N N . LYS B 1 321 ? -20.094 31.859 19.922 1 78.75 321 LYS B N 1
ATOM 5149 C CA . LYS B 1 321 ? -19.172 32.312 20.953 1 78.75 321 LYS B CA 1
ATOM 5150 C C . LYS B 1 321 ? -19.281 33.812 21.172 1 78.75 321 LYS B C 1
ATOM 5152 O O . LYS B 1 321 ? -19.125 34.312 22.297 1 78.75 321 LYS B O 1
ATOM 5157 N N . GLY B 1 322 ? -19.391 34.688 20.156 1 67.88 322 GLY B N 1
ATOM 5158 C CA . GLY B 1 322 ? -19.625 36.094 20.312 1 67.88 322 GLY B CA 1
ATOM 5159 C C . GLY B 1 322 ? -20.938 36.438 20.984 1 67.88 322 GLY B C 1
ATOM 5160 O O . GLY B 1 322 ? -21.062 37.469 21.641 1 67.88 322 GLY B O 1
ATOM 5161 N N . ARG B 1 323 ? -22 35.656 20.984 1 56.03 323 ARG B N 1
ATOM 5162 C CA . ARG B 1 323 ? -23.266 35.906 21.656 1 56.03 323 ARG B CA 1
ATOM 5163 C C . ARG B 1 323 ? -23.141 35.688 23.172 1 56.03 323 ARG B C 1
ATOM 5165 O O . ARG B 1 323 ? -24.047 36.031 23.922 1 56.03 323 ARG B O 1
ATOM 5172 N N . ASN B 1 324 ? -22.219 35.062 23.703 1 47.78 324 ASN B N 1
ATOM 5173 C CA . ASN B 1 324 ? -22.109 35.031 25.156 1 47.78 324 ASN B CA 1
ATOM 5174 C C . ASN B 1 324 ? -21.609 36.375 25.688 1 47.78 324 ASN B C 1
ATOM 5176 O O . ASN B 1 324 ? -20.422 36.688 25.609 1 47.78 324 ASN B O 1
ATOM 5180 N N . PRO B 1 325 ? -22.438 37.469 25.891 1 41.97 325 PRO B N 1
ATOM 5181 C CA . PRO B 1 325 ? -22.188 38.781 26.438 1 41.97 325 PRO B CA 1
ATOM 5182 C C . PRO B 1 325 ? -21.516 38.75 27.812 1 41.97 325 PRO B C 1
ATOM 5184 O O . PRO B 1 325 ? -21.562 37.719 28.484 1 41.97 325 PRO B O 1
ATOM 5187 N N . THR B 1 326 ? -20.812 39.844 28.312 1 40.31 326 THR B N 1
ATOM 5188 C CA . THR B 1 326 ? -20.312 40.406 29.578 1 40.31 326 THR B CA 1
ATOM 5189 C C . THR B 1 326 ? -21.344 40.219 30.688 1 40.31 326 THR B C 1
ATOM 5191 O O . THR B 1 326 ? -22.469 40.719 30.609 1 40.31 326 THR B O 1
ATOM 5194 N N . GLY B 1 327 ? -21.516 39.125 31.344 1 37.84 327 GLY B N 1
ATOM 5195 C CA . GLY B 1 327 ? -22.156 39.219 32.656 1 37.84 327 GLY B CA 1
ATOM 5196 C C . GLY B 1 327 ? -21.75 40.469 33.438 1 37.84 327 GLY B C 1
ATOM 5197 O O . GLY B 1 327 ? -20.625 40.969 33.281 1 37.84 327 GLY B O 1
ATOM 5198 N N . ASN B 1 328 ? -22.672 41.344 33.875 1 38.44 328 ASN B N 1
ATOM 5199 C CA . ASN B 1 328 ? -22.75 42.5 34.781 1 38.44 328 ASN B CA 1
ATOM 5200 C C . ASN B 1 328 ? -22 42.219 36.094 1 38.44 328 ASN B C 1
ATOM 5202 O O . ASN B 1 328 ? -22.391 41.344 36.844 1 38.44 328 ASN B O 1
ATOM 5206 N N . LYS B 1 329 ? -20.672 42.406 36.25 1 37.38 329 LYS B N 1
ATOM 5207 C CA . LYS B 1 329 ? -20.062 42.719 37.562 1 37.38 329 LYS B CA 1
ATOM 5208 C C . LYS B 1 329 ? -20.859 43.75 38.312 1 37.38 329 LYS B C 1
ATOM 5210 O O . LYS B 1 329 ? -20.781 44.938 38 1 37.38 329 LYS B O 1
ATOM 5215 N N . GLU B 1 330 ? -22.078 43.5 38.812 1 33.34 330 GLU B N 1
ATOM 5216 C CA . GLU B 1 330 ? -22.594 44.281 39.938 1 33.34 330 GLU B CA 1
ATOM 5217 C C . GLU B 1 330 ? -21.562 44.375 41.062 1 33.34 330 GLU B C 1
ATOM 5219 O O . GLU B 1 330 ? -20.922 43.375 41.406 1 33.34 330 GLU B O 1
ATOM 5224 N N . SER B 1 331 ? -20.969 45.562 41.25 1 32.56 331 SER B N 1
ATOM 5225 C CA . SER B 1 331 ? -20.25 46.188 42.375 1 32.56 331 SER B CA 1
ATOM 5226 C C . SER B 1 331 ? -20.859 45.812 43.719 1 32.56 331 SER B C 1
ATOM 5228 O O . SER B 1 331 ? -22 46.188 44.031 1 32.56 331 SER B O 1
ATOM 5230 N N . VAL B 1 332 ? -20.797 44.5 44.156 1 28.91 332 VAL B N 1
ATOM 5231 C CA . VAL B 1 332 ? -20.734 44.594 45.625 1 28.91 332 VAL B CA 1
ATOM 5232 C C . VAL B 1 332 ? -19.328 44.969 46.062 1 28.91 332 VAL B C 1
ATOM 5234 O O . VAL B 1 332 ? -18.344 44.5 45.469 1 28.91 332 VAL B O 1
#

Organism: Triticum turgidum subsp. durum (NCBI:txid4567)

InterPro domains:
  IPR000719 Protein kinase domain [PS50011] (42-313)
  IPR000719 Protein kinase domain [SM00220] (42-313)
  IPR001245 Serine-threonine/tyrosine-protein kinase, catalytic domain [PF07714] (46-310)
  IPR008271 Serine/threonine-protein kinase, active site [PS00108] (164-176)
  IPR011009 Protein kinase-like domain superfamily [SSF56112] (27-310)
  IPR045274 Receptor-like kinase WAK-like [PTHR27005] (11-316)